Protein AF-0000000074131691 (afdb_homodimer)

Structure (mmCIF, N/CA/C/O backbone):
data_AF-0000000074131691-model_v1
#
loop_
_entity.id
_entity.type
_entity.pdbx_description
1 polymer 'Transcriptional regulator, TetR family'
#
loop_
_atom_site.group_PDB
_atom_site.id
_atom_site.type_symbol
_atom_site.label_atom_id
_atom_site.label_alt_id
_atom_site.label_comp_id
_atom_site.label_asym_id
_atom_site.label_entity_id
_atom_site.label_seq_id
_atom_site.pdbx_PDB_ins_code
_atom_site.Cartn_x
_atom_site.Cartn_y
_atom_site.Cartn_z
_atom_site.occupancy
_atom_site.B_iso_or_equiv
_atom_site.auth_seq_id
_atom_site.auth_comp_id
_atom_site.auth_asym_id
_atom_site.auth_atom_id
_atom_site.pdbx_PDB_model_num
ATOM 1 N N . MET A 1 1 ? -16.938 17.078 3.432 1 79.06 1 MET A N 1
ATOM 2 C CA . MET A 1 1 ? -16.562 18.484 3.354 1 79.06 1 MET A CA 1
ATOM 3 C C . MET A 1 1 ? -17.703 19.375 3.832 1 79.06 1 MET A C 1
ATOM 5 O O . MET A 1 1 ? -18.875 19.016 3.688 1 79.06 1 MET A O 1
ATOM 9 N N . PRO A 1 2 ? -17.125 20.484 4.32 1 89.38 2 PRO A N 1
ATOM 10 C CA . PRO A 1 2 ? -18.156 21.375 4.844 1 89.38 2 PRO A CA 1
ATOM 11 C C . PRO A 1 2 ? -19.125 21.875 3.758 1 89.38 2 PRO A C 1
ATOM 13 O O . PRO A 1 2 ? -18.734 22 2.596 1 89.38 2 PRO A O 1
ATOM 16 N N . LYS A 1 3 ? -20.328 22.109 4.094 1 91.38 3 LYS A N 1
ATOM 17 C CA . LYS A 1 3 ? -21.312 22.734 3.211 1 91.38 3 LYS A CA 1
ATOM 18 C C . LYS A 1 3 ? -21 24.203 2.967 1 91.38 3 LYS A C 1
ATOM 20 O O . LYS A 1 3 ? -20.297 24.828 3.758 1 91.38 3 LYS A O 1
ATOM 25 N N . GLU A 1 4 ? -21.547 24.734 1.911 1 91.69 4 GLU A N 1
ATOM 26 C CA . GLU A 1 4 ? -21.25 26.094 1.488 1 91.69 4 GLU A CA 1
ATOM 27 C C . GLU A 1 4 ? -21.578 27.094 2.592 1 91.69 4 GLU A C 1
ATOM 29 O O . GLU A 1 4 ? -20.906 28.109 2.742 1 91.69 4 GLU A O 1
ATOM 34 N N . ILE A 1 5 ? -22.547 26.859 3.271 1 92.88 5 ILE A N 1
ATOM 35 C CA . ILE A 1 5 ? -23.031 27.734 4.332 1 92.88 5 ILE A CA 1
ATOM 36 C C . ILE A 1 5 ? -21.922 27.953 5.363 1 92.88 5 ILE A C 1
ATOM 38 O O . ILE A 1 5 ? -21.812 29.031 5.938 1 92.88 5 ILE A O 1
ATOM 42 N N . PHE A 1 6 ? -21.156 27.016 5.598 1 95.25 6 PHE A N 1
ATOM 43 C CA . PHE A 1 6 ? -20.062 27.094 6.562 1 95.25 6 PHE A CA 1
ATOM 44 C C . PHE A 1 6 ? -19.094 28.203 6.176 1 95.25 6 PHE A C 1
ATOM 46 O O . PHE A 1 6 ? -18.641 28.969 7.035 1 95.25 6 PHE A O 1
ATOM 53 N N . PHE A 1 7 ? -18.844 28.359 4.949 1 93.25 7 PHE A N 1
ATOM 54 C CA . PHE A 1 7 ? -17.859 29.328 4.477 1 93.25 7 PHE A CA 1
ATOM 55 C C . PHE A 1 7 ? -18.422 30.734 4.461 1 93.25 7 PHE A C 1
ATOM 57 O O . PHE A 1 7 ? -17.688 31.703 4.301 1 93.25 7 PHE A O 1
ATOM 64 N N . GLY A 1 8 ? -19.703 30.812 4.637 1 93.06 8 GLY A N 1
ATOM 65 C CA . GLY A 1 8 ? -20.375 32.094 4.645 1 93.06 8 GLY A CA 1
ATOM 66 C C . GLY A 1 8 ? -20.5 32.719 6.031 1 93.06 8 GLY A C 1
ATOM 67 O O . GLY A 1 8 ? -20.797 33.906 6.176 1 93.06 8 GLY A O 1
ATOM 68 N N . ILE A 1 9 ? -20.234 31.906 6.969 1 93 9 ILE A N 1
ATOM 69 C CA . ILE A 1 9 ? -20.375 32.438 8.328 1 93 9 ILE A CA 1
ATOM 70 C C . ILE A 1 9 ? -19.125 33.188 8.727 1 93 9 ILE A C 1
ATOM 72 O O . ILE A 1 9 ? -18.109 33.156 8.016 1 93 9 ILE A O 1
ATOM 76 N N . ASP A 1 10 ? -19.219 33.938 9.875 1 93.94 10 ASP A N 1
ATOM 77 C CA . ASP A 1 10 ? -18.109 34.75 10.32 1 93.94 10 ASP A CA 1
ATOM 78 C C . ASP A 1 10 ? -16.875 33.906 10.625 1 93.94 10 ASP A C 1
ATOM 80 O O . ASP A 1 10 ? -16.984 32.812 11.148 1 93.94 10 ASP A O 1
ATOM 84 N N . LYS A 1 11 ? -15.711 34.531 10.445 1 95.38 11 LYS A N 1
ATOM 85 C CA . LYS A 1 11 ? -14.43 33.812 10.578 1 95.38 11 LYS A CA 1
ATOM 86 C C . LYS A 1 11 ? -14.18 33.406 12.016 1 95.38 11 LYS A C 1
ATOM 88 O O . LYS A 1 11 ? -13.594 32.344 12.266 1 95.38 11 LYS A O 1
ATOM 93 N N . GLU A 1 12 ? -14.633 34.156 12.852 1 95.38 12 GLU A N 1
ATOM 94 C CA . GLU A 1 12 ? -14.453 33.812 14.258 1 95.38 12 GLU A CA 1
ATOM 95 C C . GLU A 1 12 ? -15.188 32.531 14.633 1 95.38 12 GLU A C 1
ATOM 97 O O . GLU A 1 12 ? -14.648 31.688 15.336 1 95.38 12 GLU A O 1
ATOM 102 N N . LYS A 1 13 ? -16.391 32.469 14.148 1 95.31 13 LYS A N 1
ATOM 103 C CA . LYS A 1 13 ? -17.188 31.281 14.406 1 95.31 13 LYS A CA 1
ATOM 104 C C . LYS A 1 13 ? -16.578 30.062 13.727 1 95.31 13 LYS A C 1
ATOM 106 O O . LYS A 1 13 ? -16.5 28.984 14.328 1 95.31 13 LYS A O 1
ATOM 111 N N . GLN A 1 14 ? -16.125 30.203 12.516 1 96.5 14 GLN A N 1
ATOM 112 C CA . GLN A 1 14 ? -15.438 29.125 11.828 1 96.5 14 GLN A CA 1
ATOM 113 C C . GLN A 1 14 ? -14.25 28.609 12.641 1 96.5 14 GLN A C 1
ATOM 115 O O . GLN A 1 14 ? -14.109 27.406 12.852 1 96.5 14 GLN A O 1
ATOM 120 N N . ASN A 1 15 ? -13.484 29.547 13.102 1 96.19 15 ASN A N 1
ATOM 121 C CA . ASN A 1 15 ? -12.281 29.219 13.852 1 96.19 15 ASN A CA 1
ATOM 122 C C . ASN A 1 15 ? -12.609 28.516 15.156 1 96.19 15 ASN A C 1
ATOM 124 O O . ASN A 1 15 ? -11.906 27.578 15.57 1 96.19 15 ASN A O 1
ATOM 128 N N . ARG A 1 16 ? -13.641 28.938 15.773 1 96.62 16 ARG A N 1
ATOM 129 C CA . ARG A 1 16 ? -14.07 28.312 17.016 1 96.62 16 ARG A CA 1
ATOM 130 C C . ARG A 1 16 ? -14.445 26.844 16.797 1 96.62 16 ARG A C 1
ATOM 132 O O . ARG A 1 16 ? -14.094 25.984 17.594 1 96.62 16 ARG A O 1
ATOM 139 N N . ILE A 1 17 ? -15.117 26.656 15.781 1 97.31 17 ILE A N 1
ATOM 140 C CA . ILE A 1 17 ? -15.547 25.297 15.445 1 97.31 17 ILE A CA 1
ATOM 141 C C . ILE A 1 17 ? -14.328 24.438 15.109 1 97.31 17 ILE A C 1
ATOM 143 O O . ILE A 1 17 ? -14.203 23.312 15.609 1 97.31 17 ILE A O 1
ATOM 147 N N . ILE A 1 18 ? -13.438 25.016 14.32 1 96.75 18 ILE A N 1
ATOM 148 C CA . ILE A 1 18 ? -12.242 24.312 13.891 1 96.75 18 ILE A CA 1
ATOM 149 C C . ILE A 1 18 ? -11.367 23.984 15.102 1 96.75 18 ILE A C 1
ATOM 151 O O . ILE A 1 18 ? -10.914 22.859 15.266 1 96.75 18 ILE A O 1
ATOM 155 N N . GLN A 1 19 ? -11.219 24.906 15.984 1 97.06 19 GLN A N 1
ATOM 156 C CA . GLN A 1 19 ? -10.391 24.719 17.172 1 97.06 19 GLN A CA 1
ATOM 157 C C . GLN A 1 19 ? -11.016 23.688 18.109 1 97.06 19 GLN A C 1
ATOM 159 O O . GLN A 1 19 ? -10.312 22.859 18.688 1 97.06 19 GLN A O 1
ATOM 164 N N . ALA A 1 20 ? -12.328 23.766 18.25 1 98 20 ALA A N 1
ATOM 165 C CA . ALA A 1 20 ? -13.031 22.781 19.062 1 98 20 ALA A CA 1
ATOM 166 C C . ALA A 1 20 ? -12.852 21.375 18.516 1 98 20 ALA A C 1
ATOM 168 O O . ALA A 1 20 ? -12.586 20.422 19.266 1 98 20 ALA A O 1
ATOM 169 N N . ALA A 1 21 ? -13.008 21.281 17.219 1 97.88 21 ALA A N 1
ATOM 170 C CA . ALA A 1 21 ? -12.852 19.984 16.562 1 97.88 21 ALA A CA 1
ATOM 171 C C . ALA A 1 21 ? -11.438 19.438 16.734 1 97.88 21 ALA A C 1
ATOM 173 O O . ALA A 1 21 ? -11.25 18.266 17.062 1 97.88 21 ALA A O 1
ATOM 174 N N . ILE A 1 22 ? -10.438 20.297 16.5 1 97.19 22 ILE A N 1
ATOM 175 C CA . ILE A 1 22 ? -9.047 19.906 16.641 1 97.19 22 ILE A CA 1
ATOM 176 C C . ILE A 1 22 ? -8.805 19.391 18.062 1 97.19 22 ILE A C 1
ATOM 178 O O . ILE A 1 22 ? -8.188 18.344 18.266 1 97.19 22 ILE A O 1
ATOM 182 N N . LYS A 1 23 ? -9.328 20.109 19.047 1 97.19 23 LYS A N 1
ATOM 183 C CA . LYS A 1 23 ? -9.164 19.719 20.438 1 97.19 23 LYS A CA 1
ATOM 184 C C . LYS A 1 23 ? -9.789 18.344 20.703 1 97.19 23 LYS A C 1
ATOM 186 O O . LYS A 1 23 ? -9.141 17.469 21.297 1 97.19 23 LYS A O 1
ATOM 191 N N . VAL A 1 24 ? -10.977 18.109 20.266 1 97.81 24 VAL A N 1
ATOM 192 C CA . VAL A 1 24 ? -11.703 16.859 20.5 1 97.81 24 VAL A CA 1
ATOM 193 C C . VAL A 1 24 ? -11 15.703 19.797 1 97.81 24 VAL A C 1
ATOM 195 O O . VAL A 1 24 ? -10.75 14.656 20.391 1 97.81 24 VAL A O 1
ATOM 198 N N . PHE A 1 25 ? -10.586 15.938 18.562 1 96.44 25 PHE A N 1
ATOM 199 C CA . PHE A 1 25 ? -10.023 14.875 17.719 1 96.44 25 PHE A CA 1
ATOM 200 C C . PHE A 1 25 ? -8.562 14.633 18.078 1 96.44 25 PHE A C 1
ATOM 202 O O . PHE A 1 25 ? -7.957 13.656 17.609 1 96.44 25 PHE A O 1
ATOM 209 N N . SER A 1 26 ? -8 15.492 18.906 1 95.75 26 SER A N 1
ATOM 210 C CA . SER A 1 26 ? -6.633 15.32 19.375 1 95.75 26 SER A CA 1
ATOM 211 C C . SER A 1 26 ? -6.602 14.664 20.75 1 95.75 26 SER A C 1
ATOM 213 O O . SER A 1 26 ? -5.531 14.406 21.297 1 95.75 26 SER A O 1
ATOM 215 N N . SER A 1 27 ? -7.781 14.383 21.266 1 94.56 27 SER A N 1
ATOM 216 C CA . SER A 1 27 ? -7.836 13.875 22.641 1 94.56 27 SER A CA 1
ATOM 217 C C . SER A 1 27 ? -8.43 12.469 22.688 1 94.56 27 SER A C 1
ATOM 219 O O . SER A 1 27 ? -8.305 11.766 23.688 1 94.56 27 SER A O 1
ATOM 221 N N . HIS A 1 28 ? -9.078 12.078 21.562 1 91.38 28 HIS A N 1
ATOM 222 C CA . HIS A 1 28 ? -9.742 10.781 21.484 1 91.38 28 HIS A CA 1
ATOM 223 C C . HIS A 1 28 ? -9.516 10.133 20.125 1 91.38 28 HIS A C 1
ATOM 225 O O . HIS A 1 28 ? -9.289 10.828 19.125 1 91.38 28 HIS A O 1
ATOM 231 N N . ASN A 1 29 ? -9.539 8.859 20.188 1 90.44 29 ASN A N 1
ATOM 232 C CA . ASN A 1 29 ? -9.602 8.203 18.891 1 90.44 29 ASN A CA 1
ATOM 233 C C . ASN A 1 29 ? -10.922 8.508 18.172 1 90.44 29 ASN A C 1
ATOM 235 O O . ASN A 1 29 ? -11.859 9.008 18.781 1 90.44 29 ASN A O 1
ATOM 239 N N . TYR A 1 30 ? -10.977 8.234 16.938 1 91.31 30 TYR A N 1
ATOM 240 C CA . TYR A 1 30 ? -12.109 8.617 16.094 1 91.31 30 TYR A CA 1
ATOM 241 C C . TYR A 1 30 ? -13.414 8.07 16.656 1 91.31 30 TYR A C 1
ATOM 243 O O . TYR A 1 30 ? -14.398 8.805 16.781 1 91.31 30 TYR A O 1
ATOM 251 N N . ASN A 1 31 ? -13.422 6.844 17.016 1 89.44 31 ASN A N 1
ATOM 252 C CA . ASN A 1 31 ? -14.648 6.199 17.484 1 89.44 31 ASN A CA 1
ATOM 253 C C . ASN A 1 31 ? -15.109 6.777 18.812 1 89.44 31 ASN A C 1
ATOM 255 O O . ASN A 1 31 ? -16.312 6.875 19.062 1 89.44 31 ASN A O 1
ATOM 259 N N . ASP A 1 32 ? -14.203 7.168 19.547 1 91.81 32 ASP A N 1
ATOM 260 C CA . ASP A 1 32 ? -14.516 7.637 20.891 1 91.81 32 ASP A CA 1
ATOM 261 C C . ASP A 1 32 ? -14.797 9.133 20.906 1 91.81 32 ASP A C 1
ATOM 263 O O . ASP A 1 32 ? -15.234 9.688 21.922 1 91.81 32 ASP A O 1
ATOM 267 N N . SER A 1 33 ? -14.5 9.766 19.828 1 93.75 33 SER A N 1
ATOM 268 C CA . SER A 1 33 ? -14.805 11.195 19.75 1 93.75 33 SER A CA 1
ATOM 269 C C . SER A 1 33 ? -16.281 11.43 19.438 1 93.75 33 SER A C 1
ATOM 271 O O . SER A 1 33 ? -16.922 10.602 18.781 1 93.75 33 SER A O 1
ATOM 273 N N . SER A 1 34 ? -16.797 12.562 19.906 1 93.88 34 SER A N 1
ATOM 274 C CA . SER A 1 34 ? -18.219 12.852 19.766 1 93.88 34 SER A CA 1
ATOM 275 C C . SER A 1 34 ? -18.453 14.242 19.172 1 93.88 34 SER A C 1
ATOM 277 O O . SER A 1 34 ? -17.766 15.195 19.531 1 93.88 34 SER A O 1
ATOM 279 N N . ILE A 1 35 ? -19.422 14.258 18.359 1 95.75 35 ILE A N 1
ATOM 280 C CA . ILE A 1 35 ? -19.812 15.539 17.797 1 95.75 35 ILE A CA 1
ATOM 281 C C . ILE A 1 35 ? -20.422 16.422 18.875 1 95.75 35 ILE A C 1
ATOM 283 O O . ILE A 1 35 ? -20.281 17.656 18.844 1 95.75 35 ILE A O 1
ATOM 287 N N . ASN A 1 36 ? -21.047 15.789 19.844 1 96.88 36 ASN A N 1
ATOM 288 C CA . ASN A 1 36 ? -21.625 16.547 20.953 1 96.88 36 ASN A CA 1
ATOM 289 C C . ASN A 1 36 ? -20.562 17.328 21.703 1 96.88 36 ASN A C 1
ATOM 291 O O . ASN A 1 36 ? -20.797 18.453 22.125 1 96.88 36 ASN A O 1
ATOM 295 N N . GLU A 1 37 ? -19.484 16.766 21.906 1 97.38 37 GLU A N 1
ATOM 296 C CA . GLU A 1 37 ? -18.375 17.453 22.578 1 97.38 37 GLU A CA 1
ATOM 297 C C . GLU A 1 37 ? -17.875 18.641 21.75 1 97.38 37 GLU A C 1
ATOM 299 O O . GLU A 1 37 ? -17.578 19.703 22.312 1 97.38 37 GLU A O 1
ATOM 304 N N . VAL A 1 38 ? -17.781 18.5 20.484 1 97.81 38 VAL A N 1
ATOM 305 C CA . VAL A 1 38 ? -17.359 19.578 19.594 1 97.81 38 VAL A CA 1
ATOM 306 C C . VAL A 1 38 ? -18.344 20.734 19.672 1 97.81 38 VAL A C 1
ATOM 308 O O . VAL A 1 38 ? -17.953 21.891 19.828 1 97.81 38 VAL A O 1
ATOM 311 N N . ILE A 1 39 ? -19.594 20.391 19.609 1 97.62 39 ILE A N 1
ATOM 312 C CA . ILE A 1 39 ? -20.672 21.359 19.656 1 97.62 39 ILE A CA 1
ATOM 313 C C . ILE A 1 39 ? -20.625 22.141 20.953 1 97.62 39 ILE A C 1
ATOM 315 O O . ILE A 1 39 ? -20.719 23.375 20.953 1 97.62 39 ILE A O 1
ATOM 319 N N . LYS A 1 40 ? -20.469 21.5 22 1 97.69 40 LYS A N 1
ATOM 320 C CA . LYS A 1 40 ? -20.391 22.125 23.312 1 97.69 40 LYS A CA 1
ATOM 321 C C . LYS A 1 40 ? -19.203 23.078 23.406 1 97.69 40 LYS A C 1
ATOM 323 O O . LYS A 1 40 ? -19.344 24.219 23.828 1 97.69 40 LYS A O 1
ATOM 328 N N . LEU A 1 41 ? -18.062 22.656 23 1 97.06 41 LEU A N 1
ATOM 329 C CA . LEU A 1 41 ? -16.844 23.438 23.062 1 97.06 41 LEU A CA 1
ATOM 330 C C . LEU A 1 41 ? -16.922 24.641 22.125 1 97.06 41 LEU A C 1
ATOM 332 O O . LEU A 1 41 ? -16.406 25.719 22.453 1 97.06 41 LEU A O 1
ATOM 336 N N . ALA A 1 42 ? -17.484 24.422 20.969 1 97.38 42 ALA A N 1
ATOM 337 C CA . ALA A 1 42 ? -17.594 25.469 19.953 1 97.38 42 ALA A CA 1
ATOM 338 C C . ALA A 1 42 ? -18.703 26.453 20.312 1 97.38 42 ALA A C 1
ATOM 340 O O . ALA A 1 42 ? -18.781 27.547 19.719 1 97.38 42 ALA A O 1
ATOM 341 N N . LYS A 1 43 ? -19.562 26.062 21.172 1 96.94 43 LYS A N 1
ATOM 342 C CA . LYS A 1 43 ? -20.672 26.875 21.625 1 96.94 43 LYS A CA 1
ATOM 343 C C . LYS A 1 43 ? -21.625 27.219 20.469 1 96.94 43 LYS A C 1
ATOM 345 O O . LYS A 1 43 ? -21.969 28.375 20.25 1 96.94 43 LYS A O 1
ATOM 350 N N . ILE A 1 44 ? -22 26.188 19.812 1 95.94 44 ILE A N 1
ATOM 351 C CA . ILE A 1 44 ? -22.984 26.344 18.75 1 95.94 44 ILE A CA 1
ATOM 352 C C . ILE A 1 44 ? -24.156 25.375 18.984 1 95.94 44 ILE A C 1
ATOM 354 O O . ILE A 1 44 ? -24 24.359 19.656 1 95.94 44 ILE A O 1
ATOM 358 N N . PRO A 1 45 ? -25.328 25.766 18.359 1 95.31 45 PRO A N 1
ATOM 359 C CA . PRO A 1 45 ? -26.438 24.797 18.422 1 95.31 45 PRO A CA 1
ATOM 360 C C . PRO A 1 45 ? -26.156 23.531 17.625 1 95.31 45 PRO A C 1
ATOM 362 O O . PRO A 1 45 ? -25.469 23.578 16.594 1 95.31 45 PRO A O 1
ATOM 365 N N . ARG A 1 46 ? -26.797 22.422 18.078 1 95 46 ARG A N 1
ATOM 366 C CA . ARG A 1 46 ? -26.656 21.141 17.391 1 95 46 ARG A CA 1
ATOM 367 C C . ARG A 1 46 ? -27.141 21.234 15.945 1 95 46 ARG A C 1
ATOM 369 O O . ARG A 1 46 ? -26.484 20.703 15.039 1 95 46 ARG A O 1
ATOM 376 N N . GLY A 1 47 ? -28.156 21.906 15.719 1 95.12 47 GLY A N 1
ATOM 377 C CA . GLY A 1 47 ? -28.703 22.078 14.383 1 95.12 47 GLY A CA 1
ATOM 378 C C . GLY A 1 47 ? -27.75 22.766 13.438 1 95.12 47 GLY A C 1
ATOM 379 O O . GLY A 1 47 ? -27.672 22.422 12.258 1 95.12 47 GLY A O 1
ATOM 380 N N . SER A 1 48 ? -27.031 23.719 13.969 1 95.31 48 SER A N 1
ATOM 381 C CA . SER A 1 48 ? -26.062 24.453 13.156 1 95.31 48 SER A CA 1
ATOM 382 C C . SER A 1 48 ? -24.953 23.531 12.656 1 95.31 48 SER A C 1
ATOM 384 O O . SER A 1 48 ? -24.484 23.672 11.523 1 95.31 48 SER A O 1
ATOM 386 N N . PHE A 1 49 ? -24.547 22.594 13.477 1 96.56 49 PHE A N 1
ATOM 387 C CA . PHE A 1 49 ? -23.516 21.656 13.062 1 96.56 49 PHE A CA 1
ATOM 388 C C . PHE A 1 49 ? -23.906 20.953 11.766 1 96.56 49 PHE A C 1
ATOM 390 O O . PHE A 1 49 ? -23.125 20.891 10.82 1 96.56 49 PHE A O 1
ATOM 397 N N . TYR A 1 50 ? -25.078 20.547 11.703 1 95.38 50 TYR A N 1
ATOM 398 C CA . TYR A 1 50 ? -25.531 19.734 10.586 1 95.38 50 TYR A CA 1
ATOM 399 C C . TYR A 1 50 ? -25.875 20.609 9.383 1 95.38 50 TYR A C 1
ATOM 401 O O . TYR A 1 50 ? -26.047 20.094 8.266 1 95.38 50 TYR A O 1
ATOM 409 N N . GLN A 1 51 ? -25.953 21.859 9.625 1 95.38 51 GLN A N 1
ATOM 410 C CA . GLN A 1 51 ? -25.984 22.797 8.508 1 95.38 51 GLN A CA 1
ATOM 411 C C . GLN A 1 51 ? -24.609 22.938 7.859 1 95.38 51 GLN A C 1
ATOM 413 O O . GLN A 1 51 ? -24.516 23.25 6.672 1 95.38 51 GLN A O 1
ATOM 418 N N . TYR A 1 52 ? -23.656 22.781 8.695 1 96.25 52 TYR A N 1
ATOM 419 C CA . TYR A 1 52 ? -22.281 23 8.234 1 96.25 52 TYR A CA 1
ATOM 420 C C . TYR A 1 52 ? -21.672 21.719 7.711 1 96.25 52 TYR A C 1
ATOM 422 O O . TYR A 1 52 ? -20.953 21.734 6.707 1 96.25 52 TYR A O 1
ATOM 430 N N . PHE A 1 53 ? -21.953 20.609 8.43 1 96 53 PHE A N 1
ATOM 431 C CA . PHE A 1 53 ? -21.312 19.344 8.125 1 96 53 PHE A CA 1
ATOM 432 C C . PHE A 1 53 ? -22.344 18.219 8.047 1 96 53 PHE A C 1
ATOM 434 O O . PHE A 1 53 ? -23.344 18.25 8.758 1 96 53 PHE A O 1
ATOM 441 N N . GLU A 1 54 ? -22.016 17.25 7.223 1 93.25 54 GLU A N 1
ATOM 442 C CA . GLU A 1 54 ? -22.922 16.125 7.066 1 93.25 54 GLU A CA 1
ATOM 443 C C . GLU A 1 54 ? -22.859 15.195 8.281 1 93.25 54 GLU A C 1
ATOM 445 O O . GLU A 1 54 ? -23.891 14.703 8.75 1 93.25 54 GLU A O 1
ATOM 450 N N . ASP A 1 55 ? -21.672 14.898 8.664 1 92.19 55 ASP A N 1
ATOM 451 C CA . ASP A 1 55 ? -21.453 14 9.789 1 92.19 55 ASP A CA 1
ATOM 452 C C . ASP A 1 55 ? -20.062 14.18 10.391 1 92.19 55 ASP A C 1
ATOM 454 O O . ASP A 1 55 ? -19.328 15.102 10.008 1 92.19 55 ASP A O 1
ATOM 458 N N . LYS A 1 56 ? -19.703 13.406 11.344 1 93 56 LYS A N 1
ATOM 459 C CA . LYS A 1 56 ? -18.422 13.453 12.039 1 93 56 LYS A CA 1
ATOM 460 C C . LYS A 1 56 ? -17.266 13.281 11.062 1 93 56 LYS A C 1
ATOM 462 O O . LYS A 1 56 ? -16.25 13.984 11.148 1 93 56 LYS A O 1
ATOM 467 N N . ARG A 1 57 ? -17.406 12.344 10.18 1 90.94 57 ARG A N 1
ATOM 468 C CA . ARG A 1 57 ? -16.344 12.039 9.211 1 90.94 57 ARG A CA 1
ATOM 469 C C . ARG A 1 57 ? -16.047 13.25 8.336 1 90.94 57 ARG A C 1
ATOM 471 O O . ARG A 1 57 ? -14.883 13.547 8.055 1 90.94 57 ARG A O 1
ATOM 478 N N . ASP A 1 58 ? -17.078 13.852 7.953 1 91.06 58 ASP A N 1
ATOM 479 C CA . ASP A 1 58 ? -16.938 15.047 7.121 1 91.06 58 ASP A CA 1
ATOM 480 C C . ASP A 1 58 ? -16.109 16.109 7.828 1 91.06 58 ASP A C 1
ATOM 482 O O . ASP A 1 58 ? -15.172 16.656 7.246 1 91.06 58 ASP A O 1
ATOM 486 N N . LEU A 1 59 ? -16.484 16.406 9 1 94.5 59 LEU A N 1
ATOM 487 C CA . LEU A 1 59 ? -15.727 17.359 9.789 1 94.5 59 LEU A CA 1
ATOM 488 C C . LEU A 1 59 ? -14.297 16.875 10.008 1 94.5 59 LEU A C 1
ATOM 490 O O . LEU A 1 59 ? -13.344 17.641 9.859 1 94.5 59 LEU A O 1
ATOM 494 N N . TYR A 1 60 ? -14.156 15.664 10.352 1 93.94 60 TYR A N 1
ATOM 495 C CA . TYR A 1 60 ? -12.852 15.062 10.625 1 93.94 60 TYR A CA 1
ATOM 496 C C . TYR A 1 60 ? -11.922 15.219 9.422 1 93.94 60 TYR A C 1
ATOM 498 O O . TYR A 1 60 ? -10.773 15.633 9.578 1 93.94 60 TYR A O 1
ATOM 506 N N . LEU A 1 61 ? -12.375 14.922 8.266 1 91.5 61 LEU A N 1
ATOM 507 C CA . LEU A 1 61 ? -11.586 15.008 7.039 1 91.5 61 LEU A CA 1
ATOM 508 C C . LEU A 1 61 ? -11.242 16.453 6.711 1 91.5 61 LEU A C 1
ATOM 510 O O . LEU A 1 61 ? -10.156 16.734 6.207 1 91.5 61 LEU A O 1
ATOM 514 N N . TYR A 1 62 ? -12.219 17.281 6.945 1 92.19 62 TYR A N 1
ATOM 515 C CA . TYR A 1 62 ? -11.961 18.703 6.723 1 92.19 62 TYR A CA 1
ATOM 516 C C . TYR A 1 62 ? -10.82 19.188 7.602 1 92.19 62 TYR A C 1
ATOM 518 O O . TYR A 1 62 ? -9.938 19.922 7.141 1 92.19 62 TYR A O 1
ATOM 526 N N . ILE A 1 63 ? -10.828 18.812 8.859 1 94.38 63 ILE A N 1
ATOM 527 C CA . ILE A 1 63 ? -9.773 19.203 9.789 1 94.38 63 ILE A CA 1
ATOM 528 C C . ILE A 1 63 ? -8.43 18.641 9.32 1 94.38 63 ILE A C 1
ATOM 530 O O . ILE A 1 63 ? -7.422 19.344 9.305 1 94.38 63 ILE A O 1
ATOM 534 N N . ALA A 1 64 ? -8.414 17.422 8.938 1 93.12 64 ALA A N 1
ATOM 535 C CA . ALA A 1 64 ? -7.199 16.797 8.43 1 93.12 64 ALA A CA 1
ATOM 536 C C . ALA A 1 64 ? -6.633 17.578 7.242 1 93.12 64 ALA A C 1
ATOM 538 O O . ALA A 1 64 ? -5.434 17.844 7.188 1 93.12 64 ALA A O 1
ATOM 539 N N . GLN A 1 65 ? -7.488 17.859 6.379 1 91 65 GLN A N 1
ATOM 540 C CA . GLN A 1 65 ? -7.078 18.609 5.191 1 91 65 GLN A CA 1
ATOM 541 C C . GLN A 1 65 ? -6.504 19.969 5.57 1 91 65 GLN A C 1
ATOM 543 O O . GLN A 1 65 ? -5.488 20.391 5.016 1 91 65 GLN A O 1
ATOM 548 N N . LYS A 1 66 ? -7.184 20.625 6.434 1 91.56 66 LYS A N 1
ATOM 549 C CA . LYS A 1 66 ? -6.742 21.938 6.867 1 91.56 66 LYS A CA 1
ATOM 550 C C . LYS A 1 66 ? -5.363 21.875 7.512 1 91.56 66 LYS A C 1
ATOM 552 O O . LYS A 1 66 ? -4.5 22.719 7.23 1 91.56 66 LYS A O 1
ATOM 557 N N . ILE A 1 67 ? -5.184 20.906 8.305 1 92.56 67 ILE A N 1
ATOM 558 C CA . ILE A 1 67 ? -3.92 20.75 9.023 1 92.56 67 ILE A CA 1
ATOM 559 C C . ILE A 1 67 ? -2.807 20.406 8.031 1 92.56 67 ILE A C 1
ATOM 561 O O . ILE A 1 67 ? -1.671 20.859 8.188 1 92.56 67 ILE A O 1
ATOM 565 N N . MET A 1 68 ? -3.092 19.734 6.98 1 92.12 68 MET A N 1
ATOM 566 C CA . MET A 1 68 ? -2.086 19.25 6.039 1 92.12 68 MET A CA 1
ATOM 567 C C . MET A 1 68 ? -1.803 20.297 4.965 1 92.12 68 MET A C 1
ATOM 569 O O . MET A 1 68 ? -0.84 20.172 4.207 1 92.12 68 MET A O 1
ATOM 573 N N . GLN A 1 69 ? -2.641 21.266 4.883 1 91.44 69 GLN A N 1
ATOM 574 C CA . GLN A 1 69 ? -2.551 22.266 3.826 1 91.44 69 GLN A CA 1
ATOM 575 C C . GLN A 1 69 ? -1.2 22.969 3.85 1 91.44 69 GLN A C 1
ATOM 577 O O . GLN A 1 69 ? -0.614 23.234 2.799 1 91.44 69 GLN A O 1
ATOM 582 N N . ASN A 1 70 ? -0.736 23.266 5.004 1 91.19 70 ASN A N 1
ATOM 583 C CA . ASN A 1 70 ? 0.553 23.938 5.117 1 91.19 70 ASN A CA 1
ATOM 584 C C . ASN A 1 70 ? 1.68 23.094 4.523 1 91.19 70 ASN A C 1
ATOM 586 O O . ASN A 1 70 ? 2.57 23.625 3.857 1 91.19 70 ASN A O 1
ATOM 590 N N . PHE A 1 71 ? 1.64 21.859 4.754 1 94.06 71 PHE A N 1
ATOM 591 C CA . PHE A 1 71 ? 2.641 20.969 4.191 1 94.06 71 PHE A CA 1
ATOM 592 C C . PHE A 1 71 ? 2.607 21 2.668 1 94.06 71 PHE A C 1
ATOM 594 O O . PHE A 1 71 ? 3.648 21.125 2.021 1 94.06 71 PHE A O 1
ATOM 601 N N . ARG A 1 72 ? 1.388 20.906 2.133 1 93.62 72 ARG A N 1
ATOM 602 C CA . ARG A 1 72 ? 1.206 20.95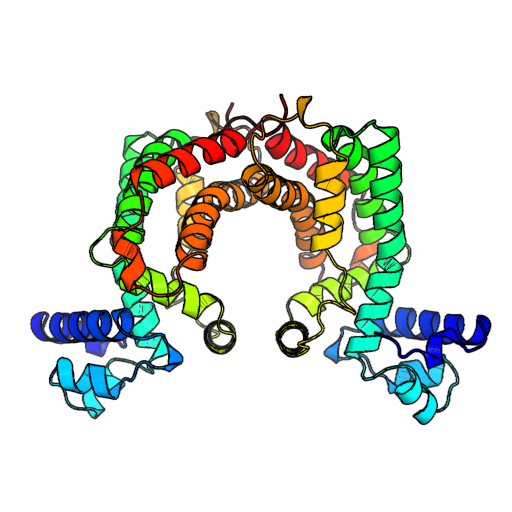3 0.685 1 93.62 72 ARG A CA 1
ATOM 603 C C . ARG A 1 72 ? 1.804 22.219 0.093 1 93.62 72 ARG A C 1
ATOM 605 O O . ARG A 1 72 ? 2.566 22.172 -0.874 1 93.62 72 ARG A O 1
ATOM 612 N N . ASP A 1 73 ? 1.467 23.312 0.687 1 95 73 ASP A N 1
ATOM 613 C CA . ASP A 1 73 ? 1.954 24.594 0.199 1 95 73 ASP A CA 1
ATOM 614 C C . ASP A 1 73 ? 3.477 24.688 0.293 1 95 73 ASP A C 1
ATOM 616 O O . ASP A 1 73 ? 4.137 25.125 -0.646 1 95 73 ASP A O 1
ATOM 620 N N . ASP A 1 74 ? 3.988 24.25 1.413 1 96.25 74 ASP A N 1
ATOM 621 C CA . ASP A 1 74 ? 5.434 24.234 1.614 1 96.25 74 ASP A CA 1
ATOM 622 C C . ASP A 1 74 ? 6.129 23.359 0.578 1 96.25 74 ASP A C 1
ATOM 624 O O . ASP A 1 74 ? 7.188 23.719 0.062 1 96.25 74 ASP A O 1
ATOM 628 N N . PHE A 1 75 ? 5.562 22.281 0.275 1 97.44 75 PHE A N 1
ATOM 629 C CA . PHE A 1 75 ? 6.137 21.328 -0.675 1 97.44 75 PHE A CA 1
ATOM 630 C C . PHE A 1 75 ? 6.238 21.953 -2.062 1 97.44 75 PHE A C 1
ATOM 632 O O . PHE A 1 75 ? 7.309 21.953 -2.676 1 97.44 75 PHE A O 1
ATOM 639 N N . PHE A 1 76 ? 5.176 22.531 -2.504 1 97.31 76 PHE A N 1
ATOM 640 C CA . PHE A 1 76 ? 5.152 23.078 -3.854 1 97.31 76 PHE A CA 1
ATOM 641 C C . PHE A 1 76 ? 6.035 24.312 -3.949 1 97.31 76 PHE A C 1
ATOM 643 O O . PHE A 1 76 ? 6.699 24.531 -4.965 1 97.31 76 PHE A O 1
ATOM 650 N N . LYS A 1 77 ? 5.973 25.125 -2.922 1 98.19 77 LYS A N 1
ATOM 651 C CA . LYS A 1 77 ? 6.863 26.281 -2.887 1 98.19 77 LYS A CA 1
ATOM 652 C C . LYS A 1 77 ? 8.328 25.844 -2.977 1 98.19 77 LYS A C 1
ATOM 654 O O . LYS A 1 77 ? 9.094 26.391 -3.771 1 98.19 77 LYS A O 1
ATOM 659 N N . GLU A 1 78 ? 8.68 24.891 -2.195 1 98.5 78 GLU A N 1
ATOM 660 C CA . GLU A 1 78 ? 10.055 24.406 -2.182 1 98.5 78 GLU A CA 1
ATOM 661 C C . GLU A 1 78 ? 10.43 23.766 -3.512 1 98.5 78 GLU A C 1
ATOM 663 O O . GLU A 1 78 ? 11.547 23.922 -4 1 98.5 78 GLU A O 1
ATOM 668 N N . LEU A 1 79 ? 9.516 22.969 -4.074 1 98.5 79 LEU A N 1
ATOM 669 C CA . LEU A 1 79 ? 9.758 22.344 -5.371 1 98.5 79 LEU A CA 1
ATOM 670 C C . LEU A 1 79 ? 10.062 23.406 -6.434 1 98.5 79 LEU A C 1
ATOM 672 O O . LEU A 1 79 ? 10.969 23.219 -7.25 1 98.5 79 LEU A O 1
ATOM 676 N N . ASP A 1 80 ? 9.32 24.453 -6.348 1 98.19 80 ASP A N 1
ATOM 677 C CA . ASP A 1 80 ? 9.562 25.562 -7.258 1 98.19 80 ASP A CA 1
ATOM 678 C C . ASP A 1 80 ? 10.922 26.203 -6.996 1 98.19 80 ASP A C 1
ATOM 680 O O . ASP A 1 80 ? 11.695 26.438 -7.93 1 98.19 80 ASP A O 1
ATOM 684 N N . GLU A 1 81 ? 11.211 26.438 -5.777 1 98.38 81 GLU A N 1
ATOM 685 C CA . GLU A 1 81 ? 12.469 27.062 -5.383 1 98.38 81 GLU A CA 1
ATOM 686 C C . GLU A 1 81 ? 13.664 26.203 -5.781 1 98.38 81 GLU A C 1
ATOM 688 O O . GLU A 1 81 ? 14.742 26.734 -6.066 1 98.38 81 GLU A O 1
ATOM 693 N N . GLN A 1 82 ? 13.484 24.922 -5.785 1 98.38 82 GLN A N 1
ATOM 694 C CA . GLN A 1 82 ? 14.547 24 -6.148 1 98.38 82 GLN A CA 1
ATOM 695 C C . GLN A 1 82 ? 14.555 23.719 -7.648 1 98.38 82 GLN A C 1
ATOM 697 O O . GLN A 1 82 ? 15.195 22.781 -8.109 1 98.38 82 GLN A O 1
ATOM 702 N N . ASN A 1 83 ? 13.789 24.438 -8.375 1 98.25 83 ASN A N 1
ATOM 703 C CA . ASN A 1 83 ? 13.727 24.344 -9.828 1 98.25 83 ASN A CA 1
ATOM 704 C C . ASN A 1 83 ? 13.352 22.938 -10.281 1 98.25 83 ASN A C 1
ATOM 706 O O . ASN A 1 83 ? 13.969 22.391 -11.203 1 98.25 83 ASN A O 1
ATOM 710 N N . GLY A 1 84 ? 12.453 22.266 -9.523 1 98.25 84 GLY A N 1
ATOM 711 C CA . GLY A 1 84 ? 11.906 20.984 -9.922 1 98.25 84 GLY A CA 1
ATOM 712 C C . GLY A 1 84 ? 12.734 19.812 -9.445 1 98.25 84 GLY A C 1
ATOM 713 O O . GLY A 1 84 ? 12.398 18.656 -9.719 1 98.25 84 GLY A O 1
ATOM 714 N N . ASP A 1 85 ? 13.867 20.031 -8.766 1 98.62 85 ASP A N 1
ATOM 715 C CA . ASP A 1 85 ? 14.648 18.953 -8.18 1 98.62 85 ASP A CA 1
ATOM 716 C C . ASP A 1 85 ? 13.906 18.297 -7.016 1 98.62 85 ASP A C 1
ATOM 718 O O . ASP A 1 85 ? 13.961 18.797 -5.887 1 98.62 85 ASP A O 1
ATOM 722 N N . ILE A 1 86 ? 13.289 17.188 -7.258 1 98.44 86 ILE A N 1
ATOM 723 C CA . ILE A 1 86 ? 12.344 16.609 -6.312 1 98.44 86 ILE A CA 1
ATOM 724 C C . ILE A 1 86 ? 13.102 16.031 -5.113 1 98.44 86 ILE A C 1
ATOM 726 O O . ILE A 1 86 ? 12.625 16.125 -3.979 1 98.44 86 ILE A O 1
ATOM 730 N N . PHE A 1 87 ? 14.266 15.438 -5.312 1 98.69 87 PHE A N 1
ATOM 731 C CA . PHE A 1 87 ? 15.023 14.891 -4.191 1 98.69 87 PHE A CA 1
ATOM 732 C C . PHE A 1 87 ? 15.531 16.016 -3.287 1 98.69 87 PHE A C 1
ATOM 734 O O . PHE A 1 87 ? 15.453 15.906 -2.062 1 98.69 87 PHE A O 1
ATOM 741 N N . ALA A 1 88 ? 16.047 17.094 -3.861 1 98.56 88 ALA A N 1
ATOM 742 C CA . ALA A 1 88 ? 16.422 18.25 -3.051 1 98.56 88 ALA A CA 1
ATOM 743 C C . ALA A 1 88 ? 15.234 18.75 -2.24 1 98.56 88 ALA A C 1
ATOM 745 O O . ALA A 1 88 ? 15.375 19.109 -1.066 1 98.56 88 ALA A O 1
ATOM 746 N N . THR A 1 89 ? 14.102 18.797 -2.867 1 98.69 89 THR A N 1
ATOM 747 C CA . THR A 1 89 ? 12.875 19.281 -2.242 1 98.69 89 THR A CA 1
ATOM 748 C C . THR A 1 89 ? 12.508 18.422 -1.034 1 98.69 89 THR A C 1
ATOM 750 O O . THR A 1 89 ? 12.305 18.938 0.064 1 98.69 89 THR A O 1
ATOM 753 N N . VAL A 1 90 ? 12.461 17.109 -1.224 1 98.62 90 VAL A N 1
ATOM 754 C CA . VAL A 1 90 ? 11.961 16.234 -0.165 1 98.62 90 VAL A CA 1
ATOM 755 C C . VAL A 1 90 ? 12.984 16.141 0.961 1 98.62 90 VAL A C 1
ATOM 757 O O . VAL A 1 90 ? 12.625 15.945 2.123 1 98.62 90 VAL A O 1
ATOM 760 N N . LYS A 1 91 ? 14.266 16.328 0.689 1 98.62 91 LYS A N 1
ATOM 761 C CA . LYS A 1 91 ? 15.305 16.344 1.714 1 98.62 91 LYS A CA 1
ATOM 762 C C . LYS A 1 91 ? 15.125 17.547 2.654 1 98.62 91 LYS A C 1
ATOM 764 O O . LYS A 1 91 ? 15.57 17.5 3.801 1 98.62 91 LYS A O 1
ATOM 769 N N . ILE A 1 92 ? 14.391 18.516 2.176 1 98.38 92 ILE A N 1
ATOM 770 C CA . ILE A 1 92 ? 14.172 19.719 2.973 1 98.38 92 ILE A CA 1
ATOM 771 C C . ILE A 1 92 ? 12.789 19.656 3.631 1 98.38 92 ILE A C 1
ATOM 773 O O . ILE A 1 92 ? 12.672 19.812 4.848 1 98.38 92 ILE A O 1
ATOM 777 N N . VAL A 1 93 ? 11.773 19.359 2.924 1 98.38 93 VAL A N 1
ATOM 778 C CA . VAL A 1 93 ? 10.383 19.531 3.342 1 98.38 93 VAL A CA 1
ATOM 779 C C . VAL A 1 93 ? 9.977 18.391 4.266 1 98.38 93 VAL A C 1
ATOM 781 O O . VAL A 1 93 ? 9.289 18.609 5.266 1 98.38 93 VAL A O 1
ATOM 784 N N . PHE A 1 94 ? 10.398 17.172 3.967 1 98.5 94 PHE A N 1
ATOM 785 C CA . PHE A 1 94 ? 9.883 16.016 4.703 1 98.5 94 PHE A CA 1
ATOM 786 C C . PHE A 1 94 ? 10.469 15.969 6.105 1 98.5 94 PHE A C 1
ATOM 788 O O . PHE A 1 94 ? 9.773 15.648 7.07 1 98.5 94 PHE A O 1
ATOM 795 N N . PRO A 1 95 ? 11.766 16.266 6.301 1 98.44 95 PRO A N 1
ATOM 796 C CA . PRO A 1 95 ? 12.242 16.359 7.684 1 98.44 95 PRO A CA 1
ATOM 797 C C . PRO A 1 95 ? 11.492 17.406 8.5 1 98.44 95 PRO A C 1
ATOM 799 O O . PRO A 1 95 ? 11.195 17.172 9.68 1 98.44 95 PRO A O 1
ATOM 802 N N . LYS A 1 96 ? 11.156 18.516 7.938 1 97.88 96 LYS A N 1
ATOM 803 C CA . LYS A 1 96 ? 10.352 19.531 8.625 1 97.88 96 LYS A CA 1
ATOM 804 C C . LYS A 1 96 ? 8.969 18.969 8.984 1 97.88 96 LYS A C 1
ATOM 806 O O . LYS A 1 96 ? 8.469 19.219 10.078 1 97.88 96 LYS A O 1
ATOM 811 N N . GLN A 1 97 ? 8.398 18.266 8.047 1 97.75 97 GLN A N 1
ATOM 812 C CA . GLN A 1 97 ? 7.078 17.688 8.273 1 97.75 97 GLN A CA 1
ATOM 813 C C . GLN A 1 97 ? 7.129 16.625 9.359 1 97.75 97 GLN A C 1
ATOM 815 O O . GLN A 1 97 ? 6.184 16.469 10.133 1 97.75 97 GLN A O 1
ATOM 820 N N . ILE A 1 98 ? 8.227 15.875 9.367 1 98 98 ILE A N 1
ATOM 821 C CA . ILE A 1 98 ? 8.414 14.883 10.43 1 98 98 ILE A CA 1
ATOM 822 C C . ILE A 1 98 ? 8.391 15.578 11.789 1 98 98 ILE A C 1
ATOM 824 O O . ILE A 1 98 ? 7.742 15.102 12.719 1 98 98 ILE A O 1
ATOM 828 N N . HIS A 1 99 ? 9.039 16.656 11.883 1 97.12 99 HIS A N 1
ATOM 829 C CA . HIS A 1 99 ? 9.008 17.453 13.109 1 97.12 99 HIS A CA 1
ATOM 830 C C . HIS A 1 99 ? 7.586 17.875 13.453 1 97.12 99 HIS A C 1
ATOM 832 O O . HIS A 1 99 ? 7.156 17.766 14.602 1 97.12 99 HIS A O 1
ATOM 838 N N . GLU A 1 100 ? 6.867 18.312 12.492 1 96.19 100 GLU A N 1
ATOM 839 C CA . GLU A 1 100 ? 5.508 18.797 12.711 1 96.19 100 GLU A CA 1
ATOM 840 C C . GLU A 1 100 ? 4.582 17.672 13.141 1 96.19 100 GLU A C 1
ATOM 842 O O . GLU A 1 100 ? 3.764 17.828 14.047 1 96.19 100 GLU A O 1
ATOM 847 N N . VAL A 1 101 ? 4.715 16.562 12.523 1 96.81 101 VAL A N 1
ATOM 848 C CA . VAL A 1 101 ? 3.826 15.43 12.766 1 96.81 101 VAL A CA 1
ATOM 849 C C . VAL A 1 101 ? 4.148 14.797 14.109 1 96.81 101 VAL A C 1
ATOM 851 O O . VAL A 1 101 ? 3.242 14.453 14.875 1 96.81 101 VAL A O 1
ATOM 854 N N . LEU A 1 102 ? 5.402 14.703 14.438 1 96.44 102 LEU A N 1
ATOM 855 C CA . LEU A 1 102 ? 5.809 13.906 15.586 1 96.44 102 LEU A CA 1
ATOM 856 C C . LEU A 1 102 ? 6.059 14.789 16.797 1 96.44 102 LEU A C 1
ATOM 858 O O . LEU A 1 102 ? 6.125 14.305 17.938 1 96.44 102 LEU A O 1
ATOM 862 N N . GLY A 1 103 ? 6.164 16.078 16.594 1 94.44 103 GLY A N 1
ATOM 863 C CA . GLY A 1 103 ? 6.539 16.922 17.703 1 94.44 103 GLY A CA 1
ATOM 864 C C . GLY A 1 103 ? 5.855 18.281 17.688 1 94.44 103 GLY A C 1
ATOM 865 O O . GLY A 1 103 ? 6.035 19.094 18.594 1 94.44 103 GLY A O 1
ATOM 866 N N . GLY A 1 104 ? 5.078 18.531 16.703 1 94.56 104 GLY A N 1
ATOM 867 C CA . GLY A 1 104 ? 4.441 19.844 16.562 1 94.56 104 GLY A CA 1
ATOM 868 C C . GLY A 1 104 ? 3.111 19.938 17.281 1 94.56 104 GLY A C 1
ATOM 869 O O . GLY A 1 104 ? 2.766 19.062 18.078 1 94.56 104 GLY A O 1
ATOM 870 N N . GLU A 1 105 ? 2.457 21.016 16.984 1 93.94 105 GLU A N 1
ATOM 871 C CA . GLU A 1 105 ? 1.218 21.391 17.656 1 93.94 105 GLU A CA 1
ATOM 872 C C . GLU A 1 105 ? 0.121 20.359 17.406 1 93.94 105 GLU A C 1
ATOM 874 O O . GLU A 1 105 ? -0.725 20.125 18.266 1 93.94 105 GLU A O 1
ATOM 879 N N . TYR A 1 106 ? 0.194 19.703 16.328 1 95.19 106 TYR A N 1
ATOM 880 C CA . TYR A 1 106 ? -0.906 18.828 15.93 1 95.19 106 TYR A CA 1
ATOM 881 C C . TYR A 1 106 ? -0.504 17.359 16.047 1 95.19 106 TYR A C 1
ATOM 883 O O . TYR A 1 106 ? -1.14 16.484 15.453 1 95.19 106 TYR A O 1
ATOM 891 N N . SER A 1 107 ? 0.511 17.031 16.766 1 95.62 107 SER A N 1
ATOM 892 C CA . SER A 1 107 ? 1.045 15.672 16.859 1 95.62 107 SER A CA 1
ATOM 893 C C . SER A 1 107 ? -0.012 14.695 17.375 1 95.62 107 SER A C 1
ATOM 895 O O . SER A 1 107 ? -0.137 13.586 16.844 1 95.62 107 SER A O 1
ATOM 897 N N . ASN A 1 108 ? -0.794 15.148 18.328 1 95.19 108 ASN A N 1
ATOM 898 C CA . ASN A 1 108 ? -1.848 14.289 18.844 1 95.19 108 ASN A CA 1
ATOM 899 C C . ASN A 1 108 ? -2.895 13.977 17.781 1 95.19 108 ASN A C 1
ATOM 901 O O . ASN A 1 108 ? -3.369 12.836 17.688 1 95.19 108 ASN A O 1
ATOM 905 N N . PHE A 1 109 ? -3.211 14.945 17.078 1 94.88 109 PHE A N 1
ATOM 906 C CA . PHE A 1 109 ? -4.176 14.734 16.016 1 94.88 109 PHE A CA 1
ATOM 907 C C . PHE A 1 109 ? -3.648 13.727 15 1 94.88 109 PHE A C 1
ATOM 909 O O . PHE A 1 109 ? -4.367 12.805 14.594 1 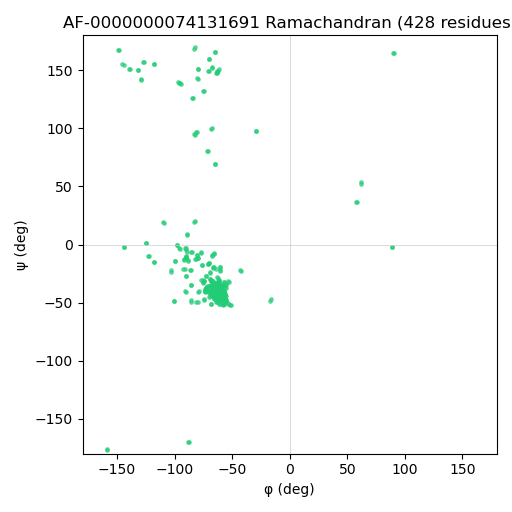94.88 109 PHE A O 1
ATOM 916 N N . TYR A 1 110 ? -2.43 13.883 14.586 1 94.94 110 TYR A N 1
ATOM 917 C CA . TYR A 1 110 ? -1.823 12.961 13.633 1 94.94 110 TYR A CA 1
ATOM 918 C C . TYR A 1 110 ? -1.797 11.539 14.188 1 94.94 110 TYR A C 1
ATOM 920 O O . TYR A 1 110 ? -2.018 10.578 13.445 1 94.94 110 TYR A O 1
ATOM 928 N N . TYR A 1 111 ? -1.504 11.469 15.414 1 94.31 111 TYR A N 1
ATOM 929 C CA . TYR A 1 111 ? -1.486 10.172 16.094 1 94.31 111 TYR A CA 1
ATOM 930 C C . TYR A 1 111 ? -2.836 9.477 15.969 1 94.31 111 TYR A C 1
ATOM 932 O O . TYR A 1 111 ? -2.906 8.32 15.547 1 94.31 111 TYR A O 1
ATOM 940 N N . TYR A 1 112 ? -3.861 10.164 16.219 1 92.94 112 TYR A N 1
ATOM 941 C CA . TYR A 1 112 ? -5.199 9.586 16.172 1 92.94 112 TYR A CA 1
ATOM 942 C C . TYR A 1 112 ? -5.66 9.398 14.734 1 92.94 112 TYR A C 1
ATOM 944 O O . TYR A 1 112 ? -6.406 8.469 14.43 1 92.94 112 TYR A O 1
ATOM 952 N N . LEU A 1 113 ? -5.219 10.305 13.891 1 92.75 113 LEU A N 1
ATOM 953 C CA . LEU A 1 113 ? -5.535 10.164 12.469 1 92.75 113 LEU A CA 1
ATOM 954 C C . LEU A 1 113 ? -4.992 8.852 11.914 1 92.75 113 LEU A C 1
ATOM 956 O O . LEU A 1 113 ? -5.688 8.148 11.18 1 92.75 113 LEU A O 1
ATOM 960 N N . LEU A 1 114 ? -3.781 8.562 12.25 1 90.94 114 LEU A N 1
ATOM 961 C CA . LEU A 1 114 ? -3.184 7.305 11.82 1 90.94 114 LEU A CA 1
ATOM 962 C C . LEU A 1 114 ? -3.998 6.117 12.328 1 90.94 114 LEU A C 1
ATOM 964 O O . LEU A 1 114 ? -4.27 5.18 11.57 1 90.94 114 LEU A O 1
ATOM 968 N N . GLN A 1 115 ? -4.398 6.176 13.539 1 87.44 115 GLN A N 1
ATOM 969 C CA . GLN A 1 115 ? -5.207 5.105 14.109 1 87.44 115 GLN A CA 1
ATOM 970 C C . GLN A 1 115 ? -6.531 4.957 13.367 1 87.44 115 GLN A C 1
ATOM 972 O O . GLN A 1 115 ? -6.984 3.838 13.117 1 87.44 115 GLN A O 1
ATOM 977 N N . ALA A 1 116 ? -7.043 6.074 13.047 1 86.38 116 ALA A N 1
ATOM 978 C CA . ALA A 1 116 ? -8.32 6.082 12.336 1 86.38 116 ALA A CA 1
ATOM 979 C C . ALA A 1 116 ? -8.188 5.438 10.961 1 86.38 116 ALA A C 1
ATOM 981 O O . ALA A 1 116 ? -9.117 4.785 10.484 1 86.38 116 ALA A O 1
ATOM 982 N N . SER A 1 117 ? -7.023 5.625 10.336 1 81.44 117 SER A N 1
ATOM 983 C CA . SER A 1 117 ? -6.793 5.117 8.984 1 81.44 117 SER A CA 1
ATOM 984 C C . SER A 1 117 ? -6.777 3.592 8.961 1 81.44 117 SER A C 1
ATOM 986 O O . SER A 1 117 ? -6.988 2.979 7.914 1 81.44 117 SER A O 1
ATOM 988 N N . PHE A 1 118 ? -6.578 3.023 10.016 1 69.31 118 PHE A N 1
ATOM 989 C CA . PHE A 1 118 ? -6.566 1.568 10.125 1 69.31 118 PHE A CA 1
ATOM 990 C C . PHE A 1 118 ? -7.961 1.037 10.438 1 69.31 118 PHE A C 1
ATOM 992 O O . PHE A 1 118 ? -8.188 -0.174 10.414 1 69.31 118 PHE A O 1
ATOM 999 N N . MET A 1 119 ? -8.82 1.934 10.75 1 66.31 119 MET A N 1
ATOM 1000 C CA . MET A 1 119 ? -10.172 1.529 11.125 1 66.31 119 MET A CA 1
ATOM 1001 C C . MET A 1 119 ? -11.039 1.32 9.883 1 66.31 119 MET A C 1
ATOM 1003 O O . MET A 1 119 ? -11.07 2.17 8.992 1 66.31 119 MET A O 1
ATOM 1007 N N . LYS A 1 120 ? -11.664 0.16 9.758 1 60.03 120 LYS A N 1
ATOM 1008 C CA . LYS A 1 120 ? -12.5 -0.255 8.641 1 60.03 120 LYS A CA 1
ATOM 1009 C C . LYS A 1 120 ? -13.562 0.795 8.328 1 60.03 120 LYS A C 1
ATOM 1011 O O . LYS A 1 120 ? -13.766 1.159 7.172 1 60.03 120 LYS A O 1
ATOM 1016 N N . ASP A 1 121 ? -14.25 1.173 9.281 1 58.72 121 ASP A N 1
ATOM 1017 C CA . ASP A 1 121 ? -15.375 2.092 9.125 1 58.72 121 ASP A CA 1
ATOM 1018 C C . ASP A 1 121 ? -14.914 3.43 8.547 1 58.72 121 ASP A C 1
ATOM 1020 O O . ASP A 1 121 ? -15.641 4.066 7.781 1 58.72 121 ASP A O 1
ATOM 1024 N N . PHE A 1 122 ? -13.766 3.791 8.938 1 60 122 PHE A N 1
ATOM 1025 C CA . PHE A 1 122 ? -13.211 5.047 8.445 1 60 122 PHE A CA 1
ATOM 1026 C C . PHE A 1 122 ? -12.883 4.945 6.961 1 60 122 PHE A C 1
ATOM 1028 O O . PHE A 1 122 ? -13.133 5.879 6.199 1 60 122 PHE A O 1
ATOM 1035 N N . ARG A 1 123 ? -12.453 3.76 6.562 1 58.19 123 ARG A N 1
ATOM 1036 C CA . ARG A 1 123 ? -12.031 3.555 5.18 1 58.19 123 ARG A CA 1
ATOM 1037 C C . ARG A 1 123 ? -13.234 3.328 4.27 1 58.19 123 ARG A C 1
ATOM 1039 O O . ARG A 1 123 ? -13.219 3.734 3.105 1 58.19 123 ARG A O 1
ATOM 1046 N N . GLN A 1 124 ? -14.141 2.475 4.574 1 56.09 124 GLN A N 1
ATOM 1047 C CA . GLN A 1 124 ? -15.281 2.041 3.77 1 56.09 124 GLN A CA 1
ATOM 1048 C C . GLN A 1 124 ? -16.109 3.232 3.295 1 56.09 124 GLN A C 1
ATOM 1050 O O . GLN A 1 124 ? -16.641 3.225 2.184 1 56.09 124 GLN A O 1
ATOM 1055 N N . LYS A 1 125 ? -16.484 4.109 4.184 1 52.31 125 LYS A N 1
ATOM 1056 C CA . LYS A 1 125 ? -17.344 5.211 3.754 1 52.31 125 LYS A CA 1
ATOM 1057 C C . LYS A 1 125 ? -16.656 6.062 2.695 1 52.31 125 LYS A C 1
ATOM 1059 O O . LYS A 1 125 ? -17.312 6.816 1.972 1 52.31 125 LYS A O 1
ATOM 1064 N N . GLU A 1 126 ? -15.461 6.035 2.561 1 50.09 126 GLU A N 1
ATOM 1065 C CA . GLU A 1 126 ? -14.727 6.762 1.53 1 50.09 126 GLU A CA 1
ATOM 1066 C C . GLU A 1 126 ? -15.156 6.332 0.133 1 50.09 126 GLU A C 1
ATOM 1068 O O . GLU A 1 126 ? -15.164 7.141 -0.798 1 50.09 126 GLU A O 1
ATOM 1073 N N . VAL A 1 127 ? -15.469 4.945 -0.158 1 43.62 127 VAL A N 1
ATOM 1074 C CA . VAL A 1 127 ? -15.852 4.406 -1.457 1 43.62 127 VAL A CA 1
ATOM 1075 C C . VAL A 1 127 ? -17.234 4.914 -1.839 1 43.62 127 VAL A C 1
ATOM 1077 O O . VAL A 1 127 ? -17.562 5.035 -3.025 1 43.62 127 VAL A O 1
ATOM 1080 N N . LYS A 1 128 ? -18.156 4.895 -0.919 1 44.06 128 LYS A N 1
ATOM 1081 C CA . LYS A 1 128 ? -19.516 5.234 -1.338 1 44.06 128 LYS A CA 1
ATOM 1082 C C . LYS A 1 128 ? -19.594 6.688 -1.801 1 44.06 128 LYS A C 1
ATOM 1084 O O . LYS A 1 128 ? -20.625 7.117 -2.322 1 44.06 128 LYS A O 1
ATOM 1089 N N . SER A 1 129 ? -18.891 7.5 -1.279 1 37.62 129 SER A N 1
ATOM 1090 C CA . SER A 1 129 ? -19.203 8.836 -1.787 1 37.62 129 SER A CA 1
ATOM 1091 C C . SER A 1 129 ? -18.734 9 -3.229 1 37.62 129 SER A C 1
ATOM 1093 O O . SER A 1 129 ? -17.547 8.906 -3.516 1 37.62 129 SER A O 1
ATOM 1095 N N . LYS A 1 130 ? -19.453 8.539 -4.145 1 43.22 130 LYS A N 1
ATOM 1096 C CA . LYS A 1 130 ? -19.359 8.797 -5.578 1 43.22 130 LYS A CA 1
ATOM 1097 C C . LYS A 1 130 ? -18.516 10.039 -5.855 1 43.22 130 LYS A C 1
ATOM 1099 O O . LYS A 1 130 ? -17.953 10.18 -6.945 1 43.22 130 LYS A O 1
ATOM 1104 N N . ASP A 1 131 ? -18.703 11.164 -5.219 1 37.41 131 ASP A N 1
ATOM 1105 C CA . ASP A 1 131 ? -18.125 12.484 -5.441 1 37.41 131 ASP A CA 1
ATOM 1106 C C . ASP A 1 131 ? -16.75 12.594 -4.789 1 37.41 131 ASP A C 1
ATOM 1108 O O . ASP A 1 131 ? -16.453 13.57 -4.09 1 37.41 131 ASP A O 1
ATOM 1112 N N . ASN A 1 132 ? -16.141 11.648 -4.523 1 44.09 132 ASN A N 1
ATOM 1113 C CA . ASN A 1 132 ? -14.773 11.734 -4.012 1 44.09 132 ASN A CA 1
ATOM 1114 C C . ASN A 1 132 ? -13.953 12.773 -4.766 1 44.09 132 ASN A C 1
ATOM 1116 O O . ASN A 1 132 ? -12.781 13 -4.449 1 44.09 132 ASN A O 1
ATOM 1120 N N . SER A 1 133 ? -14.297 13.078 -5.863 1 42.44 133 SER A N 1
ATOM 1121 C CA . SER A 1 133 ? -13.688 14.18 -6.605 1 42.44 133 SER A CA 1
ATOM 1122 C C . SER A 1 133 ? -13.75 15.477 -5.812 1 42.44 133 SER A C 1
ATOM 1124 O O . SER A 1 133 ? -12.867 16.328 -5.941 1 42.44 133 SER A O 1
ATOM 1126 N N . LYS A 1 134 ? -14.75 15.727 -5.051 1 43.66 134 LYS A N 1
ATOM 1127 C CA . LYS A 1 134 ? -14.945 17.062 -4.477 1 43.66 134 LYS A CA 1
ATOM 1128 C C . LYS A 1 134 ? -14.172 17.219 -3.172 1 43.66 134 LYS A C 1
ATOM 1130 O O . LYS A 1 134 ? -13.883 18.328 -2.746 1 43.66 134 LYS A O 1
ATOM 1135 N N . HIS A 1 135 ? -14.273 16.297 -2.295 1 45.59 135 HIS A N 1
ATOM 1136 C CA . HIS A 1 135 ? -13.953 16.594 -0.901 1 45.59 135 HIS A CA 1
ATOM 1137 C C . HIS A 1 135 ? -12.586 16.031 -0.526 1 45.59 135 HIS A C 1
ATOM 1139 O O . HIS A 1 135 ? -12 16.453 0.478 1 45.59 135 HIS A O 1
ATOM 1145 N N . GLY A 1 136 ? -12.008 15.016 -1.207 1 48 136 GLY A N 1
ATOM 1146 C CA . GLY A 1 136 ? -10.781 14.438 -0.681 1 48 136 GLY A CA 1
ATOM 1147 C C . GLY A 1 136 ? -9.531 15.031 -1.299 1 48 136 GLY A C 1
ATOM 1148 O O . GLY A 1 136 ? -9.602 15.711 -2.324 1 48 136 GLY A O 1
ATOM 1149 N N . TRP A 1 137 ? -8.508 15.258 -0.327 1 56.12 137 TRP A N 1
ATOM 1150 C CA . TRP A 1 137 ? -7.191 15.562 -0.886 1 56.12 137 TRP A CA 1
ATOM 1151 C C . TRP A 1 137 ? -7.012 14.898 -2.246 1 56.12 137 TRP A C 1
ATOM 1153 O O . TRP A 1 137 ? -7.18 13.68 -2.375 1 56.12 137 TRP A O 1
ATOM 1163 N N . ASN A 1 138 ? -7.273 15.781 -3.246 1 68.38 138 ASN A N 1
ATOM 1164 C CA . ASN A 1 138 ? -7.109 15.258 -4.598 1 68.38 138 ASN A CA 1
ATOM 1165 C C . ASN A 1 138 ? -5.656 14.898 -4.887 1 68.38 138 ASN A C 1
ATOM 1167 O O . ASN A 1 138 ? -4.941 15.656 -5.551 1 68.38 138 ASN A O 1
ATOM 1171 N N . VAL A 1 139 ? -5.23 13.914 -4.266 1 74.94 139 VAL A N 1
ATOM 1172 C CA . VAL A 1 139 ? -3.855 13.445 -4.367 1 74.94 139 VAL A CA 1
ATOM 1173 C C . VAL A 1 139 ? -3.492 13.227 -5.836 1 74.94 139 VAL A C 1
ATOM 1175 O O . VAL A 1 139 ? -2.381 13.547 -6.262 1 74.94 139 VAL A O 1
ATOM 1178 N N . LYS A 1 140 ? -4.469 12.867 -6.555 1 78.25 140 LYS A N 1
ATOM 1179 C CA . LYS A 1 140 ? -4.207 12.641 -7.973 1 78.25 140 LYS A CA 1
ATOM 1180 C C . LYS A 1 140 ? -3.861 13.945 -8.68 1 78.25 140 LYS A C 1
ATOM 1182 O O . LYS A 1 140 ? -2.914 14 -9.469 1 78.25 140 LYS A O 1
ATOM 1187 N N . GLN A 1 141 ? -4.59 14.922 -8.375 1 85.69 141 GLN A N 1
ATOM 1188 C CA . GLN A 1 141 ? -4.316 16.219 -8.969 1 85.69 141 GLN A CA 1
ATOM 1189 C C . GLN A 1 141 ? -2.951 16.75 -8.531 1 85.69 141 GLN A C 1
ATOM 1191 O O . GLN A 1 141 ? -2.209 17.312 -9.344 1 85.69 141 GLN A O 1
ATOM 1196 N N . ASP A 1 142 ? -2.645 16.547 -7.285 1 90.25 142 ASP A N 1
ATOM 1197 C CA . ASP A 1 142 ? -1.345 17 -6.789 1 90.25 142 ASP A CA 1
ATOM 1198 C C . ASP A 1 142 ? -0.207 16.281 -7.508 1 90.25 142 ASP A C 1
ATOM 1200 O O . ASP A 1 142 ? 0.794 16.891 -7.875 1 90.25 142 ASP A O 1
ATOM 1204 N N . PHE A 1 143 ? -0.403 15.078 -7.785 1 92.5 143 PHE A N 1
ATOM 1205 C CA . PHE A 1 143 ? 0.643 14.305 -8.445 1 92.5 143 PHE A CA 1
ATOM 1206 C C . PHE A 1 143 ? 0.819 14.758 -9.891 1 92.5 143 PHE A C 1
ATOM 1208 O O . PHE A 1 143 ? 1.935 14.75 -10.414 1 92.5 143 PHE A O 1
ATOM 1215 N N . ASP A 1 144 ? -0.271 15.117 -10.516 1 94.19 144 ASP A N 1
ATOM 1216 C CA . ASP A 1 144 ? -0.187 15.664 -11.867 1 94.19 144 ASP A CA 1
ATOM 1217 C C . ASP A 1 144 ? 0.623 16.953 -11.891 1 94.19 144 ASP A C 1
ATOM 1219 O O . ASP A 1 144 ? 1.436 17.172 -12.797 1 94.19 144 ASP A O 1
ATOM 1223 N N . VAL A 1 145 ? 0.344 17.75 -10.914 1 95.5 145 VAL A N 1
ATOM 1224 C CA . VAL A 1 145 ? 1.069 19 -10.812 1 95.5 145 VAL A CA 1
ATOM 1225 C C . VAL A 1 145 ? 2.553 18.734 -10.578 1 95.5 145 VAL A C 1
ATOM 1227 O O . VAL A 1 145 ? 3.414 19.344 -11.211 1 95.5 145 VAL A O 1
ATOM 1230 N N . VAL A 1 146 ? 2.879 17.844 -9.734 1 97.38 146 VAL A N 1
ATOM 1231 C CA . VAL A 1 146 ? 4.27 17.484 -9.477 1 97.38 146 VAL A CA 1
ATOM 1232 C C . VAL A 1 146 ? 4.926 16.984 -10.758 1 97.38 146 VAL A C 1
ATOM 1234 O O . VAL A 1 146 ? 6.051 17.375 -11.078 1 97.38 146 VAL A O 1
ATOM 1237 N N . TYR A 1 147 ? 4.227 16.141 -11.438 1 97.56 147 TYR A N 1
ATOM 1238 C CA . TYR A 1 147 ? 4.75 15.578 -12.672 1 97.56 147 TYR A CA 1
ATOM 1239 C C . TYR A 1 147 ? 5.145 16.688 -13.648 1 97.56 147 TYR A C 1
ATOM 1241 O O . TYR A 1 147 ? 6.148 16.562 -14.359 1 97.56 147 TYR A O 1
ATOM 1249 N N . LYS A 1 148 ? 4.414 17.719 -13.703 1 96.94 148 LYS A N 1
ATOM 1250 C CA . LYS A 1 148 ? 4.668 18.828 -14.609 1 96.94 148 LYS A CA 1
ATOM 1251 C C . LYS A 1 148 ? 5.828 19.688 -14.117 1 96.94 148 LYS A C 1
ATOM 1253 O O . LYS A 1 148 ? 6.59 20.234 -14.914 1 96.94 148 LYS A O 1
ATOM 1258 N N . MET A 1 149 ? 5.988 19.75 -12.828 1 97.81 149 MET A N 1
ATOM 1259 C CA . MET A 1 149 ? 6.922 20.703 -12.234 1 97.81 149 MET A CA 1
ATOM 1260 C C . MET A 1 149 ? 8.312 20.094 -12.094 1 97.81 149 MET A C 1
ATOM 1262 O O . MET A 1 149 ? 9.312 20.812 -12.039 1 97.81 149 MET A O 1
ATOM 1266 N N . ILE A 1 150 ? 8.391 18.828 -11.977 1 98 150 ILE A N 1
ATOM 1267 C CA . ILE A 1 150 ? 9.656 18.203 -11.617 1 98 150 ILE A CA 1
ATOM 1268 C C . ILE A 1 150 ? 10.641 18.312 -12.781 1 98 150 ILE A C 1
ATOM 1270 O O . ILE A 1 150 ? 10.234 18.344 -13.945 1 98 150 ILE A O 1
ATOM 1274 N N . ASP A 1 151 ? 11.891 18.391 -12.445 1 98 151 ASP A N 1
ATOM 1275 C CA . ASP A 1 151 ? 12.969 18.297 -13.43 1 98 151 ASP A CA 1
ATOM 1276 C C . ASP A 1 151 ? 13.266 16.859 -13.797 1 98 151 ASP A C 1
ATOM 1278 O O . ASP A 1 151 ? 14.078 16.188 -13.141 1 98 151 ASP A O 1
ATOM 1282 N N . LYS A 1 152 ? 12.727 16.422 -14.844 1 96.62 152 LYS A N 1
ATOM 1283 C CA . LYS A 1 152 ? 12.82 15.031 -15.258 1 96.62 152 LYS A CA 1
ATOM 1284 C C . LYS A 1 152 ? 14.227 14.68 -15.727 1 96.62 152 LYS A C 1
ATOM 1286 O O . LYS A 1 152 ? 14.594 13.508 -15.789 1 96.62 152 LYS A O 1
ATOM 1291 N N . GLU A 1 153 ? 15.016 15.68 -16.016 1 96.75 153 GLU A N 1
ATOM 1292 C CA . GLU A 1 153 ? 16.391 15.453 -16.453 1 96.75 153 GLU A CA 1
ATOM 1293 C C . GLU A 1 153 ? 17.266 14.93 -15.32 1 96.75 153 GLU A C 1
ATOM 1295 O O . GLU A 1 153 ? 18.344 14.391 -15.562 1 96.75 153 GLU A O 1
ATOM 1300 N N . LYS A 1 154 ? 16.797 15.062 -14.164 1 97.44 154 LYS A N 1
ATOM 1301 C CA . LYS A 1 154 ? 17.562 14.617 -13 1 97.44 154 LYS A CA 1
ATOM 1302 C C . LYS A 1 154 ? 17.125 13.219 -12.57 1 97.44 154 LYS A C 1
ATOM 1304 O O . LYS A 1 154 ? 17.656 12.664 -11.609 1 97.44 154 LYS A O 1
ATOM 1309 N N . LEU A 1 155 ? 16.156 12.734 -13.242 1 98.19 155 LEU A N 1
ATOM 1310 C CA . LEU A 1 155 ? 15.594 11.43 -12.898 1 98.19 155 LEU A CA 1
ATOM 1311 C C . LEU A 1 155 ? 15.766 10.445 -14.047 1 98.19 155 LEU A C 1
ATOM 1313 O O . LEU A 1 155 ? 15.859 10.852 -15.211 1 98.19 155 LEU A O 1
ATOM 1317 N N . LYS A 1 156 ? 15.781 9.195 -13.758 1 97.81 156 LYS A N 1
ATOM 1318 C CA . LYS A 1 156 ? 15.938 8.141 -14.75 1 97.81 156 LYS A CA 1
ATOM 1319 C C . LYS A 1 156 ? 14.594 7.758 -15.375 1 97.81 156 LYS A C 1
ATOM 1321 O O . LYS A 1 156 ? 14.547 7.004 -16.344 1 97.81 156 LYS A O 1
ATOM 1326 N N . ILE A 1 157 ? 13.531 8.312 -14.852 1 96.88 157 ILE A N 1
ATOM 1327 C CA . ILE A 1 157 ? 12.203 7.922 -15.312 1 96.88 157 ILE A CA 1
ATOM 1328 C C . ILE A 1 157 ? 12.039 8.297 -16.781 1 96.88 157 ILE A C 1
ATOM 1330 O O . ILE A 1 157 ? 12.578 9.312 -17.234 1 96.88 157 ILE A O 1
ATOM 1334 N N . LYS A 1 158 ? 11.242 7.449 -17.516 1 95.56 158 LYS A N 1
ATOM 1335 C CA . LYS A 1 158 ? 11.109 7.645 -18.953 1 95.56 158 LYS A CA 1
ATOM 1336 C C . LYS A 1 158 ? 9.641 7.836 -19.344 1 95.56 158 LYS A C 1
ATOM 1338 O O . LYS A 1 158 ? 9.344 8.156 -20.5 1 95.56 158 LYS A O 1
ATOM 1343 N N . SER A 1 159 ? 8.734 7.598 -18.422 1 95.06 159 SER A N 1
ATOM 1344 C CA . SER A 1 159 ? 7.312 7.648 -18.75 1 95.06 159 SER A CA 1
ATOM 1345 C C . SER A 1 159 ? 6.48 8.102 -17.562 1 95.06 159 SER A C 1
ATOM 1347 O O . SER A 1 159 ? 6.992 8.188 -16.438 1 95.06 159 SER A O 1
ATOM 1349 N N . ARG A 1 160 ? 5.246 8.43 -17.812 1 94.38 160 ARG A N 1
ATOM 1350 C CA . ARG A 1 160 ? 4.309 8.766 -16.734 1 94.38 160 ARG A CA 1
ATOM 1351 C C . ARG A 1 160 ? 4.117 7.582 -15.797 1 94.38 160 ARG A C 1
ATOM 1353 O O . ARG A 1 160 ? 3.994 7.762 -14.578 1 94.38 160 ARG A O 1
ATOM 1360 N N . SER A 1 161 ? 4.176 6.414 -16.359 1 93.81 161 SER A N 1
ATOM 1361 C CA . SER A 1 161 ? 4.062 5.207 -15.547 1 93.81 161 SER A CA 1
ATOM 1362 C C . SER A 1 161 ? 5.238 5.07 -14.586 1 93.81 161 SER A C 1
ATOM 1364 O O . SER A 1 161 ? 5.059 4.719 -13.422 1 93.81 161 SER A O 1
ATOM 1366 N N . ASP A 1 162 ? 6.406 5.406 -15.078 1 96.5 162 ASP A N 1
ATOM 1367 C CA . ASP A 1 162 ? 7.578 5.41 -14.211 1 96.5 162 ASP A CA 1
ATOM 1368 C C . ASP A 1 162 ? 7.402 6.398 -13.062 1 96.5 162 ASP A C 1
ATOM 1370 O O . ASP A 1 162 ? 7.703 6.078 -11.906 1 96.5 162 ASP A O 1
ATOM 1374 N N . PHE A 1 163 ? 6.832 7.516 -13.438 1 97.06 163 PHE A N 1
ATOM 1375 C CA . PHE A 1 163 ? 6.652 8.562 -12.438 1 97.06 163 PHE A CA 1
ATOM 1376 C C . PHE A 1 163 ? 5.652 8.133 -11.375 1 97.06 163 PHE A C 1
ATOM 1378 O O . PHE A 1 163 ? 5.871 8.359 -10.18 1 97.06 163 PHE A O 1
ATOM 1385 N N . ASP A 1 164 ? 4.605 7.578 -11.828 1 94.81 164 ASP A N 1
ATOM 1386 C CA . ASP A 1 164 ? 3.578 7.152 -10.883 1 94.81 164 ASP A CA 1
ATOM 1387 C C . ASP A 1 164 ? 4.137 6.152 -9.875 1 94.81 164 ASP A C 1
ATOM 1389 O O . ASP A 1 164 ? 3.818 6.215 -8.688 1 94.81 164 ASP A O 1
ATOM 1393 N N . MET A 1 165 ? 4.93 5.23 -10.32 1 95.81 165 MET A N 1
ATOM 1394 C CA . MET A 1 165 ? 5.598 4.32 -9.391 1 95.81 165 MET A CA 1
ATOM 1395 C C . MET A 1 165 ? 6.562 5.074 -8.484 1 95.81 165 MET A C 1
ATOM 1397 O O . MET A 1 165 ? 6.609 4.832 -7.281 1 95.81 165 MET A O 1
ATOM 1401 N N . PHE A 1 166 ? 7.312 5.992 -9.094 1 97.81 166 PHE A N 1
ATOM 1402 C CA . PHE A 1 166 ? 8.32 6.77 -8.383 1 97.81 166 PHE A CA 1
ATOM 1403 C C . PHE A 1 166 ? 7.703 7.52 -7.207 1 97.81 166 PHE A C 1
ATOM 1405 O O . PHE A 1 166 ? 8.195 7.43 -6.082 1 97.81 166 PHE A O 1
ATOM 1412 N N . ILE A 1 167 ? 6.672 8.203 -7.484 1 96.44 167 ILE A N 1
ATOM 1413 C CA . ILE A 1 167 ? 6.105 9.07 -6.457 1 96.44 167 ILE A CA 1
ATOM 1414 C C . ILE A 1 167 ? 5.566 8.219 -5.309 1 96.44 167 ILE A C 1
ATOM 1416 O O . ILE A 1 167 ? 5.668 8.609 -4.141 1 96.44 167 ILE A O 1
ATOM 1420 N N . ARG A 1 168 ? 5.02 7.066 -5.574 1 92.94 168 ARG A N 1
ATOM 1421 C CA . ARG A 1 168 ? 4.562 6.141 -4.543 1 92.94 168 ARG A CA 1
ATOM 1422 C C . ARG A 1 168 ? 5.723 5.672 -3.674 1 92.94 168 ARG A C 1
ATOM 1424 O O . ARG A 1 168 ? 5.625 5.68 -2.443 1 92.94 168 ARG A O 1
ATOM 1431 N N . ILE A 1 169 ? 6.785 5.355 -4.32 1 97 169 ILE A N 1
ATOM 1432 C CA . ILE A 1 169 ? 7.953 4.836 -3.617 1 97 169 ILE A CA 1
ATOM 1433 C C . ILE A 1 169 ? 8.625 5.961 -2.832 1 97 169 ILE A C 1
ATOM 1435 O O . ILE A 1 169 ? 9.094 5.75 -1.713 1 97 169 ILE A O 1
ATOM 1439 N N . LEU A 1 170 ? 8.609 7.156 -3.416 1 97.69 170 LEU A N 1
ATOM 1440 C CA . LEU A 1 170 ? 9.273 8.312 -2.826 1 97.69 170 LEU A CA 1
ATOM 1441 C C . LEU A 1 170 ? 8.68 8.648 -1.463 1 97.69 170 LEU A C 1
ATOM 1443 O O . LEU A 1 170 ? 9.391 9.094 -0.563 1 97.69 170 LEU A O 1
ATOM 1447 N N . ILE A 1 171 ? 7.414 8.391 -1.231 1 96 171 ILE A N 1
ATOM 1448 C CA . ILE A 1 171 ? 6.707 8.766 -0.011 1 96 171 ILE A CA 1
ATOM 1449 C C . ILE A 1 171 ? 6.898 7.68 1.047 1 96 171 ILE A C 1
ATOM 1451 O O . ILE A 1 171 ? 6.758 7.941 2.244 1 96 171 ILE A O 1
ATOM 1455 N N . THR A 1 172 ? 7.223 6.5 0.607 1 96.06 172 THR A N 1
ATOM 1456 C CA . THR A 1 172 ? 7.223 5.301 1.437 1 96.06 172 THR A CA 1
ATOM 1457 C C . THR A 1 172 ? 8.125 5.484 2.654 1 96.06 172 THR A C 1
ATOM 1459 O O . THR A 1 172 ? 7.715 5.207 3.783 1 96.06 172 THR A O 1
ATOM 1462 N N . PRO A 1 173 ? 9.375 5.984 2.512 1 97.56 173 PRO A N 1
ATOM 1463 C CA . PRO A 1 173 ? 10.211 6.168 3.699 1 97.56 173 PRO A CA 1
ATOM 1464 C C . PRO A 1 173 ? 9.562 7.074 4.742 1 97.56 173 PRO A C 1
ATOM 1466 O O . PRO A 1 173 ? 9.664 6.812 5.941 1 97.56 173 PRO A O 1
ATOM 1469 N N . PHE A 1 174 ? 8.914 8.133 4.277 1 97.38 174 PHE A N 1
ATOM 1470 C CA . PHE A 1 174 ? 8.242 9.07 5.176 1 97.38 174 PHE A CA 1
ATOM 1471 C C . PHE A 1 174 ? 7.121 8.375 5.941 1 97.38 174 PHE A C 1
ATOM 1473 O O . PHE A 1 174 ? 7.043 8.484 7.168 1 97.38 174 PHE A O 1
ATOM 1480 N N . ILE A 1 175 ? 6.352 7.645 5.266 1 94.94 175 ILE A N 1
ATOM 1481 C CA . ILE A 1 175 ? 5.219 6.938 5.855 1 94.94 175 ILE A CA 1
ATOM 1482 C C . ILE A 1 175 ? 5.719 5.914 6.875 1 94.94 175 ILE A C 1
ATOM 1484 O O . ILE A 1 175 ? 5.18 5.809 7.977 1 94.94 175 ILE A O 1
ATOM 1488 N N . ILE A 1 176 ? 6.691 5.25 6.531 1 94.88 176 ILE A N 1
ATOM 1489 C CA . ILE A 1 176 ? 7.227 4.199 7.391 1 94.88 176 ILE A CA 1
ATOM 1490 C C . ILE A 1 176 ? 7.754 4.812 8.688 1 94.88 176 ILE A C 1
ATOM 1492 O O . ILE A 1 176 ? 7.457 4.32 9.773 1 94.88 176 ILE A O 1
ATOM 1496 N N . VAL A 1 177 ? 8.531 5.875 8.578 1 96.75 177 VAL A N 1
ATOM 1497 C CA . VAL A 1 177 ? 9.102 6.504 9.766 1 96.75 177 VAL A CA 1
ATOM 1498 C C . VAL A 1 177 ? 7.988 6.996 10.68 1 96.75 177 VAL A C 1
ATOM 1500 O O . VAL A 1 177 ? 8.016 6.75 11.891 1 96.75 177 VAL A O 1
ATOM 1503 N N . ILE A 1 178 ? 6.945 7.605 10.125 1 96.19 178 ILE A N 1
ATOM 1504 C CA . ILE A 1 178 ? 5.84 8.148 10.906 1 96.19 178 ILE A CA 1
ATOM 1505 C C . ILE A 1 178 ? 5.043 7.004 11.539 1 96.19 178 ILE A C 1
ATOM 1507 O O . ILE A 1 178 ? 4.836 6.98 12.75 1 96.19 178 ILE A O 1
ATOM 1511 N N . THR A 1 179 ? 4.664 6.055 10.766 1 94.25 179 THR A N 1
ATOM 1512 C CA . THR A 1 179 ? 3.814 4.961 11.219 1 94.25 179 THR A CA 1
ATOM 1513 C C . THR A 1 179 ? 4.527 4.129 12.281 1 94.25 179 THR A C 1
ATOM 1515 O O . THR A 1 179 ? 3.955 3.83 13.328 1 94.25 179 THR A O 1
ATOM 1518 N N . ASP A 1 180 ? 5.77 3.783 12.016 1 92.38 180 ASP A N 1
ATOM 1519 C CA . ASP A 1 180 ? 6.523 2.973 12.961 1 92.38 180 ASP A CA 1
ATOM 1520 C C . ASP A 1 180 ? 6.695 3.703 14.289 1 92.38 180 ASP A C 1
ATOM 1522 O O . ASP A 1 180 ? 6.625 3.088 15.359 1 92.38 180 ASP A O 1
ATOM 1526 N N . THR A 1 181 ? 6.918 4.992 14.211 1 94.75 181 THR A N 1
ATOM 1527 C CA . THR A 1 181 ? 7.113 5.781 15.422 1 94.75 181 THR A CA 1
ATOM 1528 C C . THR A 1 181 ? 5.828 5.828 16.25 1 94.75 181 THR A C 1
ATOM 1530 O O . THR A 1 181 ? 5.844 5.547 17.438 1 94.75 181 THR A O 1
ATOM 1533 N N . PHE A 1 182 ? 4.699 6.031 15.609 1 92.62 182 PHE A N 1
ATOM 1534 C CA . PHE A 1 182 ? 3.428 6.133 16.312 1 92.62 182 PHE A CA 1
ATOM 1535 C C . PHE A 1 182 ? 2.98 4.77 16.828 1 92.62 182 PHE A C 1
ATOM 1537 O O . PHE A 1 182 ? 2.404 4.668 17.906 1 92.62 182 PHE A O 1
ATOM 1544 N N . LEU A 1 183 ? 3.219 3.771 16.078 1 88.81 183 LEU A N 1
ATOM 1545 C CA . LEU A 1 1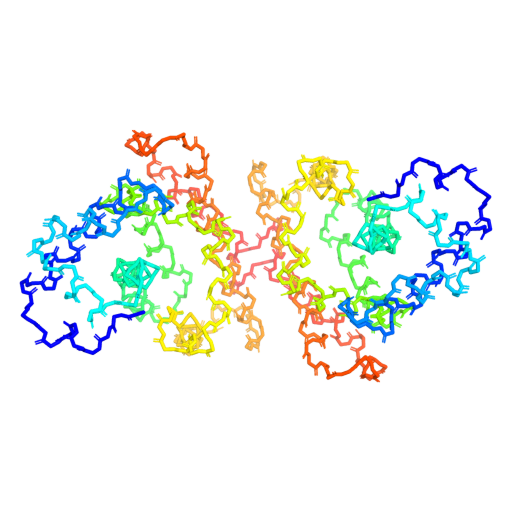83 ? 2.766 2.436 16.453 1 88.81 183 LEU A CA 1
ATOM 1546 C C . LEU A 1 183 ? 3.539 1.922 17.656 1 88.81 183 LEU A C 1
ATOM 1548 O O . LEU A 1 183 ? 3.066 1.032 18.375 1 88.81 183 LEU A O 1
ATOM 1552 N N . GLN A 1 184 ? 4.664 2.408 17.859 1 87.5 184 GLN A N 1
ATOM 1553 C CA . GLN A 1 184 ? 5.457 2.002 19.016 1 87.5 184 GLN A CA 1
ATOM 1554 C C . GLN A 1 184 ? 4.953 2.672 20.281 1 87.5 184 GLN A C 1
ATOM 1556 O O . GLN A 1 184 ? 5.324 2.273 21.391 1 87.5 184 GLN A O 1
ATOM 1561 N N . MET A 1 185 ? 4.031 3.564 20.047 1 86.94 185 MET A N 1
ATOM 1562 C CA . MET A 1 185 ? 3.514 4.301 21.188 1 86.94 185 MET A CA 1
ATOM 1563 C C . MET A 1 185 ? 2.221 3.672 21.703 1 86.94 185 MET A C 1
ATOM 1565 O O . MET A 1 185 ? 1.399 3.203 20.922 1 86.94 185 MET A O 1
ATOM 1569 N N . LYS A 1 186 ? 2.092 3.6 23.016 1 77 186 LYS A N 1
ATOM 1570 C CA . LYS A 1 186 ? 0.87 3.072 23.609 1 77 186 LYS A CA 1
ATOM 1571 C C . LYS A 1 186 ? -0.191 4.16 23.75 1 77 186 LYS A C 1
ATOM 1573 O O . LYS A 1 186 ? -1.387 3.889 23.625 1 77 186 LYS A O 1
ATOM 1578 N N . HIS A 1 187 ? 0.362 5.254 24.016 1 83.94 187 HIS A N 1
ATOM 1579 C CA . HIS A 1 187 ? -0.504 6.402 24.281 1 83.94 187 HIS A CA 1
ATOM 1580 C C . HIS A 1 187 ? 0.11 7.688 23.734 1 83.94 187 HIS A C 1
ATOM 1582 O O . HIS A 1 187 ? 1.33 7.785 23.594 1 83.94 187 HIS A O 1
ATOM 1588 N N . GLU A 1 188 ? -0.748 8.656 23.438 1 81.88 188 GLU A N 1
ATOM 1589 C CA . GLU A 1 188 ? -0.279 9.93 22.922 1 81.88 188 GLU A CA 1
ATOM 1590 C C . GLU A 1 188 ? 0.653 10.625 23.906 1 81.88 188 GLU A C 1
ATOM 1592 O O . GLU A 1 188 ? 1.459 11.477 23.516 1 81.88 188 GLU A O 1
ATOM 1597 N N . SER A 1 189 ? 0.557 10.297 25.125 1 85.88 189 SER A N 1
ATOM 1598 C CA . SER A 1 189 ? 1.405 10.898 26.156 1 85.88 189 SER A CA 1
ATOM 1599 C C . SER A 1 189 ? 2.869 10.523 25.953 1 85.88 189 SER A C 1
ATOM 1601 O O . SER A 1 189 ? 3.76 11.117 26.562 1 85.88 189 SER A O 1
ATOM 1603 N N . ASP A 1 190 ? 3.186 9.609 25.016 1 87 190 ASP A N 1
ATOM 1604 C CA . ASP A 1 190 ? 4.551 9.188 24.719 1 87 190 ASP A CA 1
ATOM 1605 C C . ASP A 1 190 ? 5.18 10.078 23.656 1 87 190 ASP A C 1
ATOM 1607 O O . ASP A 1 190 ? 6.383 10 23.406 1 87 190 ASP A O 1
ATOM 1611 N N . ILE A 1 191 ? 4.449 10.953 23.094 1 87.88 191 ILE A N 1
ATOM 1612 C CA . ILE A 1 191 ? 4.879 11.758 21.953 1 87.88 191 ILE A CA 1
ATOM 1613 C C . ILE A 1 191 ? 6.062 12.633 22.359 1 87.88 191 ILE A C 1
ATOM 1615 O O . ILE A 1 191 ? 7.062 12.703 21.641 1 87.88 191 ILE A O 1
ATOM 1619 N N . PRO A 1 192 ? 6.023 13.203 23.562 1 86.88 192 PRO A N 1
ATOM 1620 C CA . PRO A 1 192 ? 7.145 14.07 23.938 1 86.88 192 PRO A CA 1
ATOM 1621 C C . PRO A 1 192 ? 8.453 13.305 24.125 1 86.88 192 PRO A C 1
ATOM 1623 O O . PRO A 1 192 ? 9.531 13.906 24.141 1 86.88 192 PRO A O 1
ATOM 1626 N N . LYS A 1 193 ? 8.43 12.055 24.125 1 90.56 193 LYS A N 1
ATOM 1627 C CA . LYS A 1 193 ? 9.609 11.227 24.359 1 90.56 193 LYS A CA 1
ATOM 1628 C C . LYS A 1 193 ? 10.305 10.883 23.047 1 90.56 193 LYS A C 1
ATOM 1630 O O . LYS A 1 193 ? 11.398 10.312 23.047 1 90.56 193 LYS A O 1
ATOM 1635 N N . ILE A 1 194 ? 9.719 11.312 22 1 94.62 194 ILE A N 1
ATOM 1636 C CA . ILE A 1 194 ? 10.258 10.961 20.688 1 94.62 194 ILE A CA 1
ATOM 1637 C C . ILE A 1 194 ? 11.516 11.781 20.406 1 94.62 194 ILE A C 1
ATOM 1639 O O . ILE A 1 194 ? 11.531 13 20.625 1 94.62 194 ILE A O 1
ATOM 1643 N N . ASP A 1 195 ? 12.578 11.125 19.953 1 96.38 195 ASP A N 1
ATOM 1644 C CA . ASP A 1 195 ? 13.766 11.797 19.422 1 96.38 195 ASP A CA 1
ATOM 1645 C C . ASP A 1 195 ? 13.562 12.188 17.969 1 96.38 195 ASP A C 1
ATOM 1647 O O . ASP A 1 195 ? 13.883 11.414 17.062 1 96.38 195 ASP A O 1
ATOM 1651 N N . ILE A 1 196 ? 13.133 13.391 17.766 1 97 196 ILE A N 1
ATOM 1652 C CA . ILE A 1 196 ? 12.727 13.883 16.453 1 97 196 ILE A CA 1
ATOM 1653 C C . ILE A 1 196 ? 13.922 13.875 15.5 1 97 196 ILE A C 1
ATOM 1655 O O . ILE A 1 196 ? 13.789 13.523 14.328 1 97 196 ILE A O 1
ATOM 1659 N N . GLU A 1 197 ? 15.078 14.289 15.969 1 97.62 197 GLU A N 1
ATOM 1660 C CA . GLU A 1 197 ? 16.266 14.328 15.125 1 97.62 197 GLU A CA 1
ATOM 1661 C C . GLU A 1 197 ? 16.656 12.938 14.648 1 97.62 197 GLU A C 1
ATOM 1663 O O . GLU A 1 197 ? 17.031 12.75 13.484 1 97.62 197 GLU A O 1
ATOM 1668 N N . GLU A 1 198 ? 16.516 12 15.469 1 97.62 198 GLU A N 1
ATOM 1669 C CA . GLU A 1 198 ? 16.766 10.617 15.078 1 97.62 198 GLU A CA 1
ATOM 1670 C C . GLU A 1 198 ? 15.828 10.18 13.961 1 97.62 198 GLU A C 1
ATOM 1672 O O . GLU A 1 198 ? 16.25 9.492 13.023 1 97.62 198 GLU A O 1
ATOM 1677 N N . LYS A 1 199 ? 14.586 10.539 14.078 1 98 199 LYS A N 1
ATOM 1678 C CA . LYS A 1 199 ? 13.594 10.164 13.07 1 98 199 LYS A CA 1
ATOM 1679 C C . LYS A 1 199 ? 13.875 10.859 11.742 1 98 199 LYS A C 1
ATOM 1681 O O . LYS A 1 199 ? 13.695 10.258 10.68 1 98 199 LYS A O 1
ATOM 1686 N N . LYS A 1 200 ? 14.312 12.133 11.836 1 98.38 200 LYS A N 1
ATOM 1687 C CA . LYS A 1 200 ? 14.719 12.828 10.625 1 98.38 200 LYS A CA 1
ATOM 1688 C C . LYS A 1 200 ? 15.867 12.102 9.93 1 98.38 200 LYS A C 1
ATOM 1690 O O . LYS A 1 200 ? 15.852 11.93 8.711 1 98.38 200 LYS A O 1
ATOM 1695 N N . GLN A 1 201 ? 16.812 11.656 10.688 1 98.25 201 GLN A N 1
ATOM 1696 C CA . GLN A 1 201 ? 17.969 10.945 10.148 1 98.25 201 GLN A CA 1
ATOM 1697 C C . GLN A 1 201 ? 17.562 9.602 9.555 1 98.25 201 GLN A C 1
ATOM 1699 O O . GLN A 1 201 ? 18.094 9.188 8.523 1 98.25 201 GLN A O 1
ATOM 1704 N N . GLU A 1 202 ? 16.688 8.953 10.219 1 97.75 202 GLU A N 1
ATOM 1705 C CA . GLU A 1 202 ? 16.172 7.691 9.695 1 97.75 202 GLU A CA 1
ATOM 1706 C C . GLU A 1 202 ? 15.516 7.883 8.336 1 97.75 202 GLU A C 1
ATOM 1708 O O . GLU A 1 202 ? 15.734 7.086 7.418 1 97.75 202 GLU A O 1
ATOM 1713 N N . TYR A 1 203 ? 14.719 8.922 8.266 1 98.5 203 TYR A N 1
ATOM 1714 C CA . TYR A 1 203 ? 14.07 9.234 7 1 98.5 203 TYR A CA 1
ATOM 1715 C C . TYR A 1 203 ? 15.102 9.484 5.91 1 98.5 203 TYR A C 1
ATOM 1717 O O . TYR A 1 203 ? 15.016 8.914 4.82 1 98.5 203 TYR A O 1
ATOM 1725 N N . LEU A 1 204 ? 16.047 10.32 6.195 1 98.56 204 LEU A N 1
ATOM 1726 C CA . LEU A 1 204 ? 17.047 10.672 5.199 1 98.56 204 LEU A CA 1
ATOM 1727 C C . LEU A 1 204 ? 17.859 9.453 4.785 1 98.56 204 LEU A C 1
ATOM 1729 O O . LEU A 1 204 ? 18.203 9.297 3.607 1 98.56 204 LEU A O 1
ATOM 1733 N N . HIS A 1 205 ? 18.156 8.641 5.754 1 98.31 205 HIS A N 1
ATOM 1734 C CA . HIS A 1 205 ? 18.828 7.379 5.477 1 98.31 205 HIS A CA 1
ATOM 1735 C C . HIS A 1 205 ? 18.031 6.527 4.496 1 98.31 205 HIS A C 1
ATOM 1737 O O . HIS A 1 205 ? 18.562 6.062 3.488 1 98.31 205 HIS A O 1
ATOM 1743 N N . LYS A 1 206 ? 16.797 6.352 4.711 1 98.25 206 LYS A N 1
ATOM 1744 C CA . LYS A 1 206 ? 15.93 5.535 3.875 1 98.25 206 LYS A CA 1
ATOM 1745 C C . LYS A 1 206 ? 15.727 6.172 2.504 1 98.25 206 LYS A C 1
ATOM 1747 O O . LYS A 1 206 ? 15.609 5.469 1.497 1 98.25 206 LYS A O 1
ATOM 1752 N N . LEU A 1 207 ? 15.641 7.496 2.508 1 98.56 207 LEU A N 1
ATOM 1753 C CA . LEU A 1 207 ? 15.477 8.219 1.25 1 98.56 207 LEU A CA 1
ATOM 1754 C C . LEU A 1 207 ? 16.609 7.902 0.291 1 98.56 207 LEU A C 1
ATOM 1756 O O . LEU A 1 207 ? 16.422 7.852 -0.925 1 98.56 207 LEU A O 1
ATOM 1760 N N . GLU A 1 208 ? 17.766 7.66 0.786 1 98.12 208 GLU A N 1
ATOM 1761 C CA . GLU A 1 208 ? 18.953 7.398 -0.039 1 98.12 208 GLU A CA 1
ATOM 1762 C C . GLU A 1 208 ? 18.75 6.148 -0.894 1 98.12 208 GLU A C 1
ATOM 1764 O O . GLU A 1 208 ? 19.25 6.078 -2.02 1 98.12 208 GLU A O 1
ATOM 1769 N N . PHE A 1 209 ? 18.047 5.188 -0.355 1 98.25 209 PHE A N 1
ATOM 1770 C CA . PHE A 1 209 ? 17.781 3.975 -1.121 1 98.25 209 PHE A CA 1
ATOM 1771 C C . PHE A 1 209 ? 16.969 4.293 -2.369 1 98.25 209 PHE A C 1
ATOM 1773 O O . PHE A 1 209 ? 17.172 3.684 -3.422 1 98.25 209 PHE A O 1
ATOM 1780 N N . ILE A 1 210 ? 16.031 5.223 -2.209 1 98.44 210 ILE A N 1
ATOM 1781 C CA . ILE A 1 210 ? 15.172 5.594 -3.33 1 98.44 210 ILE A CA 1
ATOM 1782 C C . ILE A 1 210 ? 15.977 6.383 -4.359 1 98.44 210 ILE A C 1
ATOM 1784 O O . ILE A 1 210 ? 15.828 6.18 -5.566 1 98.44 210 ILE A O 1
ATOM 1788 N N . GLU A 1 211 ? 16.797 7.203 -3.844 1 98.38 211 GLU A N 1
ATOM 1789 C CA . GLU A 1 211 ? 17.578 8.086 -4.695 1 98.38 211 GLU A CA 1
ATOM 1790 C C . GLU A 1 211 ? 18.688 7.316 -5.422 1 98.38 211 GLU A C 1
ATOM 1792 O O . GLU A 1 211 ? 18.875 7.492 -6.625 1 98.38 211 GLU A O 1
ATOM 1797 N N . TYR A 1 212 ? 19.344 6.32 -4.754 1 97.81 212 TYR A N 1
ATOM 1798 C CA . TYR A 1 212 ? 20.562 5.75 -5.316 1 97.81 212 TYR A CA 1
ATOM 1799 C C . TYR A 1 212 ? 20.453 4.234 -5.457 1 97.81 212 TYR A C 1
ATOM 1801 O O . TYR A 1 212 ? 21.359 3.574 -5.945 1 97.81 212 TYR A O 1
ATOM 1809 N N . GLY A 1 213 ? 19.328 3.672 -5.094 1 97.69 213 GLY A N 1
ATOM 1810 C CA . GLY A 1 213 ? 19.109 2.246 -5.258 1 97.69 213 GLY A CA 1
ATOM 1811 C C . GLY A 1 213 ? 19.531 1.427 -4.059 1 97.69 213 GLY A C 1
ATOM 1812 O O . GLY A 1 213 ? 20.266 1.925 -3.189 1 97.69 213 GLY A O 1
ATOM 1813 N N . PHE A 1 214 ? 19.125 0.21 -3.967 1 97.94 214 PHE A N 1
ATOM 1814 C CA . PHE A 1 214 ? 19.391 -0.655 -2.822 1 97.94 214 PHE A CA 1
ATOM 1815 C C . PHE A 1 214 ? 20.656 -1.465 -3.041 1 97.94 214 PHE A C 1
ATOM 1817 O O . PHE A 1 214 ? 21.219 -2.01 -2.09 1 97.94 214 PHE A O 1
ATOM 1824 N N . SER A 1 215 ? 21.016 -1.599 -4.27 1 97 215 SER A N 1
ATOM 1825 C CA . SER A 1 215 ? 22.156 -2.445 -4.598 1 97 215 SER A CA 1
ATOM 1826 C C . SER A 1 215 ? 23.469 -1.72 -4.348 1 97 215 SER A C 1
ATOM 1828 O O . SER A 1 215 ? 23.578 -0.511 -4.566 1 97 215 SER A O 1
ATOM 1830 N N . LYS A 1 216 ? 24.516 -2.428 -3.848 1 94.19 216 LYS A N 1
ATOM 1831 C CA . LYS A 1 216 ? 25.859 -1.884 -3.68 1 94.19 216 LYS A CA 1
ATOM 1832 C C . LYS A 1 216 ? 26.641 -1.906 -4.996 1 94.19 216 LYS A C 1
ATOM 1834 O O . LYS A 1 216 ? 26.406 -2.773 -5.844 1 94.19 216 LYS A O 1
ATOM 1839 N N . MET B 1 1 ? -9.211 -21.812 5.438 1 78.94 1 MET B N 1
ATOM 1840 C CA . MET B 1 1 ? -8.453 -23.016 5.109 1 78.94 1 MET B CA 1
ATOM 1841 C C . MET B 1 1 ? -9.305 -24.266 5.309 1 78.94 1 MET B C 1
ATOM 1843 O O . MET B 1 1 ? -10.188 -24.297 6.16 1 78.94 1 MET B O 1
ATOM 1847 N N . PRO B 1 2 ? -8.82 -25.172 4.441 1 89.44 2 PRO B N 1
ATOM 1848 C CA . PRO B 1 2 ? -9.617 -26.406 4.547 1 89.44 2 PRO B CA 1
ATOM 1849 C C . PRO B 1 2 ? -9.523 -27.047 5.926 1 89.44 2 PRO B C 1
ATOM 1851 O O . PRO B 1 2 ? -8.5 -26.922 6.602 1 89.44 2 PRO B O 1
ATOM 1854 N N . LYS B 1 3 ? -10.539 -27.703 6.359 1 91.38 3 LYS B N 1
ATOM 1855 C CA . LYS B 1 3 ? -10.547 -28.5 7.582 1 91.38 3 LYS B CA 1
ATOM 1856 C C . LYS B 1 3 ? -9.695 -29.766 7.422 1 91.38 3 LYS B C 1
ATOM 1858 O O . LYS B 1 3 ? -9.453 -30.219 6.301 1 91.38 3 LYS B O 1
ATOM 1863 N N . GLU B 1 4 ? -9.297 -30.328 8.523 1 91.75 4 GLU B N 1
ATOM 1864 C CA . GLU B 1 4 ? -8.398 -31.484 8.539 1 91.75 4 GLU B CA 1
ATOM 1865 C C . GLU B 1 4 ? -8.992 -32.656 7.75 1 91.75 4 GLU B C 1
ATOM 1867 O O . GLU B 1 4 ? -8.258 -33.406 7.109 1 91.75 4 GLU B O 1
ATOM 1872 N N . ILE B 1 5 ? -10.188 -32.781 7.82 1 92.94 5 ILE B N 1
ATOM 1873 C CA . ILE B 1 5 ? -10.898 -33.875 7.168 1 92.94 5 ILE B CA 1
ATOM 1874 C C . ILE B 1 5 ? -10.633 -33.844 5.668 1 92.94 5 ILE B C 1
ATOM 1876 O O . ILE B 1 5 ? -10.555 -34.906 5.023 1 92.94 5 ILE B O 1
ATOM 1880 N N . PHE B 1 6 ? -10.508 -32.75 5.117 1 95.12 6 PHE B N 1
ATOM 1881 C CA . PHE B 1 6 ? -10.258 -32.594 3.688 1 95.12 6 PHE B CA 1
ATOM 1882 C C . PHE B 1 6 ? -8.969 -33.281 3.287 1 95.12 6 PHE B C 1
ATOM 1884 O O . PHE B 1 6 ? -8.906 -33.969 2.252 1 95.12 6 PHE B O 1
ATOM 1891 N N . PHE B 1 7 ? -8 -33.219 4.102 1 93.19 7 PHE B N 1
ATOM 1892 C CA . PHE B 1 7 ? -6.688 -33.781 3.773 1 93.19 7 PHE B CA 1
ATOM 1893 C C . PHE B 1 7 ? -6.656 -35.281 3.971 1 93.19 7 PHE B C 1
ATOM 1895 O O . PHE B 1 7 ? -5.711 -35.938 3.549 1 93.19 7 PHE B O 1
ATOM 1902 N N . GLY B 1 8 ? -7.668 -35.781 4.598 1 93.12 8 GLY B N 1
ATOM 1903 C CA . GLY B 1 8 ? -7.762 -37.219 4.852 1 93.12 8 GLY B CA 1
ATOM 1904 C C . GLY B 1 8 ? -8.5 -37.969 3.764 1 93.12 8 GLY B C 1
ATOM 1905 O O . GLY B 1 8 ? -8.445 -39.188 3.705 1 93.12 8 GLY B O 1
ATOM 1906 N N . ILE B 1 9 ? -9.125 -37.219 2.957 1 92.94 9 ILE B N 1
ATOM 1907 C CA . ILE B 1 9 ? -9.883 -37.906 1.91 1 92.94 9 ILE B CA 1
ATOM 1908 C C . ILE B 1 9 ? -8.953 -38.281 0.754 1 92.94 9 ILE B C 1
ATOM 1910 O O . ILE B 1 9 ? -7.793 -37.844 0.722 1 92.94 9 ILE B O 1
ATOM 1914 N N . ASP B 1 10 ? -9.477 -39.094 -0.185 1 93.94 10 ASP B N 1
ATOM 1915 C CA . ASP B 1 10 ? -8.68 -39.594 -1.303 1 93.94 10 ASP B CA 1
ATOM 1916 C C . ASP B 1 10 ? -8.211 -38.438 -2.186 1 93.94 10 ASP B C 1
ATOM 1918 O O . ASP B 1 10 ? -8.953 -37.469 -2.408 1 93.94 10 ASP B O 1
ATOM 1922 N N . LYS B 1 11 ? -7.047 -38.625 -2.789 1 95.31 11 LYS B N 1
ATOM 1923 C CA . LYS B 1 11 ? -6.398 -37.594 -3.58 1 95.31 11 LYS B CA 1
ATOM 1924 C C . LYS B 1 11 ? -7.211 -37.25 -4.828 1 95.31 11 LYS B C 1
ATOM 1926 O O . LYS B 1 11 ? -7.258 -36.094 -5.262 1 95.31 11 LYS B O 1
ATOM 1931 N N . GLU B 1 12 ? -7.801 -38.188 -5.309 1 95.31 12 GLU B N 1
ATOM 1932 C CA . GLU B 1 12 ? -8.617 -37.969 -6.504 1 95.31 12 GLU B CA 1
ATOM 1933 C C . GLU B 1 12 ? -9.781 -37.031 -6.211 1 95.31 12 GLU B C 1
ATOM 1935 O O . GLU B 1 12 ? -10.078 -36.125 -7.004 1 95.31 12 GLU B O 1
ATOM 1940 N N . LYS B 1 13 ? -10.398 -37.312 -5.102 1 95.25 13 LYS B N 1
ATOM 1941 C CA . LYS B 1 13 ? -11.516 -36.469 -4.695 1 95.25 13 LYS B CA 1
ATOM 1942 C C . LYS B 1 13 ? -11.047 -35.062 -4.391 1 95.25 13 LYS B C 1
ATOM 1944 O O . LYS B 1 13 ? -11.695 -34.094 -4.785 1 95.25 13 LYS B O 1
ATOM 1949 N N . GLN B 1 14 ? -9.9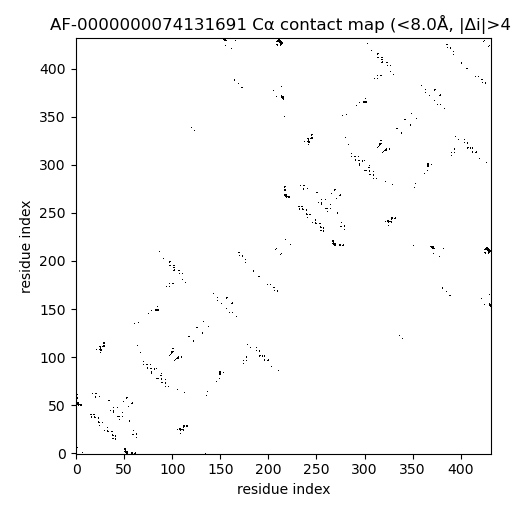45 -34.906 -3.713 1 96.5 14 GLN B N 1
ATOM 1950 C CA . GLN B 1 14 ? -9.367 -33.594 -3.453 1 96.5 14 GLN B CA 1
ATOM 1951 C C . GLN B 1 14 ? -9.141 -32.844 -4.754 1 96.5 14 GLN B C 1
ATOM 1953 O O . GLN B 1 14 ? -9.539 -31.688 -4.875 1 96.5 14 GLN B O 1
ATOM 1958 N N . ASN B 1 15 ? -8.547 -33.531 -5.68 1 96.19 15 ASN B N 1
ATOM 1959 C CA . ASN B 1 15 ? -8.211 -32.906 -6.957 1 96.19 15 ASN B CA 1
ATOM 1960 C C . ASN B 1 15 ? -9.461 -32.5 -7.723 1 96.19 15 ASN B C 1
ATOM 1962 O O . ASN B 1 15 ? -9.477 -31.438 -8.367 1 96.19 15 ASN B O 1
ATOM 1966 N N . ARG B 1 16 ? -10.461 -33.312 -7.648 1 96.56 16 ARG B N 1
ATOM 1967 C CA . ARG B 1 16 ? -11.711 -32.969 -8.312 1 96.56 16 ARG B CA 1
ATOM 1968 C C . ARG B 1 16 ? -12.32 -31.688 -7.75 1 96.56 16 ARG B C 1
ATOM 1970 O O . ARG B 1 16 ? -12.812 -30.844 -8.5 1 96.56 16 ARG B O 1
ATOM 1977 N N . ILE B 1 17 ? -12.273 -31.594 -6.516 1 97.25 17 ILE B N 1
ATOM 1978 C CA . ILE B 1 17 ? -12.82 -30.422 -5.848 1 97.25 17 ILE B CA 1
ATOM 1979 C C . ILE B 1 17 ? -11.992 -29.188 -6.219 1 97.25 17 ILE B C 1
ATOM 1981 O O . ILE B 1 17 ? -12.547 -28.141 -6.566 1 97.25 17 ILE B O 1
ATOM 1985 N N . ILE B 1 18 ? -10.68 -29.375 -6.191 1 96.75 18 ILE B N 1
ATOM 1986 C CA . ILE B 1 18 ? -9.766 -28.281 -6.488 1 96.75 18 ILE B CA 1
ATOM 1987 C C . ILE B 1 18 ? -9.953 -27.844 -7.938 1 96.75 18 ILE B C 1
ATOM 1989 O O . ILE B 1 18 ? -10.062 -26.641 -8.219 1 96.75 18 ILE B O 1
ATOM 1993 N N . GLN B 1 19 ? -10.078 -28.75 -8.828 1 97 19 GLN B N 1
ATOM 1994 C CA . GLN B 1 19 ? -10.242 -28.438 -10.242 1 97 19 GLN B CA 1
ATOM 1995 C C . GLN B 1 19 ? -11.586 -27.766 -10.5 1 97 19 GLN B C 1
ATOM 1997 O O . GLN B 1 19 ? -11.68 -26.828 -11.289 1 97 19 GLN B O 1
ATOM 2002 N N . ALA B 1 20 ? -12.609 -28.266 -9.836 1 98 20 ALA B N 1
ATOM 2003 C CA . ALA B 1 20 ? -13.93 -27.656 -9.953 1 98 20 ALA B CA 1
ATOM 2004 C C . ALA B 1 20 ? -13.906 -26.203 -9.469 1 98 20 ALA B C 1
ATOM 2006 O O . ALA B 1 20 ? -14.453 -25.312 -10.125 1 98 20 ALA B O 1
ATOM 2007 N N . ALA B 1 21 ? -13.266 -26.031 -8.344 1 97.88 21 ALA B N 1
ATOM 2008 C CA . ALA B 1 21 ? -13.164 -24.688 -7.77 1 97.88 21 ALA B CA 1
ATOM 2009 C C . ALA B 1 21 ? -12.398 -23.75 -8.695 1 97.88 21 ALA B C 1
ATOM 2011 O O . ALA B 1 21 ? -12.828 -22.625 -8.938 1 97.88 21 ALA B O 1
ATOM 2012 N N . ILE B 1 22 ? -11.258 -24.219 -9.188 1 97.19 22 ILE B N 1
ATOM 2013 C CA . ILE B 1 22 ? -10.445 -23.422 -10.102 1 97.19 22 ILE B CA 1
ATOM 2014 C C . ILE B 1 22 ? -11.281 -23.016 -11.312 1 97.19 22 ILE B C 1
ATOM 2016 O O . ILE B 1 22 ? -11.266 -21.859 -11.734 1 97.19 22 ILE B O 1
ATOM 2020 N N . LYS B 1 23 ? -12.023 -23.953 -11.852 1 97.19 23 LYS B N 1
ATOM 2021 C CA . LYS B 1 23 ? -12.859 -23.688 -13.016 1 97.19 23 LYS B CA 1
ATOM 2022 C C . LYS B 1 23 ? -13.906 -22.625 -12.711 1 97.19 23 LYS B C 1
ATOM 2024 O O . LYS B 1 23 ? -14.062 -21.672 -13.469 1 97.19 23 LYS B O 1
ATOM 2029 N N . VAL B 1 24 ? -14.594 -22.734 -11.617 1 97.75 24 VAL B N 1
ATOM 2030 C CA . VAL B 1 24 ? -15.664 -21.812 -11.25 1 97.75 24 VAL B CA 1
ATOM 2031 C C . VAL B 1 24 ? -15.094 -20.422 -10.977 1 97.75 24 VAL B C 1
ATOM 2033 O O . VAL B 1 24 ? -15.594 -19.422 -11.492 1 97.75 24 VAL B O 1
ATOM 2036 N N . PHE B 1 25 ? -13.977 -20.375 -10.266 1 96.44 25 PHE B N 1
ATOM 2037 C CA . PHE B 1 25 ? -13.398 -19.109 -9.828 1 96.44 25 PHE B CA 1
ATOM 2038 C C . PHE B 1 25 ? -12.609 -18.453 -10.953 1 96.44 25 PHE B C 1
ATOM 2040 O O . PHE B 1 25 ? -12.203 -17.297 -10.844 1 96.44 25 PHE B O 1
ATOM 2047 N N . SER B 1 26 ? -12.414 -19.172 -12.039 1 95.69 26 SER B N 1
ATOM 2048 C CA . SER B 1 26 ? -11.742 -18.625 -13.211 1 95.69 26 SER B CA 1
ATOM 2049 C C . SER B 1 26 ? -12.75 -18.156 -14.258 1 95.69 26 SER B C 1
ATOM 2051 O O . SER B 1 26 ? -12.367 -17.625 -15.305 1 95.69 26 SER B O 1
ATOM 2053 N N . SER B 1 27 ? -14.023 -18.328 -13.93 1 94.5 27 SER B N 1
ATOM 2054 C CA . SER B 1 27 ? -15.039 -18 -14.93 1 94.5 27 SER B CA 1
ATOM 2055 C C . SER B 1 27 ? -15.945 -16.875 -14.453 1 94.5 27 SER B C 1
ATOM 2057 O O . SER B 1 27 ? -16.672 -16.281 -15.25 1 94.5 27 SER B O 1
ATOM 2059 N N . HIS B 1 28 ? -15.883 -16.594 -13.141 1 91.38 28 HIS B N 1
ATOM 2060 C CA . HIS B 1 28 ? -16.734 -15.57 -12.531 1 91.38 28 HIS B CA 1
ATOM 2061 C C . HIS B 1 28 ? -15.953 -14.734 -11.516 1 91.38 28 HIS B C 1
ATOM 2063 O O . HIS B 1 28 ? -14.984 -15.219 -10.93 1 91.38 28 HIS B O 1
ATOM 2069 N N . ASN B 1 29 ? -16.406 -13.547 -11.422 1 90.44 29 ASN B N 1
ATOM 2070 C CA . ASN B 1 29 ? -15.883 -12.812 -10.281 1 90.44 29 ASN B CA 1
ATOM 2071 C C . ASN B 1 29 ? -16.328 -13.43 -8.961 1 90.44 29 ASN B C 1
ATOM 2073 O O . ASN B 1 29 ? -17.234 -14.266 -8.938 1 90.44 29 ASN B O 1
ATOM 2077 N N . TYR B 1 30 ? -15.727 -13.062 -7.918 1 91.38 30 TYR B N 1
ATOM 2078 C CA . TYR B 1 30 ? -15.93 -13.695 -6.617 1 91.38 30 TYR B CA 1
ATOM 2079 C C . TYR B 1 30 ? -17.406 -13.648 -6.219 1 91.38 30 TYR B C 1
ATOM 2081 O O . TYR B 1 30 ? -17.969 -14.664 -5.805 1 91.38 30 TYR B O 1
ATOM 2089 N N . ASN B 1 31 ? -18 -12.531 -6.359 1 89.5 31 ASN B N 1
ATOM 2090 C CA . ASN B 1 31 ? -19.375 -12.359 -5.93 1 89.5 31 ASN B CA 1
ATOM 2091 C C . ASN B 1 31 ? -20.344 -13.195 -6.777 1 89.5 31 ASN B C 1
ATOM 2093 O O . ASN B 1 31 ? -21.344 -13.695 -6.273 1 89.5 31 ASN B O 1
ATOM 2097 N N . ASP B 1 32 ? -19.984 -13.352 -7.938 1 91.81 32 ASP B N 1
ATOM 2098 C CA . ASP B 1 32 ? -20.875 -14.039 -8.875 1 91.81 32 ASP B CA 1
ATOM 2099 C C . ASP B 1 32 ? -20.609 -15.539 -8.875 1 91.81 32 ASP B C 1
ATOM 2101 O O . ASP B 1 32 ? -21.359 -16.297 -9.492 1 91.81 32 ASP B O 1
ATOM 2105 N N . SER B 1 33 ? -19.562 -15.938 -8.273 1 93.81 33 SER B N 1
ATOM 2106 C CA . SER B 1 33 ? -19.281 -17.359 -8.18 1 93.81 33 SER B CA 1
ATOM 2107 C C . SER B 1 33 ? -20.109 -18.016 -7.074 1 93.81 33 SER B C 1
ATOM 2109 O O . SER B 1 33 ? -20.453 -17.375 -6.082 1 93.81 33 SER B O 1
ATOM 2111 N N . SER B 1 34 ? -20.422 -19.297 -7.246 1 93.81 34 SER B N 1
ATOM 2112 C CA . SER B 1 34 ? -21.281 -20.016 -6.312 1 93.81 34 SER B CA 1
ATOM 2113 C C . SER B 1 34 ? -20.672 -21.328 -5.863 1 93.81 34 SER B C 1
ATOM 2115 O O . SER B 1 34 ? -20.062 -22.047 -6.672 1 93.81 34 SER B O 1
ATOM 2117 N N . ILE B 1 35 ? -20.906 -21.562 -4.648 1 95.75 35 ILE B N 1
ATOM 2118 C CA . ILE B 1 35 ? -20.438 -22.828 -4.105 1 95.75 35 ILE B CA 1
ATOM 2119 C C . ILE B 1 35 ? -21.25 -23.984 -4.695 1 95.75 35 ILE B C 1
ATOM 2121 O O . ILE B 1 35 ? -20.734 -25.078 -4.895 1 95.75 35 ILE B O 1
ATOM 2125 N N . ASN B 1 36 ? -22.5 -23.672 -5.027 1 96.88 36 ASN B N 1
ATOM 2126 C CA . ASN B 1 36 ? -23.344 -24.688 -5.641 1 96.88 36 ASN B CA 1
ATOM 2127 C C . ASN B 1 36 ? -22.766 -25.172 -6.973 1 96.88 36 ASN B C 1
ATOM 2129 O O . ASN B 1 36 ? -22.828 -26.359 -7.285 1 96.88 36 ASN B O 1
ATOM 2133 N N . GLU B 1 37 ? -22.266 -24.328 -7.711 1 97.38 37 GLU B N 1
ATOM 2134 C CA . GLU B 1 37 ? -21.641 -24.688 -8.977 1 97.38 37 GLU B CA 1
ATOM 2135 C C . GLU B 1 37 ? -20.406 -25.562 -8.758 1 97.38 37 GLU B C 1
ATOM 2137 O O . GLU B 1 37 ? -20.188 -26.531 -9.492 1 97.38 37 GLU B O 1
ATOM 2142 N N . VAL B 1 38 ? -19.594 -25.266 -7.785 1 97.75 38 VAL B N 1
ATOM 2143 C CA . VAL B 1 38 ? -18.422 -26.047 -7.441 1 97.75 38 VAL B CA 1
ATOM 2144 C C . VAL B 1 38 ? -18.844 -27.469 -7.047 1 97.75 38 VAL B C 1
ATOM 2146 O O . VAL B 1 38 ? -18.266 -28.438 -7.531 1 97.75 38 VAL B O 1
ATOM 2149 N N . ILE B 1 39 ? -19.844 -27.516 -6.207 1 97.62 39 ILE B N 1
ATOM 2150 C CA . ILE B 1 39 ? -20.359 -28.781 -5.691 1 97.62 39 ILE B CA 1
ATOM 2151 C C . ILE B 1 39 ? -20.844 -29.641 -6.852 1 97.62 39 ILE B C 1
ATOM 2153 O O . ILE B 1 39 ? -20.516 -30.844 -6.918 1 97.62 39 ILE B O 1
ATOM 2157 N N . LYS B 1 40 ? -21.547 -29.094 -7.707 1 97.69 40 LYS B N 1
ATOM 2158 C CA . LYS B 1 40 ? -22.094 -29.812 -8.867 1 97.69 40 LYS B CA 1
ATOM 2159 C C . LYS B 1 40 ? -20.969 -30.344 -9.75 1 97.69 40 LYS B C 1
ATOM 2161 O O . LYS B 1 40 ? -20.969 -31.516 -10.117 1 97.69 40 LYS B O 1
ATOM 2166 N N . LEU B 1 41 ? -20.016 -29.531 -10.062 1 97.06 41 LEU B N 1
ATOM 2167 C CA . LEU B 1 41 ? -18.922 -29.906 -10.938 1 97.06 41 LEU B CA 1
ATOM 2168 C C . LEU B 1 41 ? -18.031 -30.953 -10.281 1 97.06 41 LEU B C 1
ATOM 2170 O O . LEU B 1 41 ? -17.516 -31.844 -10.961 1 97.06 41 LEU B O 1
ATOM 2174 N N . ALA B 1 42 ? -17.812 -30.812 -9 1 97.38 42 ALA B N 1
ATOM 2175 C CA . ALA B 1 42 ? -16.953 -31.719 -8.242 1 97.38 42 ALA B CA 1
ATOM 2176 C C . ALA B 1 42 ? -17.672 -33.031 -7.965 1 97.38 42 ALA B C 1
ATOM 2178 O O . ALA B 1 42 ? -17.047 -34.031 -7.562 1 97.38 42 ALA B O 1
ATOM 2179 N N . LYS B 1 43 ? -18.953 -33.031 -8.086 1 96.94 43 LYS B N 1
ATOM 2180 C CA . LYS B 1 43 ? -19.797 -34.188 -7.867 1 96.94 43 LYS B CA 1
ATOM 2181 C C . LYS B 1 43 ? -19.688 -34.688 -6.426 1 96.94 43 LYS B C 1
ATOM 2183 O O . LYS B 1 43 ? -19.453 -35.875 -6.18 1 96.94 43 LYS B O 1
ATOM 2188 N N . ILE B 1 44 ? -19.906 -33.781 -5.559 1 95.94 44 ILE B N 1
ATOM 2189 C CA . ILE B 1 44 ? -19.938 -34.125 -4.141 1 95.94 44 ILE B CA 1
ATOM 2190 C C . ILE B 1 44 ? -21.234 -33.594 -3.521 1 95.94 44 ILE B C 1
ATOM 2192 O O . ILE B 1 44 ? -21.844 -32.656 -4.035 1 95.94 44 ILE B O 1
ATOM 2196 N N . PRO B 1 45 ? -21.609 -34.25 -2.375 1 95.19 45 PRO B N 1
ATOM 2197 C CA . PRO B 1 45 ? -22.766 -33.719 -1.658 1 95.19 45 PRO B CA 1
ATOM 2198 C C . PRO B 1 45 ? -22.484 -32.344 -1.05 1 95.19 45 PRO B C 1
ATOM 2200 O O . PRO B 1 45 ? -21.344 -32.062 -0.646 1 95.19 45 PRO B O 1
ATOM 2203 N N . ARG B 1 46 ? -23.578 -31.547 -0.91 1 94.88 46 ARG B N 1
ATOM 2204 C CA . ARG B 1 46 ? -23.469 -30.219 -0.311 1 94.88 46 ARG B CA 1
ATOM 2205 C C . ARG B 1 46 ? -22.938 -30.312 1.114 1 94.88 46 ARG B C 1
ATOM 2207 O O . ARG B 1 46 ? -22.078 -29.516 1.512 1 94.88 46 ARG B O 1
ATOM 2214 N N . GLY B 1 47 ? -23.344 -31.25 1.829 1 95 47 GLY B N 1
ATOM 2215 C CA . GLY B 1 47 ? -22.891 -31.438 3.199 1 95 47 GLY B CA 1
ATOM 2216 C C . GLY B 1 47 ? -21.391 -31.672 3.309 1 95 47 GLY B C 1
ATOM 2217 O O . GLY B 1 47 ? -20.75 -31.188 4.242 1 95 47 GLY B O 1
ATOM 2218 N N . SER B 1 48 ? -20.875 -32.406 2.348 1 95.31 48 SER B N 1
ATOM 2219 C CA . SER B 1 48 ? -19.453 -32.719 2.334 1 95.31 48 SER B CA 1
ATOM 2220 C C . SER B 1 48 ? -18.625 -31.438 2.172 1 95.31 48 SER B C 1
ATOM 2222 O O . SER B 1 48 ? -17.562 -31.297 2.787 1 95.31 48 SER B O 1
ATOM 2224 N N . PHE B 1 49 ? -19.125 -30.5 1.387 1 96.5 49 PHE B N 1
ATOM 2225 C CA . PHE B 1 49 ? -18.406 -29.25 1.197 1 96.5 49 PHE B CA 1
ATOM 2226 C C . PHE B 1 49 ? -18.141 -28.562 2.535 1 96.5 49 PHE B C 1
ATOM 2228 O O . PHE B 1 49 ? -17.016 -28.156 2.82 1 96.5 49 PHE B O 1
ATOM 2235 N N . TYR B 1 50 ? -19.094 -28.562 3.338 1 95.31 50 TYR B N 1
ATOM 2236 C CA . TYR B 1 50 ? -19.016 -27.812 4.586 1 95.31 50 TYR B CA 1
ATOM 2237 C C . TYR B 1 50 ? -18.266 -28.609 5.652 1 95.31 50 TYR B C 1
ATOM 2239 O O . TYR B 1 50 ? -17.891 -28.062 6.691 1 95.31 50 TYR B O 1
ATOM 2247 N N . GLN B 1 51 ? -18.078 -29.844 5.367 1 95.38 51 GLN B N 1
ATOM 2248 C CA . GLN B 1 51 ? -17.141 -30.609 6.176 1 95.38 51 GLN B CA 1
ATOM 2249 C C . GLN B 1 51 ? -15.703 -30.234 5.855 1 95.38 51 GLN B C 1
ATOM 2251 O O . GLN B 1 51 ? -14.82 -30.375 6.707 1 95.38 51 GLN B O 1
ATOM 2256 N N . TYR B 1 52 ? -15.539 -29.875 4.625 1 96.25 52 TYR B N 1
ATOM 2257 C CA . TYR B 1 52 ? -14.188 -29.609 4.148 1 96.25 52 TYR B CA 1
ATOM 2258 C C . TYR B 1 52 ? -13.82 -28.141 4.332 1 96.25 52 TYR B C 1
ATOM 2260 O O . TYR B 1 52 ? -12.688 -27.828 4.691 1 96.25 52 TYR B O 1
ATOM 2268 N N . PHE B 1 53 ? -14.805 -27.266 4.062 1 96 53 PHE B N 1
ATOM 2269 C CA . PHE B 1 53 ? -14.547 -25.828 4.059 1 96 53 PHE B CA 1
ATOM 2270 C C . PHE B 1 53 ? -15.609 -25.094 4.867 1 96 53 PHE B C 1
ATOM 2272 O O . PHE B 1 53 ? -16.781 -25.516 4.898 1 96 53 PHE B O 1
ATOM 2279 N N . GLU B 1 54 ? -15.188 -24 5.426 1 93.31 54 GLU B N 1
ATOM 2280 C CA . GLU B 1 54 ? -16.109 -23.188 6.215 1 93.31 54 GLU B CA 1
ATOM 2281 C C . GLU B 1 54 ? -17.078 -22.422 5.316 1 93.31 54 GLU B C 1
ATOM 2283 O O . GLU B 1 54 ? -18.281 -22.344 5.617 1 93.31 54 GLU B O 1
ATOM 2288 N N . ASP B 1 55 ? -16.531 -21.812 4.344 1 92.25 55 ASP B N 1
ATOM 2289 C CA . ASP B 1 55 ? -17.328 -21.031 3.418 1 92.25 55 ASP B CA 1
ATOM 2290 C C . ASP B 1 55 ? -16.609 -20.828 2.092 1 92.25 55 ASP B C 1
ATOM 2292 O O . ASP B 1 55 ? -15.555 -21.422 1.857 1 92.25 55 ASP B O 1
ATOM 2296 N N . LYS B 1 56 ? -17.172 -20.094 1.189 1 93 56 LYS B N 1
ATOM 2297 C CA . LYS B 1 56 ? -16.625 -19.812 -0.134 1 93 56 LYS B CA 1
ATOM 2298 C C . LYS B 1 56 ? -15.242 -19.172 -0.032 1 93 56 LYS B C 1
ATOM 2300 O O . LYS B 1 56 ? -14.328 -19.531 -0.782 1 93 56 LYS B O 1
ATOM 2305 N N . ARG B 1 57 ? -15.109 -18.234 0.857 1 91.06 57 ARG B N 1
ATOM 2306 C CA . ARG B 1 57 ? -13.852 -17.516 1.023 1 91.06 57 ARG B CA 1
ATOM 2307 C C . ARG B 1 57 ? -12.727 -18.469 1.407 1 91.06 57 ARG B C 1
ATOM 2309 O O . ARG B 1 57 ? -11.609 -18.344 0.899 1 91.06 57 ARG B O 1
ATOM 2316 N N . ASP B 1 58 ? -13.055 -19.312 2.264 1 91.12 58 ASP B N 1
ATOM 2317 C CA . ASP B 1 58 ? -12.078 -20.297 2.709 1 91.12 58 ASP B CA 1
ATOM 2318 C C . ASP B 1 58 ? -11.547 -21.125 1.535 1 91.12 58 ASP B C 1
ATOM 2320 O O . ASP B 1 58 ? -10.336 -21.281 1.374 1 91.12 58 ASP B O 1
ATOM 2324 N N . LEU B 1 59 ? -12.445 -21.641 0.796 1 94.56 59 LEU B N 1
ATOM 2325 C CA . LEU B 1 59 ? -12.055 -22.391 -0.39 1 94.56 59 LEU B CA 1
ATOM 2326 C C . LEU B 1 59 ? -11.289 -21.5 -1.369 1 94.56 59 LEU B C 1
ATOM 2328 O O . LEU B 1 59 ? -10.258 -21.922 -1.904 1 94.56 59 LEU B O 1
ATOM 2332 N N . TYR B 1 60 ? -11.773 -20.359 -1.594 1 93.94 60 TYR B N 1
ATOM 2333 C CA . TYR B 1 60 ? -11.164 -19.406 -2.523 1 93.94 60 TYR B CA 1
ATOM 2334 C C . TYR B 1 60 ? -9.719 -19.125 -2.145 1 93.94 60 TYR B C 1
ATOM 2336 O O . TYR B 1 60 ? -8.828 -19.172 -2.998 1 93.94 60 TYR B O 1
ATOM 2344 N N . LEU B 1 61 ? -9.445 -18.875 -0.914 1 91.44 61 LEU B N 1
ATOM 2345 C CA . LEU B 1 61 ? -8.109 -18.562 -0.424 1 91.44 61 LEU B CA 1
ATOM 2346 C C . LEU B 1 61 ? -7.203 -19.781 -0.523 1 91.44 61 LEU B C 1
ATOM 2348 O O . LEU B 1 61 ? -6.012 -19.656 -0.809 1 91.44 61 LEU B O 1
ATOM 2352 N N . TYR B 1 62 ? -7.797 -20.891 -0.227 1 92.19 62 TYR B N 1
ATOM 2353 C CA . TYR B 1 62 ? -7.027 -22.125 -0.358 1 92.19 62 TYR B CA 1
ATOM 2354 C C . TYR B 1 62 ? -6.559 -22.328 -1.794 1 92.19 62 TYR B C 1
ATOM 2356 O O . TYR B 1 62 ? -5.402 -22.688 -2.031 1 92.19 62 TYR B O 1
ATOM 2364 N N . ILE B 1 63 ? -7.43 -22.109 -2.74 1 94.38 63 ILE B N 1
ATOM 2365 C CA . ILE B 1 63 ? -7.09 -22.25 -4.152 1 94.38 63 ILE B CA 1
ATOM 2366 C C . ILE B 1 63 ? -6 -21.234 -4.52 1 94.38 63 ILE B C 1
ATOM 2368 O O . ILE B 1 63 ? -5.027 -21.594 -5.191 1 94.38 63 ILE B O 1
ATOM 2372 N N . ALA B 1 64 ? -6.141 -20.062 -4.105 1 93.12 64 ALA B N 1
ATOM 2373 C CA . ALA B 1 64 ? -5.137 -19.016 -4.359 1 93.12 64 ALA B CA 1
ATOM 2374 C C . ALA B 1 64 ? -3.768 -19.453 -3.842 1 93.12 64 ALA B C 1
ATOM 2376 O O . ALA B 1 64 ? -2.764 -19.328 -4.547 1 93.12 64 ALA B O 1
ATOM 2377 N N . GLN B 1 65 ? -3.789 -19.906 -2.678 1 91 65 GLN B N 1
ATOM 2378 C CA . GLN B 1 65 ? -2.541 -20.344 -2.064 1 91 65 GLN B CA 1
ATOM 2379 C C . GLN B 1 65 ? -1.917 -21.5 -2.855 1 91 65 GLN B C 1
ATOM 2381 O O . GLN B 1 65 ? -0.704 -21.516 -3.074 1 91 65 GLN B O 1
ATOM 2386 N N . LYS B 1 66 ? -2.73 -22.422 -3.201 1 91.62 66 LYS B N 1
ATOM 2387 C CA . LYS B 1 66 ? -2.252 -23.562 -3.955 1 91.62 66 LYS B CA 1
ATOM 2388 C C . LYS B 1 66 ? -1.642 -23.141 -5.289 1 91.62 66 LYS B C 1
ATOM 2390 O O . LYS B 1 66 ? -0.58 -23.641 -5.676 1 91.62 66 LYS B O 1
ATOM 2395 N N . ILE B 1 67 ? -2.291 -22.25 -5.918 1 92.56 67 ILE B N 1
ATOM 2396 C CA . ILE B 1 67 ? -1.839 -21.797 -7.223 1 92.56 67 ILE B CA 1
ATOM 2397 C C . ILE B 1 67 ? -0.537 -21 -7.07 1 92.56 67 ILE B C 1
ATOM 2399 O O . ILE B 1 67 ? 0.352 -21.094 -7.922 1 92.56 67 ILE B O 1
ATOM 2403 N N . MET B 1 68 ? -0.326 -20.344 -5.988 1 92.06 68 MET B N 1
ATOM 2404 C CA . MET B 1 68 ? 0.827 -19.484 -5.789 1 92.06 68 MET B CA 1
ATOM 2405 C C . MET B 1 68 ? 2.008 -20.25 -5.223 1 92.06 68 MET B C 1
ATOM 2407 O O . MET B 1 68 ? 3.133 -19.75 -5.191 1 92.06 68 MET B O 1
ATOM 2411 N N . GLN B 1 69 ? 1.737 -21.422 -4.75 1 91.38 69 GLN B N 1
ATOM 2412 C CA . GLN B 1 69 ? 2.75 -22.219 -4.07 1 91.38 69 GLN B CA 1
ATOM 2413 C C . GLN B 1 69 ? 3.955 -22.469 -4.973 1 91.38 69 GLN B C 1
ATOM 2415 O O . GLN B 1 69 ? 5.098 -22.422 -4.52 1 91.38 69 GLN B O 1
ATOM 2420 N N . ASN B 1 70 ? 3.703 -22.719 -6.203 1 91.19 70 ASN B N 1
ATOM 2421 C CA . ASN B 1 70 ? 4.797 -22.969 -7.137 1 91.19 70 ASN B CA 1
ATOM 2422 C C . ASN B 1 70 ? 5.719 -21.75 -7.25 1 91.19 70 ASN B C 1
ATOM 2424 O O . ASN B 1 70 ? 6.941 -21.891 -7.312 1 91.19 70 ASN B O 1
ATOM 2428 N N . PHE B 1 71 ? 5.164 -20.625 -7.273 1 94.06 71 PHE B N 1
ATOM 2429 C CA . PHE B 1 71 ? 5.953 -19.406 -7.328 1 94.06 71 PHE B CA 1
ATOM 2430 C C . PHE B 1 71 ? 6.852 -19.281 -6.102 1 94.06 71 PHE B C 1
ATOM 2432 O O . PHE B 1 71 ? 8.047 -19 -6.227 1 94.06 71 PHE B O 1
ATOM 2439 N N . ARG B 1 72 ? 6.246 -19.531 -4.945 1 93.56 72 ARG B N 1
ATOM 2440 C CA . ARG B 1 72 ? 6.992 -19.469 -3.691 1 93.56 72 ARG B CA 1
ATOM 2441 C C . ARG B 1 72 ? 8.188 -20.422 -3.715 1 93.56 72 ARG B C 1
ATOM 2443 O O . ARG B 1 72 ? 9.305 -20.016 -3.398 1 93.56 72 ARG B O 1
ATOM 2450 N N . ASP B 1 73 ? 7.918 -21.609 -4.098 1 95.06 73 ASP B N 1
ATOM 2451 C CA . ASP B 1 73 ? 8.969 -22.625 -4.141 1 95.06 73 ASP B CA 1
ATOM 2452 C C . ASP B 1 73 ? 10.062 -22.234 -5.137 1 95.06 73 ASP B C 1
ATOM 2454 O O . ASP B 1 73 ? 11.25 -22.359 -4.836 1 95.06 73 ASP B O 1
ATOM 2458 N N . ASP B 1 74 ? 9.633 -21.781 -6.281 1 96.25 74 ASP B N 1
ATOM 2459 C CA . ASP B 1 74 ? 10.578 -21.344 -7.305 1 96.25 74 ASP B CA 1
ATOM 2460 C C . ASP B 1 74 ? 11.43 -20.188 -6.805 1 96.25 74 ASP B C 1
ATOM 2462 O O . ASP B 1 74 ? 12.633 -20.141 -7.07 1 96.25 74 ASP B O 1
ATOM 2466 N N . PHE B 1 75 ? 10.867 -19.312 -6.109 1 97.44 75 PHE B N 1
ATOM 2467 C CA . PHE B 1 75 ? 11.562 -18.125 -5.602 1 97.44 75 PHE B CA 1
ATOM 2468 C C . PHE B 1 75 ? 12.664 -18.531 -4.625 1 97.44 75 PHE B C 1
ATOM 2470 O O . PHE B 1 75 ? 13.82 -18.125 -4.777 1 97.44 75 PHE B O 1
ATOM 2477 N N . PHE B 1 76 ? 12.32 -19.359 -3.703 1 97.31 76 PHE B N 1
ATOM 2478 C CA . PHE B 1 76 ? 13.281 -19.75 -2.676 1 97.31 76 PHE B CA 1
ATOM 2479 C C . PHE B 1 76 ? 14.375 -20.625 -3.262 1 97.31 76 PHE B C 1
ATOM 2481 O O . PHE B 1 76 ? 15.547 -20.516 -2.877 1 97.31 76 PHE B O 1
ATOM 2488 N N . LYS B 1 77 ? 13.969 -21.531 -4.125 1 98.19 77 LYS B N 1
ATOM 2489 C CA . LYS B 1 77 ? 14.961 -22.344 -4.812 1 98.19 77 LYS B CA 1
ATOM 2490 C C . LYS B 1 77 ? 15.961 -21.469 -5.57 1 98.19 77 LYS B C 1
ATOM 2492 O O . LYS B 1 77 ? 17.172 -21.656 -5.457 1 98.19 77 LYS B O 1
ATOM 2497 N N . GLU B 1 78 ? 15.461 -20.531 -6.297 1 98.5 78 GLU B N 1
ATOM 2498 C CA . GLU B 1 78 ? 16.312 -19.641 -7.078 1 98.5 78 GLU B CA 1
ATOM 2499 C C . GLU B 1 78 ? 17.188 -18.781 -6.172 1 98.5 78 GLU B C 1
ATOM 2501 O O . GLU B 1 78 ? 18.359 -18.531 -6.473 1 98.5 78 GLU B O 1
ATOM 2506 N N . LEU B 1 79 ? 16.594 -18.266 -5.094 1 98.5 79 LEU B N 1
ATOM 2507 C CA . LEU B 1 79 ? 17.359 -17.453 -4.145 1 98.5 79 LEU B CA 1
ATOM 2508 C C . LEU B 1 79 ? 18.547 -18.234 -3.6 1 98.5 79 LEU B C 1
ATOM 2510 O O . LEU B 1 79 ? 19.656 -17.688 -3.473 1 98.5 79 LEU B O 1
ATOM 2514 N N . ASP B 1 80 ? 18.281 -19.469 -3.33 1 98.19 80 ASP B N 1
ATOM 2515 C CA . ASP B 1 80 ? 19.344 -20.344 -2.871 1 98.19 80 ASP B CA 1
ATOM 2516 C C . ASP B 1 80 ? 20.391 -20.547 -3.965 1 98.19 80 ASP B C 1
ATOM 2518 O O . ASP B 1 80 ? 21.594 -20.438 -3.711 1 98.19 80 ASP B O 1
ATOM 2522 N N . GLU B 1 81 ? 19.953 -20.812 -5.125 1 98.38 81 GLU B N 1
ATOM 2523 C CA . GLU B 1 81 ? 20.828 -21.062 -6.258 1 98.38 81 GLU B CA 1
ATOM 2524 C C . GLU B 1 81 ? 21.688 -19.828 -6.566 1 98.38 81 GLU B C 1
ATOM 2526 O O . GLU B 1 81 ? 22.812 -19.953 -7.043 1 98.38 81 GLU B O 1
ATOM 2531 N N . GLN B 1 82 ? 21.156 -18.672 -6.312 1 98.31 82 GLN B N 1
ATOM 2532 C CA . GLN B 1 82 ? 21.859 -17.422 -6.566 1 98.31 82 GLN B CA 1
ATOM 2533 C C . GLN B 1 82 ? 22.688 -17 -5.348 1 98.31 82 GLN B C 1
ATOM 2535 O O . GLN B 1 82 ? 23.141 -15.859 -5.266 1 98.31 82 GLN B O 1
ATOM 2540 N N . ASN B 1 83 ? 22.781 -17.859 -4.391 1 98.25 83 ASN B N 1
ATOM 2541 C CA . ASN B 1 83 ? 23.578 -17.625 -3.188 1 98.25 83 ASN B CA 1
ATOM 2542 C C . ASN B 1 83 ? 23.125 -16.359 -2.455 1 98.25 83 ASN B C 1
ATOM 2544 O O . ASN B 1 83 ? 23.969 -15.562 -2.031 1 98.25 83 ASN B O 1
ATOM 2548 N N . GLY B 1 84 ? 21.812 -16.094 -2.447 1 98.25 84 GLY B N 1
ATOM 2549 C CA . GLY B 1 84 ? 21.234 -15.016 -1.663 1 98.25 84 GLY B CA 1
ATOM 2550 C C . GLY B 1 84 ? 21.188 -13.695 -2.416 1 98.25 84 GLY B C 1
ATOM 2551 O O . GLY B 1 84 ? 20.75 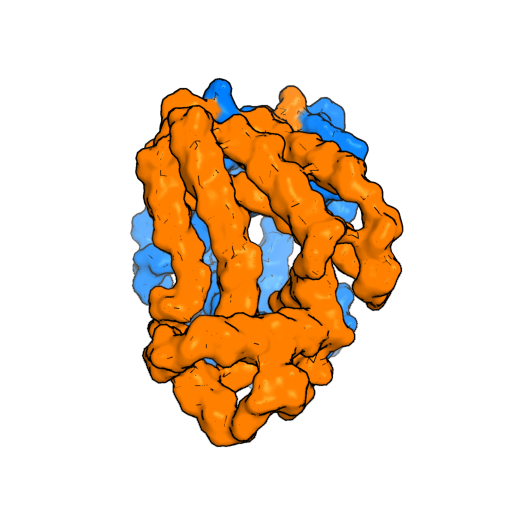-12.68 -1.875 1 98.25 84 GLY B O 1
ATOM 2552 N N . ASP B 1 85 ? 21.703 -13.625 -3.658 1 98.56 85 ASP B N 1
ATOM 2553 C CA . ASP B 1 85 ? 21.578 -12.414 -4.477 1 98.56 85 ASP B CA 1
ATOM 2554 C C . ASP B 1 85 ? 20.141 -12.164 -4.883 1 98.56 85 ASP B C 1
ATOM 2556 O O . ASP B 1 85 ? 19.656 -12.734 -5.867 1 98.56 85 ASP B O 1
ATOM 2560 N N . ILE B 1 86 ? 19.484 -11.281 -4.211 1 98.44 86 ILE B N 1
ATOM 2561 C CA . ILE B 1 86 ? 18.031 -11.125 -4.332 1 98.44 86 ILE B CA 1
ATOM 2562 C C . ILE B 1 86 ? 17.688 -10.484 -5.676 1 98.44 86 ILE B C 1
ATOM 2564 O O . ILE B 1 86 ? 16.688 -10.836 -6.301 1 98.44 86 ILE B O 1
ATOM 2568 N N . PHE B 1 87 ? 18.484 -9.531 -6.148 1 98.62 87 PHE B N 1
ATOM 2569 C CA . PHE B 1 87 ? 18.203 -8.906 -7.434 1 98.62 87 PHE B CA 1
ATOM 2570 C C . PHE B 1 87 ? 18.375 -9.898 -8.57 1 98.62 87 PHE B C 1
ATOM 2572 O O . PHE B 1 87 ? 17.562 -9.961 -9.484 1 98.62 87 PHE B O 1
ATOM 2579 N N . ALA B 1 88 ? 19.438 -10.695 -8.539 1 98.56 88 ALA B N 1
ATOM 2580 C CA . ALA B 1 88 ? 19.594 -11.758 -9.531 1 98.56 88 ALA B CA 1
ATOM 2581 C C . ALA B 1 88 ? 18.391 -12.703 -9.516 1 98.56 88 ALA B C 1
ATOM 2583 O O . ALA B 1 88 ? 17.906 -13.117 -10.57 1 98.56 88 ALA B O 1
ATOM 2584 N N . THR B 1 89 ? 17.938 -13.016 -8.344 1 98.69 89 THR B N 1
ATOM 2585 C CA . THR B 1 89 ? 16.812 -13.922 -8.164 1 98.69 89 THR B CA 1
ATOM 2586 C C . THR B 1 89 ? 15.547 -13.359 -8.812 1 98.69 89 THR B C 1
ATOM 2588 O O . THR B 1 89 ? 14.906 -14.039 -9.617 1 98.69 89 THR B O 1
ATOM 2591 N N . VAL B 1 90 ? 15.227 -12.117 -8.492 1 98.56 90 VAL B N 1
ATOM 2592 C CA . VAL B 1 90 ? 13.945 -11.57 -8.945 1 98.56 90 VAL B CA 1
ATOM 2593 C C . VAL B 1 90 ? 14.008 -11.289 -10.445 1 98.56 90 VAL B C 1
ATOM 2595 O O . VAL B 1 90 ? 12.984 -11.328 -11.125 1 98.56 90 VAL B O 1
ATOM 2598 N N . LYS B 1 91 ? 15.172 -11.023 -11 1 98.62 91 LYS B N 1
ATOM 2599 C CA . LYS B 1 91 ? 15.336 -10.836 -12.438 1 98.62 91 LYS B CA 1
ATOM 2600 C C . LYS B 1 91 ? 15.008 -12.109 -13.203 1 98.62 91 LYS B C 1
ATOM 2602 O O . LYS B 1 91 ? 14.648 -12.062 -14.383 1 98.62 91 LYS B O 1
ATOM 2607 N N . ILE B 1 92 ? 15.062 -13.219 -12.5 1 98.38 92 ILE B N 1
ATOM 2608 C CA . ILE B 1 92 ? 14.797 -14.508 -13.133 1 98.38 92 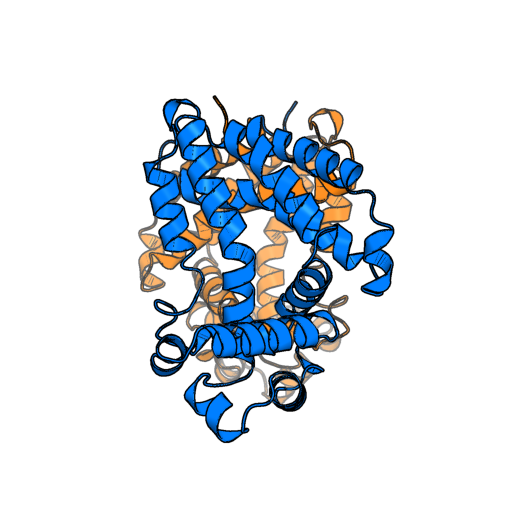ILE B CA 1
ATOM 2609 C C . ILE B 1 92 ? 13.367 -14.945 -12.82 1 98.38 92 ILE B C 1
ATOM 2611 O O . ILE B 1 92 ? 12.594 -15.258 -13.734 1 98.38 92 ILE B O 1
ATOM 2615 N N . VAL B 1 93 ? 12.938 -14.906 -11.609 1 98.44 93 VAL B N 1
ATOM 2616 C CA . VAL B 1 93 ? 11.719 -15.547 -11.133 1 98.44 93 VAL B CA 1
ATOM 2617 C C . VAL B 1 93 ? 10.508 -14.695 -11.5 1 98.44 93 VAL B C 1
ATOM 2619 O O . VAL B 1 93 ? 9.469 -15.219 -11.914 1 98.44 93 VAL B O 1
ATOM 2622 N N . PHE B 1 94 ? 10.609 -13.383 -11.375 1 98.5 94 PHE B N 1
ATOM 2623 C CA . PHE B 1 94 ? 9.43 -12.539 -11.523 1 98.5 94 PHE B CA 1
ATOM 2624 C C . PHE B 1 94 ? 9.008 -12.453 -12.992 1 98.5 94 PHE B C 1
ATOM 2626 O O . PHE B 1 94 ? 7.812 -12.477 -13.297 1 98.5 94 PHE B O 1
ATOM 2633 N N . PRO B 1 95 ? 9.945 -12.352 -13.953 1 98.44 95 PRO B N 1
ATOM 2634 C CA . PRO B 1 95 ? 9.5 -12.43 -15.344 1 98.44 95 PRO B CA 1
ATOM 2635 C C . PRO B 1 95 ? 8.781 -13.742 -15.664 1 98.44 95 PRO B C 1
ATOM 2637 O O . PRO B 1 95 ? 7.785 -13.742 -16.391 1 98.44 95 PRO B O 1
ATOM 2640 N N . LYS B 1 96 ? 9.219 -14.844 -15.133 1 97.88 96 LYS B N 1
ATOM 2641 C CA . LYS B 1 96 ? 8.523 -16.125 -15.305 1 97.88 96 LYS B CA 1
ATOM 2642 C C . LYS B 1 96 ? 7.125 -16.062 -14.703 1 97.88 96 LYS B C 1
ATOM 2644 O O . LYS B 1 96 ? 6.172 -16.578 -15.297 1 97.88 96 LYS B O 1
ATOM 2649 N N . GLN B 1 97 ? 7.043 -15.484 -13.539 1 97.75 97 GLN B N 1
ATOM 2650 C CA . GLN B 1 97 ? 5.75 -15.375 -12.867 1 97.75 97 GLN B CA 1
ATOM 2651 C C . GLN B 1 97 ? 4.805 -14.469 -13.648 1 97.75 97 GLN B C 1
ATOM 2653 O O . GLN B 1 97 ? 3.594 -14.703 -13.68 1 97.75 97 GLN B O 1
ATOM 2658 N N . ILE B 1 98 ? 5.371 -13.414 -14.227 1 98 98 ILE B N 1
ATOM 2659 C CA . ILE B 1 98 ? 4.566 -12.539 -15.07 1 98 98 ILE B CA 1
ATOM 2660 C C . ILE B 1 98 ? 3.953 -13.344 -16.219 1 98 98 ILE B C 1
ATOM 2662 O O . ILE B 1 98 ? 2.766 -13.203 -16.516 1 98 98 ILE B O 1
ATOM 2666 N N . HIS B 1 99 ? 4.715 -14.18 -16.797 1 97.06 99 HIS B N 1
ATOM 2667 C CA . HIS B 1 99 ? 4.207 -15.07 -17.844 1 97.06 99 HIS B CA 1
ATOM 2668 C C . HIS B 1 99 ? 3.088 -15.953 -17.312 1 97.06 99 HIS B C 1
ATOM 2670 O O . HIS B 1 99 ? 2.047 -16.109 -17.953 1 97.06 99 HIS B O 1
ATOM 2676 N N . GLU B 1 100 ? 3.264 -16.484 -16.172 1 96.19 100 GLU B N 1
ATOM 2677 C CA . GLU B 1 100 ? 2.283 -17.391 -15.578 1 96.19 100 GLU B CA 1
ATOM 2678 C C . GLU B 1 100 ? 0.985 -16.656 -15.242 1 96.19 100 GLU B C 1
ATOM 2680 O O . GLU B 1 100 ? -0.106 -17.172 -15.5 1 96.19 100 GLU B O 1
ATOM 2685 N N . VAL B 1 101 ? 1.116 -15.516 -14.711 1 96.75 101 VAL B N 1
ATOM 2686 C CA . VAL B 1 101 ? -0.039 -14.75 -14.242 1 96.75 101 VAL B CA 1
ATOM 2687 C C . VAL B 1 101 ? -0.808 -14.195 -15.445 1 96.75 101 VAL B C 1
ATOM 2689 O O . VAL B 1 101 ? -2.039 -14.242 -15.469 1 96.75 101 VAL B O 1
ATOM 2692 N N . LEU B 1 102 ? -0.114 -13.742 -16.438 1 96.44 102 LEU B N 1
ATOM 2693 C CA . LEU B 1 102 ? -0.754 -12.984 -17.5 1 96.44 102 LEU B CA 1
ATOM 2694 C C . LEU B 1 102 ? -1.018 -13.875 -18.719 1 96.44 102 LEU B C 1
ATOM 2696 O O . LEU B 1 102 ? -1.798 -13.516 -19.594 1 96.44 102 LEU B O 1
ATOM 2700 N N . GLY B 1 103 ? -0.413 -15.031 -18.766 1 94.44 103 GLY B N 1
ATOM 2701 C CA . GLY B 1 103 ? -0.537 -15.836 -19.969 1 94.44 103 GLY B CA 1
ATOM 2702 C C . GLY B 1 103 ? -0.603 -17.328 -19.672 1 94.44 103 GLY B C 1
ATOM 2703 O O . GLY B 1 103 ? -0.756 -18.141 -20.594 1 94.44 103 GLY B O 1
ATOM 2704 N N . GLY B 1 104 ? -0.511 -17.703 -18.453 1 94.56 104 GLY B N 1
ATOM 2705 C CA . GLY B 1 104 ? -0.482 -19.109 -18.094 1 94.56 104 GLY B CA 1
ATOM 2706 C C . GLY B 1 104 ? -1.863 -19.703 -17.891 1 94.56 104 GLY B C 1
ATOM 2707 O O . GLY B 1 104 ? -2.871 -19.062 -18.219 1 94.56 104 GLY B O 1
ATOM 2708 N N . GLU B 1 105 ? -1.827 -20.891 -17.375 1 93.88 105 GLU B N 1
ATOM 2709 C CA . GLU B 1 105 ? -3.023 -21.719 -17.203 1 93.88 105 GLU B CA 1
ATOM 2710 C C . GLU B 1 105 ? -4.008 -21.062 -16.25 1 93.88 105 GLU B C 1
ATOM 2712 O O . GLU B 1 105 ? -5.223 -21.203 -16.406 1 93.88 105 GLU B O 1
ATOM 2717 N N . TYR B 1 106 ? -3.508 -20.297 -15.359 1 95.19 106 TYR B N 1
ATOM 2718 C CA . TYR B 1 106 ? -4.363 -19.781 -14.297 1 95.19 106 TYR B CA 1
ATOM 2719 C C . TYR B 1 106 ? -4.594 -18.281 -14.469 1 95.19 106 TYR B C 1
ATOM 2721 O O . TYR B 1 106 ? -4.977 -17.594 -13.523 1 95.19 106 TYR B O 1
ATOM 2729 N N . SER B 1 107 ? -4.387 -17.734 -15.617 1 95.62 107 SER B N 1
ATOM 2730 C CA . SER B 1 107 ? -4.473 -16.297 -15.859 1 95.62 107 SER B CA 1
ATOM 2731 C C . SER B 1 107 ? -5.859 -15.766 -15.523 1 95.62 107 SER B C 1
ATOM 2733 O O . SER B 1 107 ? -5.988 -14.695 -14.922 1 95.62 107 SER B O 1
ATOM 2735 N N . ASN B 1 108 ? -6.871 -16.531 -15.859 1 95.12 108 ASN B N 1
ATOM 2736 C CA . ASN B 1 108 ? -8.227 -16.109 -15.555 1 95.12 108 ASN B CA 1
ATOM 2737 C C . ASN B 1 108 ? -8.461 -16.031 -14.047 1 95.12 108 ASN B C 1
ATOM 2739 O O . ASN B 1 108 ? -9.117 -15.102 -13.562 1 95.12 108 ASN B O 1
ATOM 2743 N N . PHE B 1 109 ? -7.969 -16.969 -13.398 1 94.88 109 PHE B N 1
ATOM 2744 C CA . PHE B 1 109 ? -8.102 -16.953 -11.945 1 94.88 109 PHE B CA 1
ATOM 2745 C C . PHE B 1 109 ? -7.43 -15.727 -11.352 1 94.88 109 PHE B C 1
ATOM 2747 O O . PHE B 1 109 ? -8.008 -15.039 -10.5 1 94.88 109 PHE B O 1
ATOM 2754 N N . TYR B 1 110 ? -6.234 -15.445 -11.781 1 94.88 110 TYR B N 1
ATOM 2755 C CA . TYR B 1 110 ? -5.504 -14.281 -11.289 1 94.88 110 TYR B CA 1
ATOM 2756 C C . TYR B 1 110 ? -6.262 -12.992 -11.586 1 94.88 110 TYR B C 1
ATOM 2758 O O . TYR B 1 110 ? -6.289 -12.078 -10.758 1 94.88 110 TYR B O 1
ATOM 2766 N N . TYR B 1 111 ? -6.809 -12.961 -12.719 1 94.25 111 TYR B N 1
ATOM 2767 C CA . TYR B 1 111 ? -7.605 -11.812 -13.125 1 94.25 111 TYR B CA 1
ATOM 2768 C C . TYR B 1 111 ? -8.742 -11.57 -12.148 1 94.25 111 TYR B C 1
ATOM 2770 O O . TYR B 1 111 ? -8.914 -10.453 -11.641 1 94.25 111 TYR B O 1
ATOM 2778 N N . TYR B 1 112 ? -9.438 -12.57 -11.82 1 92.88 112 TYR B N 1
ATOM 2779 C CA . TYR B 1 112 ? -10.578 -12.438 -10.914 1 92.88 112 TYR B CA 1
ATOM 2780 C C . TYR B 1 112 ? -10.109 -12.25 -9.477 1 92.88 112 TYR B C 1
ATOM 2782 O O . TYR B 1 112 ? -10.773 -11.578 -8.688 1 92.88 112 TYR B O 1
ATOM 2790 N N . LEU B 1 113 ? -8.992 -12.867 -9.172 1 92.75 113 LEU B N 1
ATOM 2791 C CA . LEU B 1 113 ? -8.422 -12.68 -7.84 1 92.75 113 LEU B CA 1
ATOM 2792 C C . LEU B 1 113 ? -8.102 -11.211 -7.582 1 92.75 113 LEU B C 1
ATOM 2794 O O . LEU B 1 113 ? -8.391 -10.688 -6.504 1 92.75 113 LEU B O 1
ATOM 2798 N N . LEU B 1 114 ? -7.504 -10.602 -8.547 1 90.81 114 LEU B N 1
ATOM 2799 C CA . LEU B 1 114 ? -7.203 -9.18 -8.422 1 90.81 114 LEU B CA 1
ATOM 2800 C C . LEU B 1 114 ? -8.477 -8.367 -8.203 1 90.81 114 LEU B C 1
ATOM 2802 O O . LEU B 1 114 ? -8.523 -7.492 -7.34 1 90.81 114 LEU B O 1
ATOM 2806 N N . GLN B 1 115 ? -9.477 -8.68 -8.922 1 87.25 115 GLN B N 1
ATOM 2807 C CA . GLN B 1 115 ? -10.75 -7.988 -8.781 1 87.25 115 GLN B CA 1
ATOM 2808 C C . GLN B 1 115 ? -11.336 -8.18 -7.387 1 87.25 115 GLN B C 1
ATOM 2810 O O . GLN B 1 115 ? -11.859 -7.238 -6.789 1 87.25 115 GLN B O 1
ATOM 2815 N N . ALA B 1 116 ? -11.164 -9.359 -6.938 1 86.06 116 ALA B N 1
ATOM 2816 C CA . ALA B 1 116 ? -11.68 -9.695 -5.609 1 86.06 116 ALA B CA 1
ATOM 2817 C C . ALA B 1 116 ? -10.961 -8.891 -4.527 1 86.06 116 ALA B C 1
ATOM 2819 O O . ALA B 1 116 ? -11.562 -8.516 -3.521 1 86.06 116 ALA B O 1
ATOM 2820 N N . SER B 1 117 ? -9.656 -8.641 -4.754 1 81.12 117 SER B N 1
ATOM 2821 C CA . SER B 1 117 ? -8.836 -7.938 -3.77 1 81.12 117 SER B CA 1
ATOM 2822 C C . SER B 1 117 ? -9.289 -6.492 -3.602 1 81.12 117 SER B C 1
ATOM 2824 O O . SER B 1 117 ? -9.016 -5.863 -2.576 1 81.12 117 SER B O 1
ATOM 2826 N N . PHE B 1 118 ? -9.953 -6.016 -4.492 1 68.88 118 PHE B N 1
ATOM 2827 C CA . PHE B 1 118 ? -10.461 -4.648 -4.434 1 68.88 118 PHE B CA 1
ATOM 2828 C C . PHE B 1 118 ? -11.836 -4.613 -3.787 1 68.88 118 PHE B C 1
ATOM 2830 O O . PHE B 1 118 ? -12.375 -3.535 -3.506 1 68.88 118 PHE B O 1
ATOM 2837 N N . MET B 1 119 ? -12.383 -5.754 -3.596 1 66.5 119 MET B N 1
ATOM 2838 C CA . MET B 1 119 ? -13.727 -5.832 -3.033 1 66.5 119 MET B CA 1
ATOM 2839 C C . MET B 1 119 ? -13.68 -5.77 -1.511 1 66.5 119 MET B C 1
ATOM 2841 O O . MET B 1 119 ? -12.914 -6.492 -0.876 1 66.5 119 MET B O 1
ATOM 2845 N N . LYS B 1 120 ? -14.414 -4.852 -0.939 1 60.59 120 LYS B N 1
ATOM 2846 C CA . LYS B 1 120 ? -14.477 -4.586 0.495 1 60.59 120 LYS B CA 1
ATOM 2847 C C . LYS B 1 120 ? -14.758 -5.867 1.277 1 60.59 120 LYS B C 1
ATOM 2849 O O . LYS B 1 120 ? -14.094 -6.148 2.275 1 60.59 120 LYS B O 1
ATOM 2854 N N . ASP B 1 121 ? -15.719 -6.527 0.91 1 59.06 121 ASP B N 1
ATOM 2855 C CA . ASP B 1 121 ? -16.172 -7.723 1.618 1 59.06 121 ASP B CA 1
ATOM 2856 C C . ASP B 1 121 ? -15.078 -8.789 1.65 1 59.06 121 ASP B C 1
ATOM 2858 O O . ASP B 1 121 ? -14.953 -9.531 2.627 1 59.06 121 ASP B O 1
ATOM 2862 N N . PHE B 1 122 ? -14.375 -8.812 0.602 1 59.59 122 PHE B N 1
ATOM 2863 C CA . PHE B 1 122 ? -13.289 -9.781 0.527 1 59.59 122 PHE B CA 1
ATOM 2864 C C . PHE B 1 122 ? -12.18 -9.43 1.505 1 59.59 122 PHE B C 1
ATOM 2866 O O . PHE B 1 122 ? -11.609 -10.305 2.156 1 59.59 122 PHE B O 1
ATOM 2873 N N . ARG B 1 123 ? -11.969 -8.141 1.676 1 57.88 123 ARG B N 1
ATOM 2874 C CA . ARG B 1 123 ? -10.883 -7.668 2.533 1 57.88 123 ARG B CA 1
ATOM 2875 C C . ARG B 1 123 ? -11.281 -7.73 4.004 1 57.88 123 ARG B C 1
ATOM 2877 O O . ARG B 1 123 ? -10.445 -7.992 4.867 1 57.88 123 ARG B O 1
ATOM 2884 N N . GLN B 1 124 ? -12.414 -7.234 4.402 1 56.12 124 GLN B N 1
ATOM 2885 C CA . GLN B 1 124 ? -12.898 -7.094 5.77 1 56.12 124 GLN B CA 1
ATOM 2886 C C . GLN B 1 124 ? -12.852 -8.43 6.512 1 56.12 124 GLN B C 1
ATOM 2888 O O . GLN B 1 124 ? -12.586 -8.469 7.711 1 56.12 124 GLN B O 1
ATOM 2893 N N . LYS B 1 125 ? -13.383 -9.461 5.953 1 52.31 125 LYS B N 1
ATOM 2894 C CA . LYS B 1 125 ? -13.398 -10.727 6.68 1 52.31 125 LYS B CA 1
ATOM 2895 C C . LYS B 1 125 ? -11.984 -11.203 6.996 1 52.31 125 LYS B C 1
ATOM 2897 O O . LYS B 1 125 ? -11.797 -12.07 7.859 1 52.31 125 LYS B O 1
ATOM 2902 N N . GLU B 1 126 ? -11.047 -10.781 6.383 1 50.28 126 GLU B N 1
ATOM 2903 C CA . GLU B 1 126 ? -9.656 -11.133 6.672 1 50.28 126 GLU B CA 1
ATOM 2904 C C . GLU B 1 126 ? -9.273 -10.727 8.094 1 50.28 126 GLU B C 1
ATOM 2906 O O . GLU B 1 126 ? -8.461 -11.398 8.727 1 50.28 126 GLU B O 1
ATOM 2911 N N . VAL B 1 127 ? -9.773 -9.492 8.695 1 43.94 127 VAL B N 1
ATOM 2912 C CA . VAL B 1 127 ? -9.445 -8.953 10.008 1 43.94 127 VAL B CA 1
ATOM 2913 C C . VAL B 1 127 ? -10.07 -9.82 11.102 1 43.94 127 VAL B C 1
ATOM 2915 O O . VAL B 1 127 ? -9.539 -9.922 12.203 1 43.94 127 VAL B O 1
ATOM 2918 N N . LYS B 1 128 ? -11.305 -10.195 10.938 1 44.16 128 LYS B N 1
ATOM 2919 C CA . LYS B 1 128 ? -11.945 -10.883 12.047 1 44.16 128 LYS B CA 1
ATOM 2920 C C . LYS B 1 128 ? -11.266 -12.227 12.32 1 44.16 128 LYS B C 1
ATOM 2922 O O . LYS B 1 128 ? -11.57 -12.891 13.32 1 44.16 128 LYS B O 1
ATOM 2927 N N . SER B 1 129 ? -10.805 -12.844 11.43 1 37.5 129 SER B N 1
ATOM 2928 C CA . SER B 1 129 ? -10.312 -14.133 11.891 1 37.5 129 SER B CA 1
ATOM 2929 C C . SER B 1 129 ? -9.047 -13.977 12.727 1 37.5 129 SER B C 1
ATOM 2931 O O . SER B 1 129 ? -8.023 -13.5 12.219 1 37.5 129 SER B O 1
ATOM 2933 N N . LYS B 1 130 ? -9.164 -13.648 13.906 1 43.38 130 LYS B N 1
ATOM 2934 C CA . LYS B 1 130 ? -8.148 -13.703 14.953 1 43.38 130 LYS B CA 1
ATOM 2935 C C . LYS B 1 130 ? -6.98 -14.594 14.539 1 43.38 130 LYS B C 1
ATOM 2937 O O . LYS B 1 130 ? -5.879 -14.469 15.078 1 43.38 130 LYS B O 1
ATOM 2942 N N . ASP B 1 131 ? -7.184 -15.789 14.016 1 37.41 131 ASP B N 1
ATOM 2943 C CA . ASP B 1 131 ? -6.227 -16.844 13.695 1 37.41 131 ASP B CA 1
ATOM 2944 C C . ASP B 1 131 ? -5.574 -16.594 12.336 1 37.41 131 ASP B C 1
ATOM 2946 O O . ASP B 1 131 ? -5.473 -17.516 11.516 1 37.41 131 ASP B O 1
ATOM 2950 N N . ASN B 1 132 ? -5.582 -15.555 11.844 1 44.34 132 ASN B N 1
ATOM 2951 C CA . ASN B 1 132 ? -4.871 -15.281 10.602 1 44.34 132 ASN B CA 1
ATOM 2952 C C . ASN B 1 132 ? -3.48 -15.906 10.602 1 44.34 132 ASN B C 1
ATOM 2954 O O . ASN B 1 132 ? -2.738 -15.781 9.625 1 44.34 132 ASN B O 1
ATOM 2958 N N . SER B 1 133 ? -2.977 -16.172 11.633 1 42.69 133 SER B N 1
ATOM 2959 C CA . SER B 1 133 ? -1.74 -16.938 11.75 1 42.69 133 SER B CA 1
ATOM 2960 C C . SER B 1 133 ? -1.847 -18.281 11.031 1 42.69 133 SER B C 1
ATOM 2962 O O . SER B 1 133 ? -0.85 -18.797 10.523 1 42.69 133 SER B O 1
ATOM 2964 N N . LYS B 1 134 ? -2.951 -18.922 11 1 43.81 134 LYS B N 1
ATOM 2965 C CA . LYS B 1 134 ? -3.02 -20.297 10.539 1 43.81 134 LYS B CA 1
ATOM 2966 C C . LYS B 1 134 ? -3.17 -20.359 9.016 1 43.81 134 LYS B C 1
ATOM 2968 O O . LYS B 1 134 ? -2.857 -21.391 8.398 1 43.81 134 LYS B O 1
ATOM 2973 N N . HIS B 1 135 ? -4.043 -19.656 8.477 1 45.53 135 HIS B N 1
ATOM 2974 C CA . HIS B 1 135 ? -4.539 -20 7.148 1 45.53 135 HIS B CA 1
ATOM 2975 C C . HIS B 1 135 ? -3.938 -19.078 6.086 1 45.53 135 HIS B C 1
ATOM 2977 O O . HIS B 1 135 ? -3.963 -19.406 4.898 1 45.53 135 HIS B O 1
ATOM 2983 N N . GLY B 1 136 ? -3.455 -17.844 6.379 1 48.22 136 GLY B N 1
ATOM 2984 C CA . GLY B 1 136 ? -3.059 -16.969 5.289 1 48.22 136 GLY B CA 1
ATOM 2985 C C . GLY B 1 136 ? -1.58 -17.047 4.961 1 48.22 136 GLY B C 1
ATOM 2986 O O . GLY B 1 136 ? -0.796 -17.594 5.742 1 48.22 136 GLY B O 1
ATOM 2987 N N . TRP B 1 137 ? -1.346 -17.047 3.555 1 56.16 137 TRP B N 1
ATOM 2988 C CA . TRP B 1 137 ? 0.048 -16.844 3.172 1 56.16 137 TRP B CA 1
ATOM 2989 C C . TRP B 1 137 ? 0.781 -16 4.219 1 56.16 137 TRP B C 1
ATOM 2991 O O . TRP B 1 137 ? 0.344 -14.898 4.559 1 56.16 137 TRP B O 1
ATOM 3001 N N . ASN B 1 138 ? 1.47 -16.812 5.074 1 68.81 138 ASN B N 1
ATOM 3002 C CA . ASN B 1 138 ? 2.236 -16.125 6.105 1 68.81 138 ASN B CA 1
ATOM 3003 C C . ASN B 1 138 ? 3.367 -15.297 5.5 1 68.81 138 ASN B C 1
ATOM 3005 O O . ASN B 1 138 ? 4.523 -15.711 5.512 1 68.81 138 ASN B O 1
ATOM 3009 N N . VAL B 1 139 ? 2.998 -14.297 4.852 1 75.25 139 VAL B N 1
ATOM 3010 C CA . VAL B 1 139 ? 3.924 -13.406 4.16 1 75.25 139 VAL B CA 1
ATOM 3011 C C . VAL B 1 139 ? 5.004 -12.93 5.129 1 75.25 139 VAL B C 1
ATOM 3013 O O . VAL B 1 139 ? 6.176 -12.836 4.766 1 75.25 139 VAL B O 1
ATOM 3016 N N . LYS B 1 140 ? 4.602 -12.82 6.324 1 78.69 140 LYS B N 1
ATOM 3017 C CA . LYS B 1 140 ? 5.574 -12.375 7.316 1 78.69 140 LYS B CA 1
ATOM 3018 C C . LYS B 1 140 ? 6.66 -13.422 7.535 1 78.69 140 LYS B C 1
ATOM 3020 O O . LYS B 1 140 ? 7.848 -13.094 7.59 1 78.69 140 LYS B O 1
ATOM 3025 N N . GLN B 1 141 ? 6.242 -14.609 7.621 1 85.88 141 GLN B N 1
ATOM 3026 C CA . GLN B 1 141 ? 7.207 -15.695 7.785 1 85.88 141 GLN B CA 1
ATOM 3027 C C . GLN B 1 141 ? 8.117 -15.805 6.566 1 85.88 141 GLN B C 1
ATOM 3029 O O . GLN B 1 141 ? 9.328 -16.016 6.707 1 85.88 141 GLN B O 1
ATOM 3034 N N . ASP B 1 142 ? 7.539 -15.656 5.422 1 90.25 142 ASP B N 1
ATOM 3035 C CA . ASP B 1 142 ? 8.336 -15.719 4.203 1 90.25 142 ASP B CA 1
ATOM 3036 C C . ASP B 1 142 ? 9.383 -14.602 4.168 1 90.25 142 ASP B C 1
ATOM 3038 O O . ASP B 1 142 ? 10.531 -14.836 3.795 1 90.25 142 ASP B O 1
ATOM 3042 N N . PHE B 1 143 ? 9.031 -13.508 4.637 1 92.44 143 PHE B N 1
ATOM 3043 C CA . PHE B 1 143 ? 9.953 -12.375 4.621 1 92.44 143 PHE B CA 1
ATOM 3044 C C . PHE B 1 143 ? 11.094 -12.594 5.609 1 92.44 143 PHE B C 1
ATOM 3046 O O . PHE B 1 143 ? 12.227 -12.188 5.355 1 92.44 143 PHE B O 1
ATOM 3053 N N . ASP B 1 144 ? 10.773 -13.211 6.719 1 94.19 144 ASP B N 1
ATOM 3054 C CA . ASP B 1 144 ? 11.812 -13.555 7.684 1 94.19 144 ASP B CA 1
ATOM 3055 C C . ASP B 1 144 ? 12.828 -14.523 7.078 1 94.19 144 ASP B C 1
ATOM 3057 O O . ASP B 1 144 ? 14.031 -14.375 7.285 1 94.19 144 ASP B O 1
ATOM 3061 N N . VAL B 1 145 ? 12.273 -15.453 6.383 1 95.5 145 VAL B N 1
ATOM 3062 C CA . VAL B 1 145 ? 13.141 -16.422 5.734 1 95.5 145 VAL B CA 1
ATOM 3063 C C . VAL B 1 145 ? 14.008 -15.734 4.684 1 95.5 145 VAL B C 1
ATOM 3065 O O . VAL B 1 145 ? 15.219 -15.977 4.609 1 95.5 145 VAL B O 1
ATOM 3068 N N . VAL B 1 146 ? 13.477 -14.883 3.922 1 97.38 146 VAL B N 1
ATOM 3069 C CA . VAL B 1 146 ? 14.234 -14.133 2.92 1 97.38 146 VAL B CA 1
ATOM 3070 C C . VAL B 1 146 ? 15.328 -13.32 3.6 1 97.38 146 VAL B C 1
ATOM 3072 O O . VAL B 1 146 ? 16.484 -13.312 3.143 1 97.38 146 VAL B O 1
ATOM 3075 N N . TYR B 1 147 ? 14.953 -12.68 4.652 1 97.5 147 TYR B N 1
ATOM 3076 C CA . TYR B 1 147 ? 15.906 -11.844 5.379 1 97.5 147 TYR B CA 1
ATOM 3077 C C . TYR B 1 147 ? 17.125 -12.656 5.801 1 97.5 147 TYR B C 1
ATOM 3079 O O . TYR B 1 147 ? 18.25 -12.156 5.773 1 97.5 147 TYR B O 1
ATOM 3087 N N . LYS B 1 148 ? 16.938 -13.859 6.16 1 96.94 148 LYS B N 1
ATOM 3088 C CA . LYS B 1 148 ? 18.031 -14.734 6.609 1 96.94 148 LYS B CA 1
ATOM 3089 C C . LYS B 1 148 ? 18.859 -15.242 5.43 1 96.94 148 LYS B C 1
ATOM 3091 O O . LYS B 1 148 ? 20.062 -15.438 5.551 1 96.94 148 LYS B O 1
ATOM 3096 N N . MET B 1 149 ? 18.219 -15.383 4.309 1 97.81 149 MET B N 1
ATOM 3097 C CA . MET B 1 149 ? 18.844 -16.047 3.174 1 97.81 149 MET B CA 1
ATOM 3098 C C . MET B 1 149 ? 19.594 -15.055 2.301 1 97.81 149 MET B C 1
ATOM 3100 O O . MET B 1 149 ? 20.531 -15.422 1.579 1 97.81 149 MET B O 1
ATOM 3104 N N . ILE B 1 150 ? 19.203 -13.852 2.295 1 98 150 ILE B N 1
ATOM 3105 C CA . ILE B 1 150 ? 19.719 -12.898 1.318 1 98 150 ILE B CA 1
ATOM 3106 C C . ILE B 1 150 ? 21.172 -12.562 1.645 1 98 150 ILE B C 1
ATOM 3108 O O . ILE B 1 150 ? 21.594 -12.609 2.807 1 98 150 ILE B O 1
ATOM 3112 N N . ASP B 1 151 ? 21.938 -12.273 0.633 1 97.94 151 ASP B N 1
ATOM 3113 C CA . ASP B 1 151 ? 23.281 -11.758 0.777 1 97.94 151 ASP B CA 1
ATOM 3114 C C . ASP B 1 151 ? 23.266 -10.25 1.043 1 97.94 151 ASP B C 1
ATOM 3116 O O . ASP B 1 151 ? 23.266 -9.453 0.106 1 97.94 151 ASP B O 1
ATOM 3120 N N . LYS B 1 152 ? 23.359 -9.922 2.24 1 96.56 152 LYS B N 1
ATOM 3121 C CA . LYS B 1 152 ? 23.234 -8.531 2.666 1 96.56 152 LYS B CA 1
ATOM 3122 C C . LYS B 1 152 ? 24.453 -7.711 2.234 1 96.56 152 LYS B C 1
ATOM 3124 O O . LYS B 1 152 ? 24.391 -6.48 2.195 1 96.56 152 LYS B O 1
ATOM 3129 N N . GLU B 1 153 ? 25.516 -8.367 1.881 1 96.75 153 GLU B N 1
ATOM 3130 C CA . GLU B 1 153 ? 26.734 -7.676 1.441 1 96.75 153 GLU B CA 1
ATOM 3131 C C . GLU B 1 153 ? 26.531 -7.031 0.072 1 96.75 153 GLU B C 1
ATOM 3133 O O . GLU B 1 153 ? 27.297 -6.156 -0.324 1 96.75 153 GLU B O 1
ATOM 3138 N N . LYS B 1 154 ? 25.547 -7.426 -0.585 1 97.38 154 LYS B N 1
ATOM 3139 C CA . LYS B 1 154 ? 25.266 -6.891 -1.914 1 97.38 154 LYS B CA 1
ATOM 3140 C C . LYS B 1 154 ? 24.25 -5.75 -1.845 1 97.38 154 LYS B C 1
ATOM 3142 O O . LYS B 1 154 ? 23.891 -5.164 -2.869 1 97.38 154 LYS B O 1
ATOM 3147 N N . LEU B 1 155 ? 23.781 -5.535 -0.683 1 98.12 155 LEU B N 1
ATOM 3148 C CA . LEU B 1 155 ? 22.766 -4.516 -0.484 1 98.12 155 LEU B CA 1
ATOM 3149 C C . LEU B 1 155 ? 23.266 -3.41 0.438 1 98.12 155 LEU B C 1
ATOM 3151 O O . LEU B 1 155 ? 24.156 -3.639 1.26 1 98.12 155 LEU B O 1
ATOM 3155 N N . LYS B 1 156 ? 22.719 -2.248 0.333 1 97.81 156 LYS B N 1
ATOM 3156 C CA . LYS B 1 156 ? 23.094 -1.092 1.141 1 97.81 156 LYS B CA 1
ATOM 3157 C C . LYS B 1 156 ? 22.359 -1.084 2.475 1 97.81 156 LYS B C 1
ATOM 3159 O O . LYS B 1 156 ? 22.656 -0.284 3.359 1 97.81 156 LYS B O 1
ATOM 3164 N N . ILE B 1 157 ? 21.422 -2.014 2.635 1 96.88 157 ILE B N 1
ATOM 3165 C CA . ILE B 1 157 ? 20.594 -2.012 3.838 1 96.88 157 ILE B CA 1
ATOM 3166 C C . ILE B 1 157 ? 21.469 -2.254 5.066 1 96.88 157 ILE B C 1
ATOM 3168 O O . ILE B 1 157 ? 22.453 -2.992 4.996 1 96.88 157 ILE B O 1
ATOM 3172 N N . LYS B 1 158 ? 21.031 -1.616 6.211 1 95.62 158 LYS B N 1
ATOM 3173 C CA . LYS B 1 158 ? 21.859 -1.685 7.418 1 95.62 158 LYS B CA 1
ATOM 3174 C C . LYS B 1 158 ? 21.078 -2.277 8.586 1 95.62 158 LYS B C 1
ATOM 3176 O O . LYS B 1 158 ? 21.641 -2.547 9.648 1 95.62 158 LYS B O 1
ATOM 3181 N N . SER B 1 159 ? 19.781 -2.449 8.422 1 95.06 159 SER B N 1
ATOM 3182 C CA . SER B 1 159 ? 18.953 -2.906 9.531 1 95.06 159 SER B CA 1
ATOM 3183 C C . SER B 1 159 ? 17.766 -3.725 9.031 1 95.06 159 SER B C 1
ATOM 3185 O O . SER B 1 159 ? 17.5 -3.768 7.824 1 95.06 159 SER B O 1
ATOM 3187 N N . ARG B 1 160 ? 17.109 -4.395 9.93 1 94.38 160 ARG B N 1
ATOM 3188 C CA . ARG B 1 160 ? 15.875 -5.113 9.609 1 94.38 160 ARG B CA 1
ATOM 3189 C C . ARG B 1 160 ? 14.805 -4.16 9.094 1 94.38 160 ARG B C 1
ATOM 3191 O O . ARG B 1 160 ? 14.047 -4.5 8.18 1 94.38 160 ARG B O 1
ATOM 3198 N N . SER B 1 161 ? 14.812 -2.977 9.648 1 93.81 161 SER B N 1
ATOM 3199 C CA . SER B 1 161 ? 13.859 -1.964 9.195 1 93.81 161 SER B CA 1
ATOM 3200 C C . SER B 1 161 ? 14.117 -1.572 7.742 1 93.81 161 SER B C 1
ATOM 3202 O O . SER B 1 161 ? 13.18 -1.422 6.961 1 93.81 161 SER B O 1
ATOM 3204 N N . ASP B 1 162 ? 15.383 -1.468 7.398 1 96.5 162 ASP B N 1
ATOM 3205 C CA . ASP B 1 162 ? 15.727 -1.201 6.004 1 96.5 162 ASP B CA 1
ATOM 3206 C C . ASP B 1 162 ? 15.227 -2.312 5.09 1 96.5 162 ASP B C 1
ATOM 3208 O O . ASP B 1 162 ? 14.656 -2.041 4.027 1 96.5 162 ASP B O 1
ATOM 3212 N N . PHE B 1 163 ? 15.375 -3.5 5.598 1 97.06 163 PHE B N 1
ATOM 3213 C CA . PHE B 1 163 ? 14.969 -4.656 4.805 1 97.06 163 PHE B CA 1
ATOM 3214 C C . PHE B 1 163 ? 13.461 -4.676 4.602 1 97.06 163 PHE B C 1
ATOM 3216 O O . PHE B 1 163 ? 12.977 -4.945 3.5 1 97.06 163 PHE B O 1
ATOM 3223 N N . ASP B 1 164 ? 12.789 -4.441 5.645 1 94.81 164 ASP B N 1
ATOM 3224 C CA . ASP B 1 164 ? 11.336 -4.465 5.551 1 94.81 164 ASP B CA 1
ATOM 3225 C C . ASP B 1 164 ? 10.836 -3.451 4.523 1 94.81 164 ASP B C 1
ATOM 3227 O O . ASP B 1 164 ? 9.906 -3.738 3.764 1 94.81 164 ASP B O 1
ATOM 3231 N N . MET B 1 165 ? 11.398 -2.279 4.512 1 95.81 165 MET B N 1
ATOM 3232 C CA . MET B 1 165 ? 11.055 -1.309 3.475 1 95.81 165 MET B CA 1
ATOM 3233 C C . MET B 1 165 ? 11.469 -1.815 2.098 1 95.81 165 MET B C 1
ATOM 3235 O O . MET B 1 165 ? 10.703 -1.704 1.136 1 95.81 165 MET B O 1
ATOM 3239 N N . PHE B 1 166 ? 12.656 -2.383 2.025 1 97.81 166 PHE B N 1
ATOM 3240 C CA . PHE B 1 166 ? 13.227 -2.875 0.775 1 97.81 166 PHE B CA 1
ATOM 3241 C C . PHE B 1 166 ? 12.305 -3.902 0.129 1 97.81 166 PHE B C 1
ATOM 3243 O O . PHE B 1 166 ? 11.961 -3.785 -1.052 1 97.81 166 PHE B O 1
ATOM 3250 N N . ILE B 1 167 ? 11.93 -4.84 0.893 1 96.44 167 ILE B N 1
ATOM 3251 C CA . ILE B 1 167 ? 11.164 -5.945 0.323 1 96.44 167 ILE B CA 1
ATOM 3252 C C . ILE B 1 167 ? 9.812 -5.434 -0.174 1 96.44 167 ILE B C 1
ATOM 3254 O O . ILE B 1 167 ? 9.305 -5.895 -1.201 1 96.44 167 ILE B O 1
ATOM 3258 N N . ARG B 1 168 ? 9.195 -4.492 0.489 1 92.81 168 ARG B N 1
ATOM 3259 C CA . ARG B 1 168 ? 7.953 -3.871 0.044 1 92.81 168 ARG B CA 1
ATOM 3260 C C . ARG B 1 168 ? 8.148 -3.162 -1.292 1 92.81 168 ARG B C 1
ATOM 3262 O O . ARG B 1 168 ? 7.34 -3.334 -2.211 1 92.81 168 ARG B O 1
ATOM 3269 N N . ILE B 1 169 ? 9.219 -2.461 -1.37 1 97 169 ILE B N 1
ATOM 3270 C CA . ILE B 1 169 ? 9.5 -1.682 -2.57 1 97 169 ILE B CA 1
ATOM 3271 C C . ILE B 1 169 ? 9.875 -2.617 -3.717 1 97 169 ILE B C 1
ATOM 3273 O O . ILE B 1 169 ? 9.492 -2.389 -4.867 1 97 169 ILE B O 1
ATOM 3277 N N . LEU B 1 170 ? 10.578 -3.68 -3.381 1 97.69 170 LEU B N 1
ATOM 3278 C CA . LEU B 1 170 ? 11.078 -4.629 -4.371 1 97.69 170 LEU B CA 1
ATOM 3279 C C . LEU B 1 170 ? 9.93 -5.277 -5.129 1 97.69 170 LEU B C 1
ATOM 3281 O O . LEU B 1 170 ? 10.047 -5.578 -6.32 1 97.69 170 LEU B O 1
ATOM 3285 N N . ILE B 1 171 ? 8.781 -5.465 -4.527 1 96 171 ILE B N 1
ATOM 3286 C CA . ILE B 1 171 ? 7.641 -6.172 -5.105 1 96 171 ILE B CA 1
ATOM 3287 C C . ILE B 1 171 ? 6.805 -5.207 -5.941 1 96 171 ILE B C 1
ATOM 3289 O O . ILE B 1 171 ? 6.074 -5.625 -6.84 1 96 171 ILE B O 1
ATOM 3293 N N . THR B 1 172 ? 6.934 -3.945 -5.66 1 96.06 172 THR B N 1
ATOM 3294 C CA . THR B 1 172 ? 6.059 -2.904 -6.188 1 96.06 172 THR B CA 1
ATOM 3295 C C . THR B 1 172 ? 6.055 -2.926 -7.715 1 96.06 172 THR B C 1
ATOM 3297 O O . THR B 1 172 ? 4.992 -2.914 -8.336 1 96.06 172 THR B O 1
ATOM 3300 N N . PRO B 1 173 ? 7.219 -2.982 -8.398 1 97.5 173 PRO B N 1
ATOM 3301 C CA . PRO B 1 173 ? 7.184 -3.023 -9.867 1 97.5 173 PRO B CA 1
ATOM 3302 C C . PRO B 1 173 ? 6.363 -4.191 -10.406 1 97.5 173 PRO B C 1
ATOM 3304 O O . PRO B 1 173 ? 5.633 -4.039 -11.383 1 97.5 173 PRO B O 1
ATOM 3307 N N . PHE B 1 174 ? 6.492 -5.344 -9.766 1 97.31 174 PHE B N 1
ATOM 3308 C CA . PHE B 1 174 ? 5.758 -6.531 -10.18 1 97.31 174 PHE B CA 1
ATOM 3309 C C . PHE B 1 174 ? 4.254 -6.316 -10.047 1 97.31 174 PHE B C 1
ATOM 3311 O O . PHE B 1 174 ? 3.496 -6.57 -10.984 1 97.31 174 PHE B O 1
ATOM 3318 N N . ILE B 1 175 ? 3.863 -5.797 -8.969 1 94.94 175 ILE B N 1
ATOM 3319 C CA . ILE B 1 175 ? 2.455 -5.551 -8.68 1 94.94 175 ILE B CA 1
ATOM 3320 C C . ILE B 1 175 ? 1.896 -4.535 -9.68 1 94.94 175 ILE B C 1
ATOM 3322 O O . ILE B 1 175 ? 0.802 -4.727 -10.211 1 94.94 175 ILE B O 1
ATOM 3326 N N . ILE B 1 176 ? 2.613 -3.566 -9.906 1 94.88 176 ILE B N 1
ATOM 3327 C CA . ILE B 1 176 ? 2.162 -2.5 -10.789 1 94.88 176 ILE B CA 1
ATOM 3328 C C . ILE B 1 176 ? 1.967 -3.051 -12.203 1 94.88 176 ILE B C 1
ATOM 3330 O O . ILE B 1 176 ? 0.938 -2.803 -12.836 1 94.88 176 ILE B O 1
ATOM 3334 N N . VAL B 1 177 ? 2.93 -3.797 -12.703 1 96.75 177 VAL B N 1
ATOM 3335 C CA . VAL B 1 177 ? 2.84 -4.336 -14.055 1 96.75 177 VAL B CA 1
ATOM 3336 C C . VAL B 1 177 ? 1.622 -5.25 -14.164 1 96.75 177 VAL B C 1
ATOM 3338 O O . VAL B 1 177 ? 0.839 -5.137 -15.109 1 96.75 177 VAL B O 1
ATOM 3341 N N . ILE B 1 178 ? 1.376 -6.094 -13.172 1 96.19 178 ILE B N 1
ATOM 3342 C CA . ILE B 1 178 ? 0.264 -7.035 -13.188 1 96.19 178 ILE B CA 1
ATOM 3343 C C . ILE B 1 178 ? -1.058 -6.277 -13.086 1 96.19 178 ILE B C 1
ATOM 3345 O O . ILE B 1 178 ? -1.946 -6.453 -13.922 1 96.19 178 ILE B O 1
ATOM 3349 N N . THR B 1 179 ? -1.171 -5.422 -12.133 1 94.31 179 THR B N 1
ATOM 3350 C CA . THR B 1 179 ? -2.412 -4.707 -11.867 1 94.31 179 THR B CA 1
ATOM 3351 C C . THR B 1 179 ? -2.783 -3.809 -13.047 1 94.31 179 THR B C 1
ATOM 3353 O O . THR B 1 179 ? -3.928 -3.818 -13.5 1 94.31 179 THR B O 1
ATOM 3356 N N . ASP B 1 180 ? -1.816 -3.07 -13.547 1 92.44 180 ASP B N 1
ATOM 3357 C CA . ASP B 1 180 ? -2.084 -2.172 -14.664 1 92.44 180 ASP B CA 1
ATOM 3358 C C . ASP B 1 180 ? -2.523 -2.949 -15.906 1 92.44 180 ASP B C 1
ATOM 3360 O O . ASP B 1 180 ? -3.406 -2.506 -16.641 1 92.44 180 ASP B O 1
ATOM 3364 N N . THR B 1 181 ? -1.903 -4.086 -16.125 1 94.75 181 THR B N 1
ATOM 3365 C CA . THR B 1 181 ? -2.24 -4.898 -17.281 1 94.75 181 THR B CA 1
ATOM 3366 C C . THR B 1 181 ? -3.666 -5.434 -17.172 1 94.75 181 THR B C 1
ATOM 3368 O O . THR B 1 181 ? -4.461 -5.293 -18.109 1 94.75 181 THR B O 1
ATOM 3371 N N . PHE B 1 182 ? -4.051 -5.91 -16.016 1 92.62 182 PHE B N 1
ATOM 3372 C CA . PHE B 1 182 ? -5.379 -6.48 -15.828 1 92.62 182 PHE B CA 1
ATOM 3373 C C . PHE B 1 182 ? -6.445 -5.387 -15.82 1 92.62 182 PHE B C 1
ATOM 3375 O O . PHE B 1 182 ? -7.547 -5.586 -16.328 1 92.62 182 PHE B O 1
ATOM 3382 N N . LEU B 1 183 ? -6.125 -4.289 -15.258 1 88.75 183 LEU B N 1
ATOM 3383 C CA . LEU B 1 183 ? -7.102 -3.211 -15.141 1 88.75 183 LEU B CA 1
ATOM 3384 C C . LEU B 1 183 ? -7.414 -2.611 -16.516 1 88.75 183 LEU B C 1
ATOM 3386 O O . LEU B 1 183 ? -8.461 -1.987 -16.688 1 88.75 183 LEU B O 1
ATOM 3390 N N . GLN B 1 184 ? -6.547 -2.732 -17.375 1 87.5 184 GLN B N 1
ATOM 3391 C CA . GLN B 1 184 ? -6.781 -2.225 -18.719 1 87.5 184 GLN B CA 1
ATOM 3392 C C . GLN B 1 184 ? -7.703 -3.15 -19.516 1 87.5 184 GLN B C 1
ATOM 3394 O O . GLN B 1 184 ? -8.219 -2.775 -20.562 1 87.5 184 GLN B O 1
ATOM 3399 N N . MET B 1 185 ? -7.969 -4.258 -18.875 1 86.94 185 MET B N 1
ATOM 3400 C CA . MET B 1 185 ? -8.812 -5.234 -19.562 1 86.94 185 MET B CA 1
ATOM 3401 C C . MET B 1 185 ? -10.266 -5.098 -19.125 1 86.94 185 MET B C 1
ATOM 3403 O O . MET B 1 185 ? -10.547 -4.816 -17.969 1 86.94 185 MET B O 1
ATOM 3407 N N . LYS B 1 186 ? -11.156 -5.227 -20.094 1 77 186 LYS B N 1
ATOM 3408 C CA . LYS B 1 186 ? -12.586 -5.176 -19.781 1 77 186 LYS B CA 1
ATOM 3409 C C . LYS B 1 186 ? -13.102 -6.547 -19.375 1 77 186 LYS B C 1
ATOM 3411 O O . LYS B 1 186 ? -14 -6.648 -18.531 1 77 186 LYS B O 1
ATOM 3416 N N . HIS B 1 187 ? -12.516 -7.438 -20.016 1 83.75 187 HIS B N 1
ATOM 3417 C CA . HIS B 1 187 ? -12.953 -8.812 -19.812 1 83.75 187 HIS B CA 1
ATOM 3418 C C . HIS B 1 187 ? -11.781 -9.781 -19.906 1 83.75 187 HIS B C 1
ATOM 3420 O O . HIS B 1 187 ? -10.758 -9.477 -20.516 1 83.75 187 HIS B O 1
ATOM 3426 N N . GLU B 1 188 ? -11.938 -10.938 -19.25 1 81.75 188 GLU B N 1
ATOM 3427 C CA . GLU B 1 188 ? -10.883 -11.938 -19.25 1 81.75 188 GLU B CA 1
ATOM 3428 C C . GLU B 1 188 ? -10.562 -12.414 -20.672 1 81.75 188 GLU B C 1
ATOM 3430 O O . GLU B 1 188 ? -9.469 -12.914 -20.938 1 81.75 188 GLU B O 1
ATOM 3435 N N . SER B 1 189 ? -11.469 -12.258 -21.562 1 85.94 189 SER B N 1
ATOM 3436 C CA . SER B 1 189 ? -11.273 -12.664 -22.938 1 85.94 189 SER B CA 1
ATOM 3437 C C . SER B 1 189 ? -10.188 -11.828 -23.609 1 85.94 189 SER B C 1
ATOM 3439 O O . SER B 1 189 ? -9.711 -12.18 -24.703 1 85.94 189 SER B O 1
ATOM 3441 N N . ASP B 1 190 ? -9.68 -10.781 -22.969 1 87.06 190 ASP B N 1
ATOM 3442 C CA . ASP B 1 190 ? -8.625 -9.922 -23.516 1 87.06 190 ASP B CA 1
ATOM 3443 C C . ASP B 1 190 ? -7.242 -10.445 -23.125 1 87.06 190 ASP B C 1
ATOM 3445 O O . ASP B 1 190 ? -6.227 -9.969 -23.641 1 87.06 190 ASP B O 1
ATOM 3449 N N . ILE B 1 191 ? -7.18 -11.445 -22.344 1 88.06 191 ILE B N 1
ATOM 3450 C CA . ILE B 1 191 ? -5.93 -11.938 -21.781 1 88.06 191 ILE B CA 1
ATOM 3451 C C . ILE B 1 191 ? -5.023 -12.438 -22.906 1 88.06 191 ILE B C 1
ATOM 3453 O O . ILE B 1 191 ? -3.834 -12.117 -22.938 1 88.06 191 ILE B O 1
ATOM 3457 N N . PRO B 1 192 ? -5.602 -13.125 -23.906 1 87 192 PRO B N 1
ATOM 3458 C CA . PRO B 1 192 ? -4.727 -13.633 -24.953 1 87 192 PRO B CA 1
ATOM 3459 C C . PRO B 1 192 ? -4.109 -12.516 -25.797 1 87 192 PRO B C 1
ATOM 3461 O O . PRO B 1 192 ? -3.146 -12.75 -26.531 1 87 192 PRO B O 1
ATOM 3464 N N . LYS B 1 193 ? -4.531 -11.344 -25.656 1 90.56 193 LYS B N 1
ATOM 3465 C CA . LYS B 1 193 ? -4.062 -10.219 -26.453 1 90.56 193 LYS B CA 1
ATOM 3466 C C . LYS B 1 193 ? -2.865 -9.539 -25.797 1 90.56 193 LYS B C 1
ATOM 3468 O O . LYS B 1 193 ? -2.242 -8.656 -26.391 1 90.56 193 LYS B O 1
ATOM 3473 N N . ILE B 1 194 ? -2.537 -10.016 -24.672 1 94.62 194 ILE B N 1
ATOM 3474 C CA . ILE B 1 194 ? -1.464 -9.383 -23.906 1 94.62 194 ILE B CA 1
ATOM 3475 C C . ILE B 1 194 ? -0.115 -9.727 -24.531 1 94.62 194 ILE B C 1
ATOM 3477 O O . ILE B 1 194 ? 0.154 -10.891 -24.844 1 94.62 194 ILE B O 1
ATOM 3481 N N . ASP B 1 195 ? 0.742 -8.719 -24.734 1 96.38 195 ASP B N 1
ATOM 3482 C CA . ASP B 1 195 ? 2.143 -8.922 -25.094 1 96.38 195 ASP B CA 1
ATOM 3483 C C . ASP B 1 195 ? 2.992 -9.195 -23.844 1 96.38 195 ASP B C 1
ATOM 3485 O O . ASP B 1 195 ? 3.525 -8.266 -23.234 1 96.38 195 ASP B O 1
ATOM 3489 N N . ILE B 1 196 ? 3.184 -10.453 -23.562 1 97 196 ILE B N 1
ATOM 3490 C CA . ILE B 1 196 ? 3.82 -10.898 -22.328 1 97 196 ILE B CA 1
ATOM 3491 C C . ILE B 1 196 ? 5.27 -10.414 -22.297 1 97 196 ILE B C 1
ATOM 3493 O O . ILE B 1 196 ? 5.766 -10 -21.25 1 97 196 ILE B O 1
ATOM 3497 N N . GLU B 1 197 ? 5.973 -10.492 -23.391 1 97.62 197 GLU B N 1
ATOM 3498 C CA . GLU B 1 197 ? 7.367 -10.062 -23.438 1 97.62 197 GLU B CA 1
ATOM 3499 C C . GLU B 1 197 ? 7.5 -8.578 -23.141 1 97.62 197 GLU B C 1
ATOM 3501 O O . GLU B 1 197 ? 8.414 -8.156 -22.438 1 97.62 197 GLU B O 1
ATOM 3506 N N . GLU B 1 198 ? 6.609 -7.832 -23.609 1 97.62 198 GLU B N 1
ATOM 3507 C CA . GLU B 1 198 ? 6.594 -6.406 -23.312 1 97.62 198 GLU B CA 1
ATOM 3508 C C . GLU B 1 198 ? 6.438 -6.164 -21.812 1 97.62 198 GLU B C 1
ATOM 3510 O O . GLU B 1 198 ? 7.086 -5.281 -21.25 1 97.62 198 GLU B O 1
ATOM 3515 N N . LYS B 1 199 ? 5.566 -6.902 -21.203 1 98 199 LYS B N 1
ATOM 3516 C CA . LYS B 1 199 ? 5.32 -6.75 -19.766 1 98 199 LYS B CA 1
ATOM 3517 C C . LYS B 1 199 ? 6.535 -7.172 -18.953 1 98 199 LYS B C 1
ATOM 3519 O O . LYS B 1 199 ? 6.855 -6.555 -17.938 1 98 199 LYS B O 1
ATOM 3524 N N . LYS B 1 200 ? 7.203 -8.242 -19.422 1 98.38 200 LYS B N 1
ATOM 3525 C CA . LYS B 1 200 ? 8.445 -8.641 -18.781 1 98.38 200 LYS B CA 1
ATOM 3526 C C . LYS B 1 200 ? 9.484 -7.523 -18.844 1 98.38 200 LYS B C 1
ATOM 3528 O O . LYS B 1 200 ? 10.148 -7.23 -17.844 1 98.38 200 LYS B O 1
ATOM 3533 N N . GLN B 1 201 ? 9.594 -6.875 -19.953 1 98.19 201 GLN B N 1
ATOM 3534 C CA . GLN B 1 201 ? 10.547 -5.789 -20.141 1 98.19 201 GLN B CA 1
ATOM 3535 C C . GLN B 1 201 ? 10.18 -4.582 -19.281 1 98.19 201 GLN B C 1
ATOM 3537 O O . GLN B 1 201 ? 11.055 -3.91 -18.734 1 98.19 201 GLN B O 1
ATOM 3542 N N . GLU B 1 202 ? 8.938 -4.324 -19.219 1 97.75 202 GLU B N 1
ATOM 3543 C CA . GLU B 1 202 ? 8.469 -3.238 -18.359 1 97.75 202 GLU B CA 1
ATOM 3544 C C . GLU B 1 202 ? 8.867 -3.479 -16.906 1 97.75 202 GLU B C 1
ATOM 3546 O O . GLU B 1 202 ? 9.32 -2.561 -16.234 1 97.75 202 GLU B O 1
ATOM 3551 N N . TYR B 1 203 ? 8.633 -4.703 -16.484 1 98.5 203 TYR B N 1
ATOM 3552 C CA . TYR B 1 203 ? 9.016 -5.066 -15.133 1 98.5 203 TYR B CA 1
ATOM 3553 C C . TYR B 1 203 ? 10.508 -4.859 -14.914 1 98.5 203 TYR B C 1
ATOM 3555 O O . TYR B 1 203 ? 10.914 -4.23 -13.93 1 9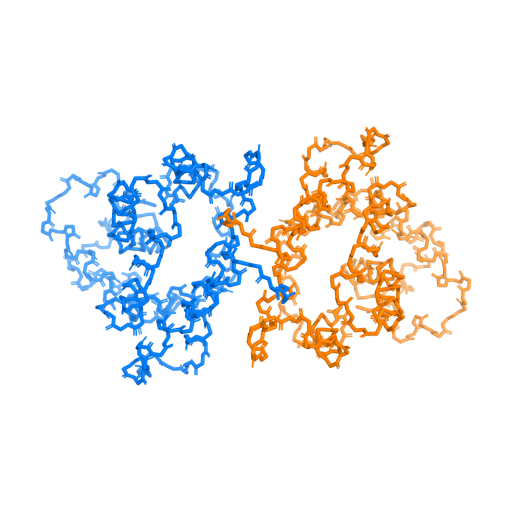8.5 203 TYR B O 1
ATOM 3563 N N . LEU B 1 204 ? 11.289 -5.391 -15.789 1 98.56 204 LEU B N 1
ATOM 3564 C CA . LEU B 1 204 ? 12.742 -5.305 -15.648 1 98.56 204 LEU B CA 1
ATOM 3565 C C . LEU B 1 204 ? 13.203 -3.854 -15.664 1 98.56 204 LEU B C 1
ATOM 3567 O O . LEU B 1 204 ? 14.109 -3.475 -14.922 1 98.56 204 LEU B O 1
ATOM 3571 N N . HIS B 1 205 ? 12.586 -3.092 -16.516 1 98.31 205 HIS B N 1
ATOM 3572 C CA . HIS B 1 205 ? 12.859 -1.66 -16.578 1 98.31 205 HIS B CA 1
ATOM 3573 C C . HIS B 1 205 ? 12.586 -0.999 -15.227 1 98.31 205 HIS B C 1
ATOM 3575 O O . HIS B 1 205 ? 13.445 -0.286 -14.695 1 98.31 205 HIS B O 1
ATOM 3581 N N . LYS B 1 206 ? 11.492 -1.245 -14.641 1 98.25 206 LYS B N 1
ATOM 3582 C CA . LYS B 1 206 ? 11.102 -0.655 -13.367 1 98.25 206 LYS B CA 1
ATOM 3583 C C . LYS B 1 206 ? 11.977 -1.173 -12.227 1 98.25 206 LYS B C 1
ATOM 3585 O O . LYS B 1 206 ? 12.266 -0.438 -11.281 1 98.25 206 LYS B O 1
ATOM 3590 N N . LEU B 1 207 ? 12.312 -2.449 -12.312 1 98.5 207 LEU B N 1
ATOM 3591 C CA . LEU B 1 207 ? 13.172 -3.043 -11.297 1 98.5 207 LEU B CA 1
ATOM 3592 C C . LEU B 1 207 ? 14.492 -2.285 -11.188 1 98.5 207 LEU B C 1
ATOM 3594 O O . LEU B 1 207 ? 15.055 -2.17 -10.094 1 98.5 207 LEU B O 1
ATOM 3598 N N . GLU B 1 208 ? 14.969 -1.747 -12.234 1 98.06 208 GLU B N 1
ATOM 3599 C CA . GLU B 1 208 ? 16.25 -1.043 -12.258 1 98.06 208 GLU B CA 1
ATOM 3600 C C . GLU B 1 208 ? 16.234 0.169 -11.336 1 98.06 208 GLU B C 1
ATOM 3602 O O . GLU B 1 208 ? 17.25 0.517 -10.734 1 98.06 208 GLU B O 1
ATOM 3607 N N . PHE B 1 209 ? 15.086 0.8 -11.234 1 98.25 209 PHE B N 1
ATOM 3608 C CA . PHE B 1 209 ? 14.961 1.941 -10.336 1 98.25 209 PHE B CA 1
ATOM 3609 C C . PHE B 1 209 ? 15.211 1.52 -8.891 1 98.25 209 PHE B C 1
ATOM 3611 O O . PHE B 1 209 ? 15.789 2.275 -8.109 1 98.25 209 PHE B O 1
ATOM 3618 N N . ILE B 1 210 ? 14.719 0.324 -8.562 1 98.44 210 ILE B N 1
ATOM 3619 C CA . ILE B 1 210 ? 14.875 -0.17 -7.203 1 98.44 210 ILE B CA 1
ATOM 3620 C C . ILE B 1 210 ? 16.328 -0.548 -6.953 1 98.44 210 ILE B C 1
ATOM 3622 O O . ILE B 1 210 ? 16.875 -0.272 -5.883 1 98.44 210 ILE B O 1
ATOM 3626 N N . GLU B 1 211 ? 16.875 -1.127 -7.93 1 98.31 211 GLU B N 1
ATOM 3627 C CA . GLU B 1 211 ? 18.25 -1.618 -7.82 1 98.31 211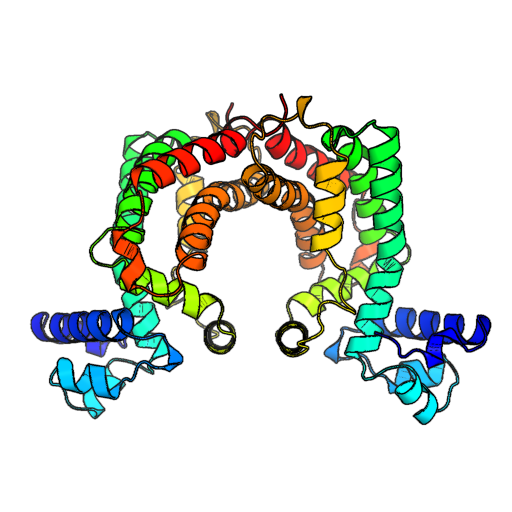 GLU B CA 1
ATOM 3628 C C . GLU B 1 211 ? 19.25 -0.466 -7.824 1 98.31 211 GLU B C 1
ATOM 3630 O O . GLU B 1 211 ? 20.172 -0.438 -7.004 1 98.31 211 GLU B O 1
ATOM 3635 N N . TYR B 1 212 ? 19.031 0.616 -8.656 1 97.81 212 TYR B N 1
ATOM 3636 C CA . TYR B 1 212 ? 20.094 1.6 -8.883 1 97.81 212 TYR B CA 1
ATOM 3637 C C . TYR B 1 212 ? 19.609 3.004 -8.539 1 97.81 212 TYR B C 1
ATOM 3639 O O . TYR B 1 212 ? 20.375 3.967 -8.625 1 97.81 212 TYR B O 1
ATOM 3647 N N . GLY B 1 213 ? 18.391 3.143 -8.094 1 97.69 213 GLY B N 1
ATOM 3648 C CA . GLY B 1 213 ? 17.875 4.434 -7.668 1 97.69 213 GLY B CA 1
ATOM 3649 C C . GLY B 1 213 ? 17.219 5.211 -8.789 1 97.69 213 GLY B C 1
ATOM 3650 O O . GLY B 1 213 ? 17.391 4.883 -9.969 1 97.69 213 GLY B O 1
ATOM 3651 N N . PHE B 1 214 ? 16.469 6.207 -8.477 1 97.94 214 PHE B N 1
ATOM 3652 C CA . PHE B 1 214 ? 15.703 6.984 -9.445 1 97.94 214 PHE B CA 1
ATOM 3653 C C . PHE B 1 214 ? 16.516 8.172 -9.945 1 97.94 214 PHE B C 1
ATOM 3655 O O . PHE B 1 214 ? 16.203 8.758 -10.977 1 97.94 214 PHE B O 1
ATOM 3662 N N . SER B 1 215 ? 17.484 8.539 -9.172 1 97.06 215 SER B N 1
ATOM 3663 C CA . SER B 1 215 ? 18.25 9.734 -9.5 1 97.06 215 SER B CA 1
ATOM 3664 C C . SER B 1 215 ? 19.297 9.43 -10.57 1 97.06 215 SER B C 1
ATOM 3666 O O . SER B 1 215 ? 19.875 8.336 -10.602 1 97.06 215 SER B O 1
ATOM 3668 N N . LYS B 1 216 ? 19.562 10.375 -11.5 1 94.31 216 LYS B N 1
ATOM 3669 C CA . LYS B 1 216 ? 20.625 10.258 -12.5 1 94.31 216 LYS B CA 1
ATOM 3670 C C . LYS B 1 216 ? 21.969 10.656 -11.914 1 94.31 216 LYS B C 1
ATOM 3672 O O . LYS B 1 216 ? 22.047 11.484 -11 1 94.31 216 LYS B O 1
#

Secondary structure (DSSP, 8-state):
---HHHHHS-HHHHHHHHHHHHHHHTTS-TTT--HHHHHHHHT--HHHHHHH-SSHHHHHHHHHHHHHHHHHHHHHHHHHHTTT-HHHHHHHHHHHHHHHHHHSTTHHHHHHHHHHHT-HHHHHHHHH-TTHHHHS--HHHHHHHHHHHS-GGGB---SHHHHHHHHHHHHHHHHHHHHHHHHT-SSGGGGGG--HHHHHHHHHHHHHHHHH-SB-/---HHHHHS-HHHHHHHHHHHHHHHTTS-TTT--HHHHHHHHT--HHHHHHH-SSHHHHHHHHHHHHHHHHHHHHHHHHHHTTT-HHHHHHHHHHHHHHHHHHSTTHHHHHHHHHHHT-HHHHHHHHH-TTHHHHS--HHHHHHHHHHHS-GGGB---SHHHHHHHHHHHHHHHHHHHHHHHHT-SSGGGGGG--HHHHHHHHHHHHHHHHH-SB-

Radius of gyration: 24.77 Å; Cα contacts (8 Å, |Δi|>4): 426; chains: 2; bounding box: 55×74×53 Å

Sequence (432 aa):
MPKEIFFGIDKEKQNRIIQAAIKVFSSHNYNDSSINEVIKLAKIPRGSFYQYFEDKRDLYLYIAQKIMQNFRDDFFKELDEQNGDIFATVKIVFPKQIHEVLGGEYSNFYYYLLQASFMKDFRQKEVKSKDNSKHGWNVKQDFDVVYKMIDKEKLKIKSRSDFDMFIRILITPFIIVITDTFLQMKHESDIPKIDIEEKKQEYLHKLEFIEYGFSKMPKEIFFGIDKEKQNRIIQAAIKVFSSHNYNDSSINEVIKLAKIPRGSFYQYFEDKRDLYLYIAQKIMQNFRDDFFKELDEQNGDIFATVKIVFPKQIHEVLGGEYSNFYYYLLQASFMKDFRQKEVKSKDNSKHGWNVKQDFDVVYKMIDKEKLKIKSRSDFDMFIRILITPFIIVITDTFLQMKHESDIPKIDIEEKKQEYLHKLEFIEYGFSK

Foldseek 3Di:
DWDPVLVVDDPVLNVLLLVLLLVQLLVDALVPGDPVSSCVSSVHDPVVVCNTAVDSLLSLQVSVCVVCVVLLVQLVVQCVVVQQANLVSCLPSLLVVLCCCLPNPRVSNNLSVLVLVPDPVSPVVCVPPPPVVPRHPCVVVSLVVSVVRHDCVLDPDDDPVSSVVLVVQQCVLSCCLSNVVSVVDPDPVCSVVDPSVVSSVSSVVSNVCSNPNDDD/DWDPVLVVDDPVLNVLLLVLLLVQLLVDALVPGDPVSSCVSSVHDPVVVVNTAVDSLRSLQVSVCVVCVVLLVQLVVQCVVVQQANLVSCLPSLLVVLCCCLPNPRVSNNLSVLVLVPDPVSPVVCVPPPPVVPRHPCVVVSLVVSVVRHDCVLDPDDDPVSSVVLVVQQCVLSCCLSNVVSVVDPDPVCSVVDPSVVSSVSSVVSNVCSNPNDDD

pLDDT: mean 90.51, std 13.67, range [37.41, 98.69]

Nearest PDB structures (foldseek):
  8v90-assembly2_C  TM=7.225E-01  e=4.571E-04  Pseudomonas putida DOT-T1E
  7jnp-assembly1_B  TM=7.029E-01  e=4.164E-04  Neisseria gonorrhoeae
  2w53-assembly1_A  TM=7.433E-01  e=7.638E-04  Stenotrophomonas maltophilia
  7k1a-assembly1_B  TM=7.397E-01  e=1.059E-03  Pseudomonas putida DOT-T1E
  3nrg-assembly1_A  TM=5.024E-01  e=4.432E-05  Chloroflexus aurantiacus J-10-fl

Organism: Ligilactobacillus salivarius (strain UCC118) (NCBI:txid362948)

InterPro domains:
  IPR001647 DNA-binding HTH domain, TetR-type [PF00440] (17-62)
  IPR001647 DNA-binding HTH domain, TetR-type [PR00455] (17-30)
  IPR001647 DNA-binding HTH domain, TetR-type [PR00455] (38-61)
  IPR001647 DNA-binding HTH domain, TetR-type [PS50977] (11-71)
  IPR009057 Homedomain-like superfamily [SSF46689] (12-80)
  IPR050624 Nucleoid occlusion factor SlmA/HTH-type transcriptional regulator [PTHR43479] (11-88)

Solvent-accessible surface area (backbone atoms only — not comparable to full-atom values): 23290 Å² total; per-residue (Å²): 73,67,34,74,61,47,75,70,49,58,65,66,60,50,48,36,42,51,52,24,42,52,52,47,44,38,71,30,45,65,85,75,40,54,66,66,59,28,32,62,68,35,68,51,59,72,68,55,49,59,57,24,25,85,46,67,65,26,49,52,50,43,51,52,49,60,68,46,42,58,55,54,53,51,44,54,53,39,23,56,75,48,66,10,34,57,68,66,25,48,69,53,47,47,44,54,46,48,40,38,46,56,67,34,95,52,19,45,32,48,52,26,48,56,56,35,68,72,34,63,73,64,52,55,59,60,68,68,46,83,59,51,81,76,61,44,86,53,57,66,58,52,50,53,51,47,65,70,52,41,41,59,85,52,34,64,62,84,46,71,67,44,43,57,54,44,57,57,56,67,46,44,39,56,51,48,52,53,50,55,57,53,66,72,42,92,46,74,85,49,40,84,72,56,61,58,69,60,52,36,48,50,31,54,57,49,44,45,33,53,40,48,14,37,46,104,73,68,36,73,61,47,76,70,48,60,67,67,59,49,49,37,41,50,50,24,40,51,54,46,45,37,72,30,48,65,86,74,40,55,67,65,59,27,32,60,67,36,67,49,59,72,70,55,48,59,58,24,25,84,46,67,64,28,49,51,51,43,50,52,49,60,68,46,43,58,56,54,52,51,44,54,53,40,24,56,74,48,66,11,34,58,67,67,26,49,70,54,47,47,44,53,47,48,41,39,46,56,67,34,95,52,19,45,33,50,53,27,48,55,56,34,67,71,33,63,72,62,51,56,60,58,69,69,45,81,60,51,81,75,60,44,87,53,57,67,59,53,49,54,52,46,64,71,52,41,41,60,85,52,33,65,60,85,48,70,68,45,44,57,53,44,56,56,56,67,47,43,40,56,51,48,52,52,51,55,55,53,67,73,43,92,48,75,86,49,42,84,72,56,60,56,69,58,52,38,49,50,31,56,57,49,44,45,34,52,41,50,12,38,45,104